Protein AF-0000000085150520 (afdb_homodimer)

InterPro domains:
  IPR006328 L-2-Haloacid dehalogenase [TIGR01428] (5-199)
  IPR006328 L-2-Haloacid dehalogenase [cd02588] (5-221)
  IPR006439 HAD hydrolase, subfamily IA [PR00413] (4-15)
  IPR006439 HAD hydrolase, subfamily IA [PR00413] (30-43)
  IPR006439 HAD hydrolase, subfamily IA [PR00413] (44-57)
  IPR006439 HAD hydrolase, subfamily IA [PR00413] (107-120)
  IPR006439 HAD hydrolase, subfamily IA [PR00413] (138-154)
  IPR006439 HAD hydrolase, subfamily IA [PR00413] (156-176)
  IPR006439 HAD hydrolase, subfamily IA [PR00413] (183-196)
  IPR006439 HAD hydrolase, subfamily IA [TIGR01493] (7-186)
  IPR023198 Phosphoglycolate phosphatase-like, domain 2 [G3DSA:1.10.150.240] (18-92)
  IPR023214 HAD superfamily [G3DSA:3.40.50.1000] (5-210)
  IPR036412 HAD-like superfamily [SSF56784] (1-219)
  IPR051540 S-2-haloalkanoic acid dehalogenase [PTHR43316] (3-225)

Foldseek 3Di:
DQPAFAEEEEPDQAFFDQLCLLVVCCVPQNPCSSVLSVQLVVQLVVVQVVCQVVVPFDASLVSSLVSNVVSCVVSVHDDDPVRSVVSSVCLLQTATDPQQQVLLQLSVVLPYAYEYEYSHDQVSVCSSCVNNVNNVSHPYYHHLVVVRHGPLPLVSLVVSCVVVVHDQVRYEYEYCDLSRQQSNVVSRHAYEHQVCDPPDDRDPPVRDHPYYHNHSNVVSVVSSVD/DQPAFAEEEEPDQAFFDQLCLLVVCCVPQNPCSSVLSVQLVVQLVVVQVVCQVVVPFDASLVSSLVSNVVSCVVSVHDDDPVRSVVSSVCLLQTATDPQQQVLLQLSVVLPYAYEYEYSHDQVSVCSSCVNNVNNVSHPYYHHLVVVRHGPLPLVSLVVVCVVVVHDQVRYEYEYCDLSRQQSNVVSRHAYEHQVCDPPDDRDPPVRDHPYYHNHSNVVSVVSSVD

pLDDT: mean 97.36, std 4.91, range [44.38, 99.0]

Structure (mmCIF, N/CA/C/O backbone):
data_AF-0000000085150520-model_v1
#
loop_
_entity.id
_entity.type
_entity.pdbx_description
1 polymer '(S)-2-haloacid dehalogenase'
#
loop_
_atom_site.group_PDB
_atom_site.id
_atom_site.type_symbol
_atom_site.label_atom_id
_atom_site.label_alt_id
_atom_site.label_comp_id
_atom_site.label_asym_id
_atom_site.label_entity_id
_atom_site.label_seq_id
_atom_site.pdbx_PDB_ins_code
_atom_site.Cartn_x
_atom_site.Cartn_y
_atom_site.Cartn_z
_atom_site.occupancy
_atom_site.B_iso_or_equiv
_atom_site.auth_seq_id
_atom_site.auth_comp_id
_atom_site.auth_asym_id
_atom_site.auth_atom_id
_atom_site.pdbx_PDB_model_num
ATOM 1 N N . MET A 1 1 ? -22.688 -28.266 -20.781 1 44.38 1 MET A N 1
ATOM 2 C CA . MET A 1 1 ? -21.266 -28.312 -21.109 1 44.38 1 MET A CA 1
ATOM 3 C C . MET A 1 1 ? -20.516 -27.172 -20.438 1 44.38 1 MET A C 1
ATOM 5 O O . MET A 1 1 ? -20.922 -26 -20.547 1 44.38 1 MET A O 1
ATOM 9 N N . ASN A 1 2 ? -19.703 -27.453 -19.359 1 60.72 2 ASN A N 1
ATOM 10 C CA . ASN A 1 2 ? -19.109 -26.391 -18.547 1 60.72 2 ASN A CA 1
ATOM 11 C C . ASN A 1 2 ? -18.281 -25.438 -19.406 1 60.72 2 ASN A C 1
ATOM 13 O O . ASN A 1 2 ? -17.422 -25.875 -20.188 1 60.72 2 ASN A O 1
ATOM 17 N N . MET A 1 3 ? -18.75 -24.234 -19.656 1 79.56 3 MET A N 1
ATOM 18 C CA . MET A 1 3 ? -18.109 -23.266 -20.547 1 79.56 3 MET A CA 1
ATOM 19 C C . MET A 1 3 ? -16.656 -23.062 -20.172 1 79.56 3 MET A C 1
ATOM 21 O O . MET A 1 3 ? -16.312 -22.922 -19 1 79.56 3 MET A O 1
ATOM 25 N N . GLN A 1 4 ? -15.742 -23.375 -21.141 1 92.5 4 GLN A N 1
ATOM 26 C CA . GLN A 1 4 ? -14.305 -23.172 -20.984 1 92.5 4 GLN A CA 1
ATOM 27 C C . GLN A 1 4 ? -13.992 -21.75 -20.531 1 92.5 4 GLN A C 1
ATOM 29 O O . GLN A 1 4 ? -14.578 -20.797 -21.031 1 92.5 4 GLN A O 1
ATOM 34 N N . LYS A 1 5 ? -13.273 -21.656 -19.5 1 96.88 5 LYS A N 1
ATOM 35 C CA . LYS A 1 5 ? -12.914 -20.375 -18.891 1 96.88 5 LYS A CA 1
ATOM 36 C C . LYS A 1 5 ? -11.453 -20.031 -19.156 1 96.88 5 LYS A C 1
ATOM 38 O O . LYS A 1 5 ? -10.625 -20.922 -19.344 1 96.88 5 LYS A O 1
ATOM 43 N N . MET A 1 6 ? -11.18 -18.812 -19.344 1 98.31 6 MET A N 1
ATOM 44 C CA . MET A 1 6 ? -9.82 -18.297 -19.25 1 98.31 6 MET A CA 1
ATOM 45 C C . MET A 1 6 ? -9.484 -17.891 -17.828 1 98.31 6 MET A C 1
ATOM 47 O O . MET A 1 6 ? -10.195 -17.062 -17.234 1 98.31 6 MET A O 1
AT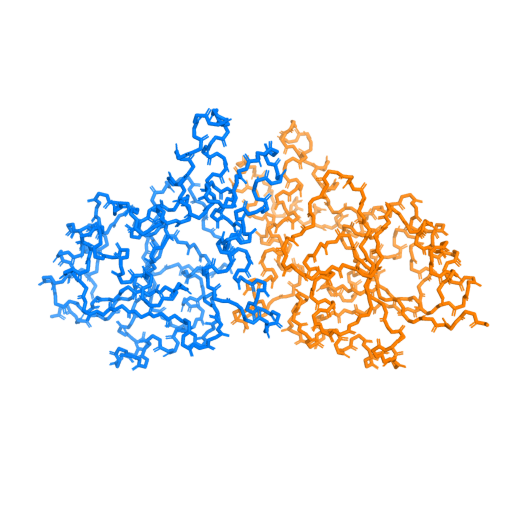OM 51 N N . ILE A 1 7 ? -8.445 -18.469 -17.219 1 98.81 7 ILE A N 1
ATOM 52 C CA . ILE A 1 7 ? -8.141 -18.219 -15.812 1 98.81 7 ILE A CA 1
ATOM 53 C C . ILE A 1 7 ? -6.727 -17.656 -15.688 1 98.81 7 ILE A C 1
ATOM 55 O O . ILE A 1 7 ? -5.75 -18.312 -16.062 1 98.81 7 ILE A O 1
ATOM 59 N N . GLY A 1 8 ? -6.602 -16.406 -15.32 1 98.94 8 GLY A N 1
ATOM 60 C CA . GLY A 1 8 ? -5.336 -15.844 -14.891 1 98.94 8 GLY A CA 1
ATOM 61 C C . GLY A 1 8 ? -5.047 -16.078 -13.414 1 98.94 8 GLY A C 1
ATOM 62 O O . GLY A 1 8 ? -5.906 -15.852 -12.562 1 98.94 8 GLY A O 1
ATOM 63 N N . PHE A 1 9 ? -3.842 -16.547 -13.102 1 99 9 PHE A N 1
ATOM 64 C CA . PHE A 1 9 ? -3.424 -16.812 -11.727 1 99 9 PHE A CA 1
ATOM 65 C C . PHE A 1 9 ? -2.367 -15.812 -11.281 1 99 9 PHE A C 1
ATOM 67 O O . PHE A 1 9 ? -1.319 -15.68 -11.914 1 99 9 PHE A O 1
ATOM 74 N N . ASP A 1 10 ? -2.66 -15.164 -10.172 1 98.94 10 ASP A N 1
ATOM 75 C CA . ASP A 1 10 ? -1.582 -14.477 -9.461 1 98.94 10 ASP A CA 1
ATOM 76 C C . ASP A 1 10 ? -0.455 -15.453 -9.117 1 98.94 10 ASP A C 1
ATOM 78 O O . ASP A 1 10 ? -0.686 -16.656 -8.969 1 98.94 10 ASP A O 1
ATOM 82 N N . VAL A 1 11 ? 0.73 -14.891 -8.969 1 98.88 11 VAL A N 1
ATOM 83 C CA . VAL A 1 11 ? 1.871 -15.781 -8.773 1 98.88 11 VAL A CA 1
ATOM 84 C C . VAL A 1 11 ? 2.283 -15.781 -7.301 1 98.88 11 VAL A C 1
ATOM 86 O O . VAL A 1 11 ? 2.135 -16.797 -6.609 1 98.88 11 VAL A O 1
ATOM 89 N N . TYR A 1 12 ? 2.715 -14.672 -6.781 1 98.44 12 TYR A N 1
ATOM 90 C CA . TYR A 1 12 ? 3.271 -14.578 -5.434 1 98.44 12 TYR A CA 1
ATOM 91 C C . TYR A 1 12 ? 2.164 -14.578 -4.387 1 98.44 12 TYR A C 1
ATOM 93 O O . TYR A 1 12 ? 1.329 -13.664 -4.359 1 98.44 12 TYR A O 1
ATOM 101 N N . GLY A 1 13 ? 2.195 -15.516 -3.574 1 97.81 13 GLY A N 1
ATOM 102 C CA . GLY A 1 13 ? 1.171 -15.719 -2.562 1 97.81 13 GLY A CA 1
ATOM 103 C C . GLY A 1 13 ? 0.064 -16.656 -3.014 1 97.81 13 GLY A C 1
ATOM 104 O O . GLY A 1 13 ? -0.705 -17.156 -2.191 1 97.81 13 GLY A O 1
ATOM 105 N N . THR A 1 14 ? 0.033 -16.938 -4.305 1 98.88 14 THR A N 1
ATOM 106 C CA . THR A 1 14 ? -1.033 -17.75 -4.879 1 98.88 14 THR A CA 1
ATOM 107 C C . THR A 1 14 ? -0.478 -19.062 -5.43 1 98.88 14 THR A C 1
ATOM 109 O O . THR A 1 14 ? -0.855 -20.141 -4.977 1 98.88 14 THR A O 1
ATOM 112 N N . LEU A 1 15 ? 0.442 -19 -6.352 1 98.94 15 LEU A N 1
ATOM 113 C CA . LEU A 1 15 ? 1.06 -20.219 -6.883 1 98.94 15 LEU A CA 1
ATOM 114 C C . LEU A 1 15 ? 2.291 -20.594 -6.07 1 98.94 15 LEU A C 1
ATOM 116 O O . LEU A 1 15 ? 2.566 -21.781 -5.871 1 98.94 15 LEU A O 1
ATOM 120 N N . VAL A 1 16 ? 3.021 -19.594 -5.582 1 98.81 16 VAL A N 1
ATOM 121 C CA . VAL A 1 16 ? 4.215 -19.797 -4.766 1 98.81 16 VAL A CA 1
ATOM 122 C C . VAL A 1 16 ? 4.141 -18.922 -3.52 1 98.81 16 VAL A C 1
ATOM 124 O O . VAL A 1 16 ? 3.334 -17.984 -3.455 1 98.81 16 VAL A O 1
ATOM 127 N N . ASP A 1 17 ? 4.938 -19.188 -2.523 1 97.88 17 ASP A N 1
ATOM 128 C CA . ASP A 1 17 ? 4.914 -18.453 -1.267 1 97.88 17 ASP A CA 1
ATOM 129 C C . ASP A 1 17 ? 6.145 -17.562 -1.128 1 97.88 17 ASP A C 1
ATOM 131 O O . ASP A 1 17 ? 7.199 -18.016 -0.679 1 97.88 17 ASP A O 1
ATOM 135 N N . PRO A 1 18 ? 5.957 -16.297 -1.289 1 97.44 18 PRO A N 1
ATOM 136 C CA . PRO A 1 18 ? 7.121 -15.414 -1.165 1 97.44 18 PRO A CA 1
ATOM 137 C C . PRO A 1 18 ? 7.57 -15.234 0.283 1 97.44 18 PRO A C 1
ATOM 139 O O . PRO A 1 18 ? 8.719 -14.867 0.535 1 97.44 18 PRO A O 1
ATOM 142 N N . VAL A 1 19 ? 6.715 -15.461 1.245 1 96.94 19 VAL A N 1
ATOM 143 C CA . VAL A 1 19 ? 7.02 -15.258 2.658 1 96.94 19 VAL A CA 1
ATOM 144 C C . VAL A 1 19 ? 8.094 -16.25 3.104 1 96.94 19 VAL A C 1
ATOM 146 O O . VAL A 1 19 ? 8.867 -15.961 4.016 1 96.94 19 VAL A O 1
ATOM 149 N N . ASP A 1 20 ? 8.211 -17.375 2.377 1 95.81 20 ASP A N 1
ATOM 150 C CA . ASP A 1 20 ? 9.18 -18.422 2.699 1 95.81 20 ASP A CA 1
ATOM 151 C C . ASP A 1 20 ? 10.609 -17.922 2.502 1 95.81 20 ASP A C 1
ATOM 153 O O . ASP A 1 20 ? 11.562 -18.562 2.957 1 95.81 20 ASP A O 1
ATOM 157 N N . MET A 1 21 ? 10.828 -16.797 1.839 1 97.06 21 MET A N 1
ATOM 158 C CA . MET A 1 21 ? 12.156 -16.219 1.641 1 97.06 21 MET A CA 1
ATOM 159 C C . MET A 1 21 ? 12.812 -15.891 2.979 1 97.06 21 MET A C 1
ATOM 161 O O . MET A 1 21 ? 14.039 -15.82 3.072 1 97.06 21 MET A O 1
ATOM 165 N N . GLY A 1 22 ? 11.961 -15.664 4.039 1 95.69 22 GLY A N 1
ATOM 166 C CA . GLY A 1 22 ? 12.5 -15.398 5.363 1 95.69 22 GLY A CA 1
ATOM 167 C C . GLY A 1 22 ? 13.406 -16.5 5.863 1 95.69 22 GLY A C 1
ATOM 168 O O . GLY A 1 22 ? 14.328 -16.25 6.645 1 95.69 22 GLY A O 1
ATOM 169 N N . GLN A 1 23 ? 13.203 -17.734 5.379 1 95.81 23 GLN A N 1
ATOM 170 C CA . GLN A 1 23 ? 13.953 -18.875 5.859 1 95.81 23 GLN A CA 1
ATOM 171 C C . GLN A 1 23 ? 15.445 -18.734 5.562 1 95.81 23 GLN A C 1
ATOM 173 O O . GLN A 1 23 ? 16.281 -19.234 6.305 1 95.81 23 GLN A O 1
ATOM 178 N N . HIS A 1 24 ? 15.758 -18.031 4.527 1 96 24 HIS A N 1
ATOM 179 C CA . HIS A 1 24 ? 17.141 -17.875 4.113 1 96 24 HIS A CA 1
ATOM 180 C C . HIS A 1 24 ? 17.875 -16.906 5.035 1 96 24 HIS A C 1
ATOM 182 O O . HIS A 1 24 ? 19.094 -16.719 4.906 1 96 24 HIS A O 1
ATOM 188 N N . LEU A 1 25 ? 17.125 -16.281 5.977 1 96 25 LEU A N 1
ATOM 189 C CA . LEU A 1 25 ? 17.719 -15.344 6.922 1 96 25 LEU A CA 1
ATOM 190 C C . LEU A 1 25 ? 17.672 -15.891 8.344 1 96 25 LEU A C 1
ATOM 192 O O . LEU A 1 25 ? 18.078 -15.211 9.289 1 96 25 LEU A O 1
ATOM 196 N N . GLN A 1 26 ? 17.234 -17.156 8.5 1 96.25 26 GLN A N 1
ATOM 197 C CA . GLN A 1 26 ? 17.031 -17.75 9.812 1 96.25 26 GLN A CA 1
ATOM 198 C C . GLN A 1 26 ? 18.312 -17.734 10.641 1 96.25 26 GLN A C 1
ATOM 200 O O . GLN A 1 26 ? 18.281 -17.453 11.836 1 96.25 26 GLN A O 1
ATOM 205 N N . GLN A 1 27 ? 19.391 -18 10.023 1 93.88 27 GLN A N 1
ATOM 206 C CA . GLN A 1 27 ? 20.656 -18.078 10.742 1 93.88 27 GLN A CA 1
ATOM 207 C C . GLN A 1 27 ? 21.125 -16.688 11.18 1 93.88 27 GLN A C 1
ATOM 209 O O . GLN A 1 27 ? 21.828 -16.547 12.188 1 93.88 27 GLN A O 1
ATOM 214 N N . LEU A 1 28 ? 20.656 -15.711 10.414 1 92.56 28 LEU A N 1
ATOM 215 C CA . LEU A 1 28 ? 21.141 -14.359 10.672 1 92.56 28 LEU A CA 1
ATOM 216 C C . LEU A 1 28 ? 20.266 -13.672 11.727 1 92.56 28 LEU A C 1
ATOM 218 O O . LEU A 1 28 ? 20.781 -12.922 12.562 1 92.56 28 LEU A O 1
ATOM 222 N N . ILE A 1 29 ? 19 -13.898 11.695 1 94.75 29 ILE A N 1
ATOM 223 C CA . ILE A 1 29 ? 18.156 -13.055 12.531 1 94.75 29 ILE A CA 1
ATOM 224 C C . ILE A 1 29 ? 17.219 -13.938 13.367 1 94.75 29 ILE A C 1
ATOM 226 O O . ILE A 1 29 ? 16.312 -13.43 14.023 1 94.75 29 ILE A O 1
ATOM 230 N N . GLY A 1 30 ? 17.375 -15.258 13.336 1 95.06 30 GLY A N 1
ATOM 231 C CA . GLY A 1 30 ? 16.672 -16.203 14.195 1 95.06 30 GLY A CA 1
ATOM 232 C C . GLY A 1 30 ? 15.164 -16.141 14.031 1 95.06 30 GLY A C 1
ATOM 233 O O . GLY A 1 30 ? 14.656 -16.203 12.914 1 95.06 30 GLY A O 1
ATOM 234 N N . ASP A 1 31 ? 14.523 -15.898 15.195 1 93.94 31 ASP A N 1
ATOM 235 C CA . ASP A 1 31 ? 13.07 -16.031 15.258 1 93.94 31 ASP A CA 1
ATOM 236 C C . ASP A 1 31 ? 12.383 -14.898 14.492 1 93.94 31 ASP A C 1
ATOM 238 O O . ASP A 1 31 ? 11.18 -14.961 14.227 1 93.94 31 ASP A O 1
ATOM 242 N N . LYS A 1 32 ? 13.078 -13.898 14.062 1 96.38 32 LYS A N 1
ATOM 243 C CA . LYS A 1 32 ? 12.492 -12.766 13.344 1 96.38 32 LYS A CA 1
ATOM 244 C C . LYS A 1 32 ? 12.445 -13.023 11.844 1 96.38 32 LYS A C 1
ATOM 246 O O . LYS A 1 32 ? 11.914 -12.211 11.086 1 96.38 32 LYS A O 1
ATOM 251 N N . ALA A 1 33 ? 12.945 -14.188 11.422 1 97.25 33 ALA A N 1
ATOM 252 C CA . ALA A 1 33 ? 13.094 -14.484 10 1 97.25 33 ALA A CA 1
ATOM 253 C C . ALA A 1 33 ? 11.734 -14.523 9.305 1 97.25 33 ALA A C 1
ATOM 255 O O . ALA A 1 33 ? 11.594 -14.031 8.18 1 97.25 33 ALA A O 1
ATOM 256 N N . GLN A 1 34 ? 10.797 -15.086 9.938 1 96.12 34 GLN A N 1
ATOM 257 C CA . GLN A 1 34 ? 9.469 -15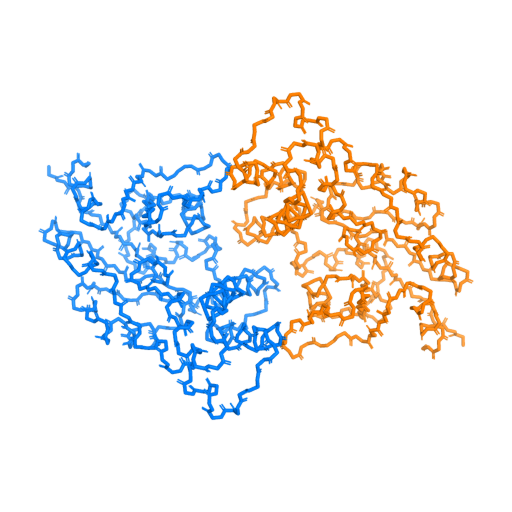.156 9.344 1 96.12 34 GLN A CA 1
ATOM 258 C C . GLN A 1 34 ? 8.844 -13.766 9.219 1 96.12 34 GLN A C 1
ATOM 260 O O . GLN A 1 34 ? 8.234 -13.445 8.195 1 96.12 34 GLN A O 1
ATOM 265 N N . GLU A 1 35 ? 8.992 -12.992 10.297 1 97.62 35 GLU A N 1
ATOM 266 C CA . GLU A 1 35 ? 8.508 -11.617 10.258 1 97.62 35 GLU A CA 1
ATOM 267 C C . GLU A 1 35 ? 9.188 -10.82 9.148 1 97.62 35 GLU A C 1
ATOM 269 O O . GLU A 1 35 ? 8.555 -9.992 8.484 1 97.62 35 GLU A O 1
ATOM 274 N N . PHE A 1 36 ? 10.484 -11.094 8.93 1 98.38 36 PHE A N 1
ATOM 275 C CA . PHE A 1 36 ? 11.234 -10.469 7.848 1 98.38 36 PHE A CA 1
ATOM 276 C C . PHE A 1 36 ? 10.633 -10.82 6.496 1 98.38 36 PHE A C 1
ATOM 278 O O . PHE A 1 36 ? 10.383 -9.938 5.668 1 98.38 36 PHE A O 1
ATOM 285 N N . GLY A 1 37 ? 10.398 -12.07 6.281 1 98.38 37 GLY A N 1
ATOM 286 C CA . GLY A 1 37 ? 9.805 -12.508 5.023 1 98.38 37 GLY A CA 1
ATOM 287 C C . GLY A 1 37 ? 8.453 -11.875 4.75 1 98.38 37 GLY A C 1
ATOM 288 O O . GLY A 1 37 ? 8.18 -11.453 3.627 1 98.38 37 GLY A O 1
ATOM 289 N N . GLN A 1 38 ? 7.641 -11.758 5.805 1 98 38 GLN A N 1
ATOM 290 C CA . GLN A 1 38 ? 6.324 -11.148 5.66 1 98 38 GLN A CA 1
ATOM 291 C C . GLN A 1 38 ? 6.441 -9.664 5.312 1 98 38 GLN A C 1
ATOM 293 O O . GLN A 1 38 ? 5.785 -9.188 4.383 1 98 38 GLN A O 1
ATOM 298 N N . LEU A 1 39 ? 7.27 -8.953 6.062 1 98.56 39 LEU A N 1
ATOM 299 C CA . LEU A 1 39 ? 7.457 -7.531 5.789 1 98.56 39 LEU A CA 1
ATOM 300 C C . LEU A 1 39 ? 8 -7.316 4.379 1 98.56 39 LEU A C 1
ATOM 302 O O . LEU A 1 39 ? 7.578 -6.391 3.682 1 98.56 39 LEU A O 1
ATOM 306 N N . TRP A 1 40 ? 8.93 -8.18 3.949 1 98.75 40 TRP A N 1
ATOM 307 C CA . TRP A 1 40 ? 9.523 -8.094 2.621 1 98.75 40 TRP A CA 1
ATOM 308 C C . TRP A 1 40 ? 8.461 -8.234 1.535 1 98.75 40 TRP A C 1
ATOM 310 O O . TRP A 1 40 ? 8.43 -7.441 0.589 1 98.75 40 TRP A O 1
ATOM 320 N N . HIS A 1 41 ? 7.613 -9.172 1.739 1 98.62 41 HIS A N 1
ATOM 321 C CA . HIS A 1 41 ? 6.527 -9.367 0.79 1 98.62 41 HIS A CA 1
ATOM 322 C C . HIS A 1 41 ? 5.582 -8.172 0.781 1 98.62 41 HIS A C 1
ATOM 324 O O . HIS A 1 41 ? 5.258 -7.637 -0.282 1 98.62 41 HIS A O 1
ATOM 330 N N . ASP A 1 42 ? 5.18 -7.715 1.944 1 98.44 42 ASP A N 1
ATOM 331 C CA . ASP A 1 42 ? 4.238 -6.605 2.053 1 98.44 42 ASP A CA 1
ATOM 332 C C . ASP A 1 42 ? 4.812 -5.336 1.431 1 98.44 42 ASP A C 1
ATOM 334 O O . ASP A 1 42 ? 4.102 -4.605 0.735 1 98.44 42 ASP A O 1
ATOM 338 N N . LYS A 1 43 ? 6.082 -5.137 1.667 1 98.81 43 LYS A N 1
ATOM 339 C CA . LYS A 1 43 ? 6.703 -3.883 1.241 1 98.81 43 LYS A CA 1
ATOM 340 C C . LYS A 1 43 ? 6.902 -3.855 -0.271 1 98.81 43 LYS A C 1
ATOM 342 O O . LYS A 1 43 ? 6.734 -2.811 -0.906 1 98.81 43 LYS A O 1
ATOM 347 N N . LYS A 1 44 ? 7.297 -4.965 -0.876 1 98.75 44 LYS A N 1
ATOM 348 C CA . LYS A 1 44 ? 7.461 -4.93 -2.326 1 98.75 44 LYS A CA 1
ATOM 349 C C . LYS A 1 44 ? 6.125 -4.703 -3.023 1 98.75 44 LYS A C 1
ATOM 351 O O . LYS A 1 44 ? 6.062 -4.027 -4.051 1 98.75 44 LYS A O 1
ATOM 356 N N . VAL A 1 45 ? 5.016 -5.242 -2.457 1 98.88 45 VAL A N 1
ATOM 357 C CA . VAL A 1 45 ? 3.684 -5.016 -3.008 1 98.88 45 VAL A CA 1
ATOM 358 C C . VAL A 1 45 ? 3.285 -3.553 -2.812 1 98.88 45 VAL A C 1
ATOM 360 O O . VAL A 1 45 ? 2.793 -2.908 -3.742 1 98.88 45 VAL A O 1
ATOM 363 N N . GLU A 1 46 ? 3.553 -3.057 -1.612 1 98.88 46 GLU A N 1
ATOM 364 C CA . GLU A 1 46 ? 3.291 -1.645 -1.35 1 98.88 46 GLU A CA 1
ATOM 365 C C . GLU A 1 46 ? 4.039 -0.752 -2.336 1 98.88 46 GLU A C 1
ATOM 367 O O . GLU A 1 46 ? 3.484 0.225 -2.842 1 98.88 46 GLU A O 1
ATOM 372 N N . TYR A 1 47 ? 5.285 -1.093 -2.609 1 98.94 47 TYR A N 1
ATOM 373 C CA . TYR A 1 47 ? 6.078 -0.308 -3.549 1 98.94 47 TYR A CA 1
ATOM 374 C C . TYR A 1 47 ? 5.473 -0.35 -4.945 1 98.94 47 TYR A C 1
ATOM 376 O O . TYR A 1 47 ? 5.484 0.651 -5.664 1 98.94 47 TYR A O 1
ATOM 384 N N . ALA A 1 48 ? 4.941 -1.471 -5.312 1 98.94 48 ALA A N 1
ATOM 385 C CA . ALA A 1 48 ? 4.266 -1.562 -6.605 1 98.94 48 ALA A CA 1
ATOM 386 C C . ALA A 1 48 ? 3.045 -0.648 -6.652 1 98.94 48 ALA A C 1
ATOM 388 O O . ALA A 1 48 ? 2.82 0.047 -7.645 1 98.94 48 ALA A O 1
ATOM 389 N N . PHE A 1 49 ? 2.217 -0.645 -5.531 1 98.94 49 PHE A N 1
ATOM 390 C CA . PHE A 1 49 ? 1.074 0.259 -5.465 1 98.94 49 PHE A CA 1
ATOM 391 C C . PHE A 1 49 ? 1.519 1.706 -5.645 1 98.94 49 PHE A C 1
ATOM 393 O O . PHE A 1 49 ? 0.947 2.441 -6.449 1 98.94 49 PHE A O 1
ATOM 400 N N . ARG A 1 50 ? 2.541 2.104 -4.879 1 98.94 50 ARG A N 1
ATOM 401 C CA . ARG A 1 50 ? 2.998 3.49 -4.863 1 98.94 50 ARG A CA 1
ATOM 402 C C . ARG A 1 50 ? 3.568 3.895 -6.219 1 98.94 50 ARG A C 1
ATOM 404 O O . ARG A 1 50 ? 3.256 4.969 -6.734 1 98.94 50 ARG A O 1
ATOM 411 N N . ARG A 1 51 ? 4.383 3.002 -6.812 1 98.88 51 ARG A N 1
ATOM 412 C CA . ARG A 1 51 ? 4.965 3.301 -8.117 1 98.88 51 ARG A CA 1
ATOM 413 C C . ARG A 1 51 ? 3.883 3.424 -9.188 1 98.88 51 ARG A C 1
ATOM 415 O O . ARG A 1 51 ? 3.947 4.305 -10.047 1 98.88 51 ARG A O 1
ATOM 422 N N . GLY A 1 52 ? 2.914 2.494 -9.125 1 98.88 52 GLY A N 1
ATOM 423 C CA . GLY A 1 52 ? 1.803 2.604 -10.062 1 98.88 52 GLY A CA 1
ATOM 424 C C . GLY A 1 52 ? 1.042 3.91 -9.93 1 98.88 52 GLY A C 1
ATOM 425 O O . GLY A 1 52 ? 0.789 4.59 -10.93 1 98.88 52 GLY A O 1
ATOM 426 N N . LEU A 1 53 ? 0.746 4.289 -8.734 1 98.88 53 LEU A N 1
ATOM 427 C CA . LEU A 1 53 ? -0.014 5.504 -8.461 1 98.88 53 LEU A CA 1
ATOM 428 C C . LEU A 1 53 ? 0.797 6.742 -8.82 1 98.88 53 LEU A C 1
ATOM 430 O O . LEU A 1 53 ? 0.251 7.715 -9.352 1 98.88 53 LEU A O 1
ATOM 434 N N . MET A 1 54 ? 2.127 6.723 -8.602 1 98.75 54 MET A N 1
ATOM 435 C CA . MET A 1 54 ? 3.041 7.832 -8.859 1 98.75 54 MET A CA 1
ATOM 436 C C . MET A 1 54 ? 3.309 7.977 -10.352 1 98.75 54 MET A C 1
ATOM 438 O O . MET A 1 54 ? 3.863 8.984 -10.789 1 98.75 54 MET A O 1
ATOM 442 N N . GLN A 1 55 ? 2.959 6.918 -11.102 1 98.38 55 GLN A N 1
ATOM 443 C CA . GLN A 1 55 ? 3.342 6.875 -12.508 1 98.38 55 GLN A CA 1
ATOM 444 C C . GLN A 1 55 ? 4.852 7.027 -12.672 1 98.38 55 GLN A C 1
ATOM 446 O O . GLN A 1 55 ? 5.316 7.754 -13.555 1 98.38 55 GLN A O 1
ATOM 451 N N . GLN A 1 56 ? 5.594 6.48 -11.789 1 98.12 56 GLN A N 1
ATOM 452 C CA . GLN A 1 56 ? 7.047 6.352 -11.781 1 98.12 56 GLN A CA 1
ATOM 453 C C . GLN A 1 56 ? 7.469 4.883 -11.766 1 98.12 56 GLN A C 1
ATOM 455 O O . GLN A 1 56 ? 7.883 4.363 -10.727 1 98.12 56 GLN A O 1
ATOM 460 N N . TYR A 1 57 ? 7.504 4.332 -12.977 1 98.44 57 TYR A N 1
ATOM 461 C CA . TYR A 1 57 ? 7.598 2.881 -13.094 1 98.44 57 TYR A CA 1
ATOM 462 C C . TYR A 1 57 ? 9.039 2.412 -12.914 1 98.44 57 TYR A C 1
ATOM 464 O O . TYR A 1 57 ? 9.969 3.006 -13.469 1 98.44 57 TYR A O 1
ATOM 472 N N . GLU A 1 58 ? 9.289 1.544 -12.125 1 98.56 58 GLU A N 1
ATOM 473 C CA . GLU A 1 58 ? 10.352 0.543 -12.078 1 98.56 58 GLU A CA 1
ATOM 474 C C . GLU A 1 58 ? 9.781 -0.867 -11.984 1 98.56 58 GLU A C 1
ATOM 476 O O . GLU A 1 58 ? 8.719 -1.073 -11.391 1 98.56 58 GLU A O 1
ATOM 481 N N . ASP A 1 59 ? 10.453 -1.818 -12.578 1 98.5 59 ASP A N 1
ATOM 482 C CA . ASP A 1 59 ? 9.828 -3.135 -12.633 1 98.5 59 ASP A CA 1
ATOM 483 C C . ASP A 1 59 ? 9.781 -3.775 -11.25 1 98.5 59 ASP A C 1
ATOM 485 O O . ASP A 1 59 ? 10.375 -3.262 -10.297 1 98.5 59 ASP A O 1
ATOM 489 N N . PHE A 1 60 ? 9.055 -4.867 -11.102 1 98.75 60 PHE A N 1
ATOM 490 C CA . PHE A 1 60 ? 8.758 -5.492 -9.82 1 98.75 60 PHE A CA 1
ATOM 491 C C . PHE A 1 60 ? 10.031 -6.043 -9.18 1 98.75 60 PHE A C 1
ATOM 493 O O . PHE A 1 60 ? 10.102 -6.184 -7.953 1 98.75 60 PHE A O 1
ATOM 500 N N . GLY A 1 61 ? 11.031 -6.395 -9.984 1 98.62 61 GLY A N 1
ATOM 501 C CA . GLY A 1 61 ? 12.328 -6.766 -9.438 1 98.62 61 GLY A CA 1
ATOM 502 C C . GLY A 1 61 ? 12.984 -5.656 -8.633 1 98.62 61 GLY A C 1
ATOM 503 O O . GLY A 1 61 ? 13.555 -5.902 -7.574 1 98.62 61 GLY A O 1
ATOM 504 N N . VAL A 1 62 ? 12.875 -4.438 -9.141 1 98.69 62 VAL A N 1
ATOM 505 C CA . VAL A 1 62 ? 13.406 -3.277 -8.438 1 98.69 62 VAL A CA 1
ATOM 506 C C . VAL A 1 62 ? 12.633 -3.061 -7.137 1 98.69 62 VAL A C 1
ATOM 508 O O . VAL A 1 62 ? 13.219 -2.801 -6.086 1 98.69 62 VAL A O 1
ATOM 511 N N . CYS A 1 63 ? 11.273 -3.176 -7.203 1 98.81 63 CYS A N 1
ATOM 512 C CA . CYS A 1 63 ? 10.469 -3.092 -5.992 1 98.81 63 CYS A CA 1
ATOM 513 C C . CYS A 1 63 ? 10.93 -4.113 -4.957 1 98.81 63 CYS A C 1
ATOM 515 O O . CYS A 1 63 ? 11.039 -3.793 -3.773 1 98.81 63 CYS A O 1
ATOM 517 N N . THR A 1 64 ? 11.227 -5.332 -5.418 1 98.81 64 THR A N 1
ATOM 518 C CA . THR A 1 64 ? 11.656 -6.422 -4.551 1 98.81 64 THR A CA 1
ATOM 519 C C . THR A 1 64 ? 13.008 -6.109 -3.91 1 98.81 64 THR A C 1
ATOM 521 O O . THR A 1 64 ? 13.188 -6.309 -2.707 1 98.81 64 THR A O 1
ATOM 524 N N . GLN A 1 65 ? 13.906 -5.621 -4.695 1 98.75 65 GLN A N 1
ATOM 525 C CA . GLN A 1 65 ? 15.242 -5.281 -4.215 1 98.75 65 GLN A CA 1
ATOM 526 C C . GLN A 1 65 ? 15.188 -4.137 -3.207 1 98.75 65 GLN A C 1
ATOM 528 O O . GLN A 1 65 ? 15.828 -4.195 -2.158 1 98.75 65 GLN A O 1
ATOM 533 N N . GLN A 1 66 ? 14.438 -3.098 -3.506 1 98.88 66 GLN A N 1
ATOM 534 C CA . GLN A 1 66 ? 14.32 -1.953 -2.611 1 98.88 66 GLN A CA 1
ATOM 535 C C . GLN A 1 66 ? 13.609 -2.342 -1.315 1 98.88 66 GLN A C 1
ATOM 537 O O . GLN A 1 66 ? 13.961 -1.852 -0.24 1 98.88 66 GLN A O 1
ATOM 542 N N . ALA A 1 67 ? 12.609 -3.213 -1.411 1 98.88 67 ALA A N 1
ATOM 543 C CA . ALA A 1 67 ? 11.938 -3.723 -0.22 1 98.88 67 ALA A CA 1
ATOM 544 C C . ALA A 1 67 ? 12.898 -4.523 0.652 1 98.88 67 ALA A C 1
ATOM 546 O O . ALA A 1 67 ? 12.82 -4.473 1.882 1 98.88 67 ALA A O 1
ATOM 547 N N . LEU A 1 68 ? 13.805 -5.273 -0.026 1 98.75 68 LEU A N 1
ATOM 548 C CA . LEU A 1 68 ? 14.836 -5.969 0.732 1 98.75 68 LEU A CA 1
ATOM 549 C C . LEU A 1 68 ? 15.672 -4.98 1.544 1 98.75 68 LEU A C 1
ATOM 551 O O . LEU A 1 68 ? 15.883 -5.18 2.742 1 98.75 68 LEU A O 1
ATOM 555 N N . GLN A 1 69 ? 16.109 -3.943 0.884 1 98.75 69 GLN A N 1
ATOM 556 C CA . GLN A 1 69 ? 16.922 -2.939 1.56 1 98.75 69 GLN A CA 1
ATOM 557 C C . GLN A 1 69 ? 16.172 -2.332 2.744 1 98.75 69 GLN A C 1
ATOM 559 O O . GLN A 1 69 ? 16.75 -2.123 3.811 1 98.75 69 GLN A O 1
ATOM 564 N N . TYR A 1 70 ? 14.953 -2.045 2.574 1 98.88 70 TYR A N 1
ATOM 565 C CA . TYR A 1 70 ? 14.117 -1.531 3.656 1 98.88 70 TYR A CA 1
ATOM 566 C C . TYR A 1 70 ? 14.094 -2.502 4.832 1 98.88 70 TYR A C 1
ATOM 568 O O . TYR A 1 70 ? 14.305 -2.102 5.98 1 98.88 70 TYR A O 1
ATOM 576 N N . CYS A 1 71 ? 13.82 -3.764 4.531 1 98.69 71 CYS A N 1
ATOM 577 C CA . CYS A 1 71 ? 13.719 -4.777 5.57 1 98.69 71 CYS A CA 1
ATOM 578 C C . CYS A 1 71 ? 15.047 -4.941 6.305 1 98.69 71 CYS A C 1
ATOM 580 O O . CYS A 1 71 ? 15.07 -5.094 7.527 1 98.69 71 CYS A O 1
ATOM 582 N N . LEU A 1 72 ? 16.141 -4.926 5.492 1 98.5 72 LEU A N 1
ATOM 583 C CA . LEU A 1 72 ? 17.453 -5.02 6.129 1 98.5 72 LEU A CA 1
ATOM 584 C C . LEU A 1 72 ? 17.641 -3.898 7.145 1 98.5 72 LEU A C 1
ATOM 586 O O . LEU A 1 72 ? 18.156 -4.129 8.234 1 98.5 72 LEU A O 1
ATOM 590 N N . SER A 1 73 ? 17.172 -2.691 6.859 1 98.38 73 SER A N 1
ATOM 591 C CA . SER A 1 73 ? 17.25 -1.558 7.777 1 98.38 73 SER A CA 1
ATOM 592 C C . SER A 1 73 ? 16.344 -1.759 8.992 1 98.38 73 SER A C 1
ATOM 594 O O . SER A 1 73 ? 16.766 -1.528 10.125 1 98.38 73 SER A O 1
ATOM 596 N N . VAL A 1 74 ? 15.133 -2.205 8.773 1 97.94 74 VAL A N 1
ATOM 597 C CA . VAL A 1 74 ? 14.164 -2.395 9.852 1 97.94 74 VAL A CA 1
ATOM 598 C C . VAL A 1 74 ? 14.711 -3.396 10.867 1 97.94 74 VAL A C 1
ATOM 600 O O . VAL A 1 74 ? 14.609 -3.182 12.07 1 97.94 74 VAL A O 1
ATOM 603 N N . PHE A 1 75 ? 15.32 -4.457 10.367 1 97.75 75 PHE A N 1
ATOM 604 C CA . PHE A 1 75 ? 15.734 -5.551 11.234 1 97.75 75 PHE A CA 1
ATOM 605 C C . PHE A 1 75 ? 17.203 -5.418 11.617 1 97.75 75 PHE A C 1
ATOM 607 O O . PHE A 1 75 ? 17.75 -6.281 12.305 1 97.75 75 PHE A O 1
ATOM 614 N N . ASN A 1 76 ? 17.844 -4.336 11.164 1 96.75 76 ASN A N 1
ATOM 615 C CA . ASN A 1 76 ? 19.25 -4.047 11.469 1 96.75 76 ASN A CA 1
ATOM 616 C C . ASN A 1 76 ? 20.156 -5.215 11.086 1 96.75 76 ASN A C 1
ATOM 618 O O . ASN A 1 76 ? 20.938 -5.688 11.914 1 96.75 76 ASN A O 1
ATOM 622 N N . VAL A 1 77 ? 19.984 -5.723 9.883 1 97.06 77 VAL A N 1
ATOM 623 C CA . VAL A 1 77 ? 20.797 -6.789 9.305 1 97.06 77 VAL A CA 1
ATOM 624 C C . VAL A 1 77 ? 21.688 -6.223 8.203 1 97.06 77 VAL A C 1
ATOM 626 O O . VAL A 1 77 ? 21.25 -5.391 7.402 1 97.06 77 VAL A O 1
ATOM 629 N N . THR A 1 78 ? 22.906 -6.605 8.195 1 96.81 78 THR A N 1
ATOM 630 C CA . THR A 1 78 ? 23.844 -6.191 7.148 1 96.81 78 THR A CA 1
ATOM 631 C C . THR A 1 78 ? 24.234 -7.379 6.273 1 96.81 78 THR A C 1
ATOM 633 O O . THR A 1 78 ? 24.656 -8.414 6.781 1 96.81 78 THR A O 1
ATOM 636 N N . LEU A 1 79 ? 24.031 -7.234 5.043 1 97.44 79 LEU A N 1
ATOM 637 C CA . LEU A 1 79 ? 24.453 -8.18 4.02 1 97.44 79 LEU A CA 1
ATOM 638 C C . LEU A 1 79 ? 25.312 -7.484 2.961 1 97.44 79 LEU A C 1
ATOM 640 O O . LEU A 1 79 ? 25.031 -6.336 2.598 1 97.44 79 LEU A O 1
ATOM 644 N N . SER A 1 80 ? 26.359 -8.133 2.504 1 97.19 80 SER A N 1
ATOM 645 C CA . SER A 1 80 ? 27.109 -7.613 1.368 1 97.19 80 SER A CA 1
ATOM 646 C C . SER A 1 80 ? 26.25 -7.547 0.113 1 97.19 80 SER A C 1
ATOM 648 O O . SER A 1 80 ? 25.172 -8.141 0.063 1 97.19 80 SER A O 1
ATOM 650 N N . LYS A 1 81 ? 26.719 -6.773 -0.825 1 97.06 81 LYS A N 1
ATOM 651 C CA . LYS A 1 81 ? 26.016 -6.703 -2.102 1 97.06 81 LYS A CA 1
ATOM 652 C C . LYS A 1 81 ? 25.859 -8.086 -2.721 1 97.06 81 LYS A C 1
ATOM 654 O O . LYS A 1 81 ? 24.812 -8.414 -3.279 1 97.06 81 LYS A O 1
ATOM 659 N N . SER A 1 82 ? 26.906 -8.891 -2.629 1 97.62 82 SER A N 1
ATOM 660 C CA . SER A 1 82 ? 26.875 -10.242 -3.184 1 97.62 82 SER A CA 1
ATOM 661 C C . SER A 1 82 ? 25.859 -11.109 -2.453 1 97.62 82 SER A C 1
ATOM 663 O O . SER A 1 82 ? 25.125 -11.875 -3.082 1 97.62 82 SER A O 1
ATOM 665 N N . GLU A 1 83 ? 25.828 -10.984 -1.163 1 97.12 83 GLU A N 1
ATOM 666 C CA . GLU A 1 83 ? 24.859 -11.75 -0.371 1 97.12 83 GLU A CA 1
ATOM 667 C C . GLU A 1 83 ? 23.422 -11.352 -0.708 1 97.12 83 GLU A C 1
ATOM 669 O O . GLU A 1 83 ? 22.547 -12.211 -0.763 1 97.12 83 GLU A O 1
ATOM 674 N N . GLN A 1 84 ? 23.219 -10.078 -0.907 1 98.06 84 GLN A N 1
ATOM 675 C CA . GLN A 1 84 ? 21.906 -9.602 -1.29 1 98.06 84 GLN A CA 1
ATOM 676 C C . GLN A 1 84 ? 21.484 -10.148 -2.65 1 98.06 84 GLN A C 1
ATOM 678 O O . GLN A 1 84 ? 20.344 -10.578 -2.83 1 98.06 84 GLN A O 1
ATOM 683 N N . GLN A 1 85 ? 22.391 -10.125 -3.559 1 97.94 85 GLN A N 1
ATOM 684 C CA . GLN A 1 85 ? 22.109 -10.648 -4.891 1 97.94 85 GLN A CA 1
ATOM 685 C C . GLN A 1 85 ? 21.781 -12.141 -4.836 1 97.94 85 GLN A C 1
ATOM 687 O O . GLN A 1 85 ? 20.891 -12.617 -5.539 1 97.94 85 GLN A O 1
ATOM 692 N N . ASP A 1 86 ? 22.562 -12.852 -3.992 1 97.5 86 ASP A N 1
ATOM 693 C CA . ASP A 1 86 ? 22.297 -14.273 -3.814 1 97.5 86 ASP A CA 1
ATOM 694 C C . ASP A 1 86 ? 20.906 -14.516 -3.23 1 97.5 86 ASP A C 1
ATOM 696 O O . ASP A 1 86 ? 20.203 -15.445 -3.645 1 97.5 86 ASP A O 1
ATOM 700 N N . LEU A 1 87 ? 20.609 -13.727 -2.281 1 97.69 87 LEU A N 1
ATOM 701 C CA . LEU A 1 87 ? 19.297 -13.836 -1.646 1 97.69 87 LEU A CA 1
ATOM 702 C C . LEU A 1 87 ? 18.188 -13.547 -2.645 1 97.69 87 LEU A C 1
ATOM 704 O O . LEU A 1 87 ? 17.188 -14.281 -2.713 1 97.69 87 LEU A O 1
ATOM 708 N N . LEU A 1 88 ? 18.297 -12.5 -3.451 1 98.44 88 LEU A N 1
ATOM 709 C CA . LEU A 1 88 ? 17.312 -12.133 -4.465 1 98.44 88 LEU A CA 1
ATOM 710 C C . LEU A 1 88 ? 17.172 -13.227 -5.512 1 98.44 88 LEU A C 1
ATOM 712 O O . LEU A 1 88 ? 16.062 -13.492 -6.004 1 98.44 88 LEU A O 1
ATOM 716 N N . ALA A 1 89 ? 18.234 -13.883 -5.797 1 97.94 89 ALA A N 1
ATOM 717 C CA . ALA A 1 89 ? 18.234 -14.938 -6.809 1 97.94 89 ALA A CA 1
ATOM 718 C C . ALA A 1 89 ? 17.406 -16.125 -6.355 1 97.94 89 ALA A C 1
ATOM 720 O O . ALA A 1 89 ? 16.906 -16.906 -7.184 1 97.94 89 ALA A O 1
ATOM 721 N N . LYS A 1 90 ? 17.203 -16.25 -5.07 1 97.94 90 LYS A N 1
ATOM 722 C CA . LYS A 1 90 ? 16.453 -17.391 -4.531 1 97.94 90 LYS A CA 1
ATOM 723 C C . LYS A 1 90 ? 14.969 -17.266 -4.859 1 97.94 90 LYS A C 1
ATOM 725 O O . LYS A 1 90 ? 14.227 -18.25 -4.766 1 97.94 90 LYS A O 1
ATOM 730 N N . PHE A 1 91 ? 14.531 -16.109 -5.297 1 97.81 91 PHE A N 1
ATOM 731 C CA . PHE A 1 91 ? 13.133 -15.953 -5.672 1 97.81 91 PHE A CA 1
ATOM 732 C C . PHE A 1 91 ? 12.781 -16.844 -6.855 1 97.81 91 PHE A C 1
ATOM 734 O O . PHE A 1 91 ? 11.641 -17.297 -6.984 1 97.81 91 PHE A O 1
ATOM 741 N N . SER A 1 92 ? 13.75 -17.094 -7.703 1 98.19 92 SER A N 1
ATOM 742 C CA . SER A 1 92 ? 13.5 -17.953 -8.859 1 98.19 92 SER A CA 1
ATOM 743 C C . SER A 1 92 ? 13.367 -19.406 -8.453 1 98.19 92 SER A C 1
ATOM 745 O O . SER A 1 92 ? 12.984 -20.25 -9.273 1 98.19 92 SER A O 1
ATOM 747 N N . GLN A 1 93 ? 13.586 -19.703 -7.172 1 98.06 93 GLN A N 1
ATOM 748 C CA . GLN A 1 93 ? 13.609 -21.078 -6.688 1 98.06 93 GLN A CA 1
ATOM 749 C C . GLN A 1 93 ? 12.469 -21.328 -5.703 1 98.06 93 GLN A C 1
ATOM 751 O O . GLN A 1 93 ? 12.453 -22.359 -5.012 1 98.06 93 GLN A O 1
ATOM 756 N N . LEU A 1 94 ? 11.586 -20.438 -5.574 1 98.44 94 LEU A N 1
ATOM 757 C CA . LEU A 1 94 ? 10.438 -20.656 -4.691 1 98.44 94 LEU A CA 1
ATOM 758 C C . LEU A 1 94 ? 9.656 -21.906 -5.109 1 98.44 94 LEU A C 1
ATOM 760 O O . LEU A 1 94 ? 9.508 -22.172 -6.301 1 98.44 94 LEU A O 1
ATOM 764 N N . LYS A 1 95 ? 9.148 -22.594 -4.152 1 98 95 LYS A N 1
ATOM 765 C CA . LYS A 1 95 ? 8.375 -23.812 -4.406 1 98 95 LYS A CA 1
ATOM 766 C C . LYS A 1 95 ? 6.891 -23.5 -4.574 1 98 95 LYS A C 1
ATOM 768 O O . LYS A 1 95 ? 6.355 -22.625 -3.891 1 98 95 LYS A O 1
ATOM 773 N N . ALA A 1 96 ? 6.258 -24.203 -5.457 1 98.81 96 ALA A N 1
ATOM 774 C CA . ALA A 1 96 ? 4.805 -24.109 -5.555 1 98.81 96 ALA A CA 1
ATOM 775 C C . ALA A 1 96 ? 4.129 -24.672 -4.305 1 98.81 96 ALA A C 1
ATOM 777 O O . ALA A 1 96 ? 4.637 -25.609 -3.684 1 98.81 96 ALA A O 1
ATOM 778 N N . PHE A 1 97 ? 3.004 -24.047 -3.895 1 98.75 97 PHE A N 1
ATOM 779 C CA . PHE A 1 97 ? 2.184 -24.672 -2.867 1 98.75 97 PHE A CA 1
ATOM 780 C C . PHE A 1 97 ? 1.798 -26.094 -3.279 1 98.75 97 PHE A C 1
ATOM 782 O O . PHE A 1 97 ? 1.67 -26.391 -4.469 1 98.75 97 PHE A O 1
ATOM 789 N N . ASP A 1 98 ? 1.512 -26.953 -2.32 1 98.56 98 ASP A N 1
ATOM 790 C CA . ASP A 1 98 ? 1.303 -28.375 -2.557 1 98.56 98 ASP A CA 1
ATOM 791 C C . ASP A 1 98 ? 0.092 -28.609 -3.457 1 98.56 98 ASP A C 1
ATOM 793 O O . ASP A 1 98 ? 0.059 -29.578 -4.223 1 98.56 98 ASP A O 1
ATOM 797 N N . ASP A 1 99 ? -0.858 -27.766 -3.426 1 98.81 99 ASP A N 1
ATOM 798 C CA . ASP A 1 99 ? -2.121 -27.953 -4.133 1 98.81 99 ASP A CA 1
ATOM 799 C C . ASP A 1 99 ? -2.031 -27.438 -5.566 1 98.81 99 ASP A C 1
ATOM 801 O O . ASP A 1 99 ? -2.906 -27.719 -6.387 1 98.81 99 ASP A O 1
ATOM 805 N N . VAL A 1 100 ? -0.982 -26.719 -5.941 1 98.88 100 VAL A N 1
ATOM 806 C CA . VAL A 1 100 ? -0.943 -25.922 -7.16 1 98.88 100 VAL A CA 1
ATOM 807 C C . VAL A 1 100 ? -0.867 -26.828 -8.375 1 98.88 100 VAL A C 1
ATOM 809 O O . VAL A 1 100 ? -1.725 -26.781 -9.266 1 98.88 100 VAL A O 1
ATOM 812 N N . ILE A 1 101 ? 0.104 -27.719 -8.406 1 98.88 101 ILE A N 1
ATOM 813 C CA . ILE A 1 101 ? 0.307 -28.531 -9.594 1 98.88 101 ILE A CA 1
ATOM 814 C C . ILE A 1 101 ? -0.89 -29.469 -9.781 1 98.88 101 ILE A C 1
ATOM 816 O O . ILE A 1 101 ? -1.498 -29.484 -10.859 1 98.88 101 ILE A O 1
ATOM 820 N N . PRO A 1 102 ? -1.333 -30.219 -8.703 1 98.88 102 PRO A N 1
ATOM 821 C CA . PRO A 1 102 ? -2.516 -31.047 -8.922 1 98.88 102 PRO A CA 1
ATOM 822 C C . PRO A 1 102 ? -3.758 -30.234 -9.273 1 98.88 102 PRO A C 1
ATOM 824 O O . PRO A 1 102 ? -4.57 -30.656 -10.102 1 98.88 102 PRO A O 1
ATOM 827 N N . GLY A 1 103 ? -3.994 -29.062 -8.641 1 98.88 103 GLY A N 1
ATOM 828 C CA . GLY A 1 103 ? -5.137 -28.219 -8.938 1 98.88 103 GLY A CA 1
ATOM 829 C C . GLY A 1 103 ? -5.141 -27.688 -10.359 1 98.88 103 GLY A C 1
ATOM 830 O O . GLY A 1 103 ? -6.176 -27.703 -11.031 1 98.88 103 GLY A O 1
ATOM 831 N N . LEU A 1 104 ? -3.99 -27.234 -10.859 1 98.94 104 LEU A N 1
ATOM 832 C CA . LEU A 1 104 ? -3.877 -26.75 -12.234 1 98.94 104 LEU A CA 1
ATOM 833 C C . LEU A 1 104 ? -4.133 -27.875 -13.234 1 98.94 104 LEU A C 1
ATOM 835 O O . LEU A 1 104 ? -4.758 -27.656 -14.273 1 98.94 104 LEU A O 1
ATOM 839 N N . ALA A 1 105 ? -3.604 -29.047 -12.938 1 98.69 105 ALA A N 1
ATOM 840 C CA . ALA A 1 105 ? -3.832 -30.203 -13.812 1 98.69 105 ALA A CA 1
ATOM 841 C C . ALA A 1 105 ? -5.32 -30.5 -13.945 1 98.69 105 ALA A C 1
ATOM 843 O O . ALA A 1 105 ? -5.805 -30.781 -15.039 1 98.69 105 ALA A O 1
ATOM 844 N N . LEU A 1 106 ? -6.051 -30.469 -12.797 1 98.44 106 LEU A N 1
ATOM 845 C CA . LEU A 1 106 ? -7.492 -30.688 -12.82 1 98.44 106 LEU A CA 1
ATOM 846 C C . LEU A 1 106 ? -8.188 -29.641 -13.672 1 98.44 106 LEU A C 1
ATOM 848 O O . LEU A 1 106 ? -9.047 -29.969 -14.492 1 98.44 106 LEU A O 1
ATOM 852 N N . LEU A 1 107 ? -7.836 -28.375 -13.547 1 98.5 107 LEU A N 1
ATOM 853 C CA . LEU A 1 107 ? -8.438 -27.281 -14.297 1 98.5 107 LEU A CA 1
ATOM 854 C C . LEU A 1 107 ? -8.141 -27.406 -15.781 1 98.5 107 LEU A C 1
ATOM 856 O O . LEU A 1 107 ? -9.008 -27.172 -16.625 1 98.5 107 LEU A O 1
ATOM 860 N N . ARG A 1 108 ? -6.891 -27.75 -16.047 1 97.31 108 ARG A N 1
ATOM 861 C CA . ARG A 1 108 ? -6.504 -27.969 -17.438 1 97.31 108 ARG A CA 1
ATOM 862 C C . ARG A 1 108 ? -7.309 -29.109 -18.062 1 97.31 108 ARG A C 1
ATOM 864 O O . ARG A 1 108 ? -7.777 -28.984 -19.188 1 97.31 108 ARG A O 1
ATOM 871 N N . ASN A 1 109 ? -7.484 -30.203 -17.359 1 96.38 109 ASN A N 1
ATOM 872 C CA . ASN A 1 109 ? -8.227 -31.359 -17.828 1 96.38 109 ASN A CA 1
ATOM 873 C C . ASN A 1 109 ? -9.695 -31.031 -18.062 1 96.38 109 ASN A C 1
ATOM 875 O O . ASN A 1 109 ? -10.367 -31.688 -18.875 1 96.38 109 ASN A O 1
ATOM 879 N N . GLN A 1 110 ? -10.188 -30.078 -17.359 1 96.62 110 GLN A N 1
ATOM 880 C CA . GLN A 1 110 ? -11.57 -29.625 -17.531 1 96.62 110 GLN A CA 1
ATOM 881 C C . GLN A 1 110 ? -11.719 -28.75 -18.781 1 96.62 110 GLN A C 1
ATOM 883 O O . GLN A 1 110 ? -12.836 -28.406 -19.156 1 96.62 110 GLN A O 1
ATOM 888 N N . GLY A 1 111 ? -10.602 -28.375 -19.375 1 96 111 GLY A N 1
ATOM 889 C CA . GLY A 1 111 ? -10.641 -27.688 -20.656 1 96 111 GLY A CA 1
ATOM 890 C C . GLY A 1 111 ? -10.383 -26.188 -20.547 1 96 111 GLY A C 1
ATOM 891 O O . GLY A 1 111 ? -10.508 -25.453 -21.531 1 96 111 GLY A O 1
ATOM 892 N N . HIS A 1 112 ? -10.039 -25.688 -19.328 1 97.75 112 HIS A N 1
ATOM 893 C CA . HIS A 1 112 ? -9.797 -24.25 -19.125 1 97.75 112 HIS A CA 1
ATOM 894 C C . HIS A 1 112 ? -8.445 -23.844 -19.688 1 97.75 112 HIS A C 1
ATOM 896 O O . HIS A 1 112 ? -7.535 -24.656 -19.797 1 97.75 112 HIS A O 1
ATOM 902 N N . THR A 1 113 ? -8.375 -22.578 -20.172 1 98.25 113 THR A N 1
ATOM 903 C CA . THR A 1 113 ? -7.105 -21.953 -20.516 1 98.25 113 THR A CA 1
ATOM 904 C C . THR A 1 113 ? -6.484 -21.281 -19.297 1 98.25 113 THR A C 1
ATOM 906 O O . THR A 1 113 ? -7.141 -20.484 -18.609 1 98.25 113 THR A O 1
ATOM 909 N N . LEU A 1 114 ? -5.246 -21.672 -18.969 1 98.81 114 LEU A N 1
ATOM 910 C CA . LEU A 1 114 ? -4.605 -21.25 -17.734 1 98.81 114 LEU A CA 1
ATOM 911 C C . LEU A 1 114 ? -3.383 -20.391 -18.016 1 98.81 114 LEU A C 1
ATOM 913 O O . LEU A 1 114 ? -2.539 -20.75 -18.844 1 98.81 114 LEU A O 1
ATOM 917 N N . ALA A 1 115 ? -3.26 -19.219 -17.406 1 98.94 115 ALA A N 1
ATOM 918 C CA . ALA A 1 115 ? -2.086 -18.359 -17.531 1 98.94 115 ALA A CA 1
ATOM 919 C C . ALA A 1 115 ? -1.638 -17.859 -16.156 1 98.94 115 ALA A C 1
ATOM 921 O O . ALA A 1 115 ? -2.467 -17.547 -15.297 1 98.94 115 ALA A O 1
ATOM 922 N N . ALA A 1 116 ? -0.297 -17.875 -15.914 1 98.94 116 ALA A N 1
ATOM 923 C CA . ALA A 1 116 ? 0.214 -17.031 -14.828 1 98.94 116 ALA A CA 1
ATOM 924 C C . ALA A 1 116 ? 0.094 -15.555 -15.172 1 98.94 116 ALA A C 1
ATOM 926 O O . ALA A 1 116 ? 0.349 -15.156 -16.312 1 98.94 116 ALA A O 1
ATOM 927 N N . PHE A 1 117 ? -0.374 -14.781 -14.305 1 98.94 117 PHE A N 1
ATOM 928 C CA . PHE A 1 117 ? -0.562 -13.344 -14.461 1 98.94 117 PHE A CA 1
ATOM 929 C C . PHE A 1 117 ? 0.11 -12.578 -13.328 1 98.94 117 PHE A C 1
ATOM 931 O O . PHE A 1 117 ? -0.344 -12.633 -12.18 1 98.94 117 PHE A O 1
ATOM 938 N N . SER A 1 118 ? 1.186 -11.805 -13.633 1 98.81 118 SER A N 1
ATOM 939 C CA . SER A 1 118 ? 2.074 -11.352 -12.562 1 98.81 118 SER A CA 1
ATOM 940 C C . SER A 1 118 ? 2.51 -9.906 -12.781 1 98.81 118 SER A C 1
ATOM 942 O O . SER A 1 118 ? 2.596 -9.445 -13.922 1 98.81 118 SER A O 1
ATOM 944 N N . ASN A 1 119 ? 2.793 -9.203 -11.68 1 98.75 119 ASN A N 1
ATOM 945 C CA . ASN A 1 119 ? 3.473 -7.91 -11.68 1 98.75 119 ASN A CA 1
ATOM 946 C C . ASN A 1 119 ? 4.934 -8.047 -12.094 1 98.75 119 ASN A C 1
ATOM 948 O O . ASN A 1 119 ? 5.555 -7.074 -12.531 1 98.75 119 ASN A O 1
ATOM 952 N N . GLY A 1 120 ? 5.496 -9.234 -11.945 1 98.62 120 GLY A N 1
ATOM 953 C CA . GLY A 1 120 ? 6.91 -9.445 -12.211 1 98.62 120 GLY A CA 1
ATOM 954 C C . GLY A 1 120 ? 7.238 -9.516 -13.695 1 98.62 120 GLY A C 1
ATOM 955 O O . GLY A 1 120 ? 6.395 -9.906 -14.5 1 98.62 120 GLY A O 1
ATOM 956 N N . PRO A 1 121 ? 8.5 -9.156 -14.047 1 98.62 121 PRO A N 1
ATOM 957 C CA . PRO A 1 121 ? 8.906 -9.305 -15.445 1 98.62 121 PRO A CA 1
ATOM 958 C C . PRO A 1 121 ? 8.734 -10.734 -15.961 1 98.62 121 PRO A C 1
ATOM 960 O O . PRO A 1 121 ? 9 -11.688 -15.234 1 98.62 121 PRO A O 1
ATOM 963 N N . GLU A 1 122 ? 8.359 -10.805 -17.219 1 98.5 122 GLU A N 1
ATOM 964 C CA . GLU A 1 122 ? 7.988 -12.094 -17.781 1 98.5 122 GLU A CA 1
ATOM 965 C C . GLU A 1 122 ? 9.125 -13.102 -17.656 1 98.5 122 GLU A C 1
ATOM 967 O O . GLU A 1 122 ? 8.906 -14.25 -17.25 1 98.5 122 GLU A O 1
ATOM 972 N N . VAL A 1 123 ? 10.344 -12.727 -17.938 1 98.5 123 VAL A N 1
ATOM 973 C CA . VAL A 1 123 ? 11.492 -13.641 -17.938 1 98.5 123 VAL A CA 1
ATOM 974 C C . VAL A 1 123 ? 11.68 -14.219 -16.531 1 98.5 123 VAL A C 1
ATOM 976 O O . VAL A 1 123 ? 11.891 -15.422 -16.375 1 98.5 123 VAL A O 1
ATOM 979 N N . ALA A 1 124 ? 11.586 -13.383 -15.508 1 98.56 124 ALA A N 1
ATOM 980 C CA . ALA A 1 124 ? 11.75 -13.82 -14.125 1 98.56 124 ALA A CA 1
ATOM 981 C C . ALA A 1 124 ? 10.617 -14.766 -13.711 1 98.56 124 ALA A C 1
ATOM 983 O O . ALA A 1 124 ? 10.859 -15.789 -13.07 1 98.56 124 ALA A O 1
ATOM 984 N N . VAL A 1 125 ? 9.406 -14.453 -14.133 1 98.81 125 VAL A N 1
ATOM 985 C CA . VAL A 1 125 ? 8.242 -15.25 -13.75 1 98.81 125 VAL A CA 1
ATOM 986 C C . VAL A 1 125 ? 8.281 -16.594 -14.477 1 98.81 125 VAL A C 1
ATOM 988 O O . VAL A 1 125 ? 7.984 -17.641 -13.883 1 98.81 125 VAL A O 1
ATOM 991 N N . ARG A 1 126 ? 8.656 -16.594 -15.727 1 98.88 126 ARG A N 1
ATOM 992 C CA . ARG A 1 126 ? 8.781 -17.844 -16.469 1 98.88 126 ARG A CA 1
ATOM 993 C C . ARG A 1 126 ? 9.828 -18.766 -15.844 1 98.88 126 ARG A C 1
ATOM 995 O O . ARG A 1 126 ? 9.609 -19.969 -15.719 1 98.88 126 ARG A O 1
ATOM 1002 N N . THR A 1 127 ? 10.953 -18.172 -15.484 1 98.88 127 THR A N 1
ATOM 1003 C CA . THR A 1 127 ? 12 -18.938 -14.82 1 98.88 127 THR A CA 1
ATOM 1004 C C . THR A 1 127 ? 11.484 -19.547 -13.516 1 98.88 127 THR A C 1
ATOM 1006 O O . THR A 1 127 ? 11.711 -20.719 -13.242 1 98.88 127 THR A O 1
ATOM 1009 N N . LEU A 1 128 ? 10.797 -18.75 -12.75 1 98.88 128 LEU A N 1
ATOM 1010 C CA . LEU A 1 128 ? 10.219 -19.203 -11.492 1 98.88 128 LEU A CA 1
ATOM 1011 C C . LEU A 1 128 ? 9.211 -20.312 -11.734 1 98.88 128 LEU A C 1
ATOM 1013 O O . LEU A 1 128 ? 9.219 -21.344 -11.039 1 98.88 128 LEU A O 1
ATOM 1017 N N . MET A 1 129 ? 8.289 -20.125 -12.711 1 98.94 129 MET A N 1
ATOM 1018 C CA . MET A 1 129 ? 7.281 -21.125 -13.023 1 98.94 129 MET A CA 1
ATOM 1019 C C . MET A 1 129 ? 7.93 -22.422 -13.508 1 98.94 129 MET A C 1
ATOM 1021 O O . MET A 1 129 ? 7.441 -23.516 -13.211 1 98.94 129 MET A O 1
ATOM 1025 N N . GLN A 1 130 ? 9.008 -22.281 -14.242 1 98.88 130 GLN A N 1
ATOM 1026 C CA . GLN A 1 130 ? 9.75 -23.453 -14.695 1 98.88 130 GLN A CA 1
ATOM 1027 C C . GLN A 1 130 ? 10.367 -24.203 -13.516 1 98.88 130 GLN A C 1
ATOM 1029 O O . GLN A 1 130 ? 10.18 -25.422 -13.375 1 98.88 130 GLN A O 1
ATOM 1034 N N . ASN A 1 131 ? 11.062 -23.5 -12.672 1 98.81 131 ASN A N 1
ATOM 1035 C CA . ASN A 1 131 ? 11.789 -24.094 -11.562 1 98.81 131 ASN A CA 1
ATOM 1036 C C . ASN A 1 131 ? 10.844 -24.719 -10.539 1 98.81 131 ASN A C 1
ATOM 1038 O O . ASN A 1 131 ? 11.188 -25.703 -9.875 1 98.81 131 ASN A O 1
ATOM 1042 N N . SER A 1 132 ? 9.648 -24.188 -10.43 1 98.69 132 SER A N 1
ATOM 1043 C CA . SER A 1 132 ? 8.672 -24.672 -9.453 1 98.69 132 SER A CA 1
ATOM 1044 C C . SER A 1 132 ? 7.844 -25.828 -10.031 1 98.69 132 SER A C 1
ATOM 1046 O O . SER A 1 132 ? 6.992 -26.375 -9.336 1 98.69 132 SER A O 1
ATOM 1048 N N . GLY A 1 133 ? 8.008 -26.094 -11.305 1 98.69 133 GLY A N 1
ATOM 1049 C CA . GLY A 1 133 ? 7.273 -27.172 -11.953 1 98.69 133 GLY A CA 1
ATOM 1050 C C . GLY A 1 133 ? 5.887 -26.766 -12.406 1 98.69 133 GLY A C 1
ATOM 1051 O O . GLY A 1 133 ? 5.09 -27.594 -12.828 1 98.69 133 GLY A O 1
ATOM 1052 N N . VAL A 1 134 ? 5.594 -25.516 -12.43 1 98.94 134 VAL A N 1
ATOM 1053 C CA . VAL A 1 134 ? 4.25 -25.016 -12.695 1 98.94 134 VAL A CA 1
ATOM 1054 C C . VAL A 1 134 ? 4.078 -24.781 -14.195 1 98.94 134 VAL A C 1
ATOM 1056 O O . VAL A 1 134 ? 2.984 -24.953 -14.742 1 98.94 134 VAL A O 1
ATOM 1059 N N . LEU A 1 135 ? 5.137 -24.438 -14.867 1 98.88 135 LEU A N 1
ATOM 1060 C CA . LEU A 1 135 ? 5.102 -23.938 -16.234 1 98.88 135 LEU A CA 1
ATOM 1061 C C . LEU A 1 135 ? 4.418 -24.938 -17.172 1 98.88 135 LEU A C 1
ATOM 1063 O O . LEU A 1 135 ? 3.598 -24.547 -18 1 98.88 135 LEU A O 1
ATOM 1067 N N . PRO A 1 136 ? 4.664 -26.297 -17.016 1 98.62 136 PRO A N 1
ATOM 1068 C CA . PRO A 1 136 ? 4.039 -27.25 -17.938 1 98.62 136 PRO A CA 1
ATOM 1069 C C . PRO A 1 136 ? 2.518 -27.25 -17.844 1 98.62 136 PRO A C 1
ATOM 1071 O O . PRO A 1 136 ? 1.838 -27.75 -18.734 1 98.62 136 PRO A O 1
ATOM 1074 N N . GLN A 1 137 ? 1.979 -26.719 -16.75 1 98.62 137 GLN A N 1
ATOM 1075 C CA . GLN A 1 137 ? 0.533 -26.734 -16.547 1 98.62 137 GLN A CA 1
ATOM 1076 C C . GLN A 1 137 ? -0.114 -25.484 -17.156 1 98.62 137 GLN A C 1
ATOM 1078 O O . GLN A 1 137 ? -1.34 -25.406 -17.266 1 98.62 137 GLN A O 1
ATOM 1083 N N . LEU A 1 138 ? 0.628 -24.531 -17.578 1 98.81 138 LEU A N 1
ATOM 1084 C CA . LEU A 1 138 ? 0.116 -23.234 -18.016 1 98.81 138 LEU A CA 1
ATOM 1085 C C . LEU A 1 138 ? 0.113 -23.141 -19.531 1 98.81 138 LEU A C 1
ATOM 1087 O O . LEU A 1 138 ? 0.97 -23.734 -20.203 1 98.81 138 LEU A O 1
ATOM 1091 N N . HIS A 1 139 ? -0.831 -22.422 -20.047 1 98.69 139 HIS A N 1
ATOM 1092 C CA . HIS A 1 139 ? -0.862 -22.109 -21.469 1 98.69 139 HIS A CA 1
ATOM 1093 C C . HIS A 1 139 ? -0.049 -20.859 -21.781 1 98.69 139 HIS A C 1
ATOM 1095 O O . HIS A 1 139 ? 0.413 -20.688 -22.922 1 98.69 139 HIS A O 1
ATOM 1101 N N . ASP A 1 140 ? 0.096 -19.969 -20.828 1 98.56 140 ASP A N 1
ATOM 1102 C CA . ASP A 1 140 ? 0.813 -18.719 -21.047 1 98.56 140 ASP A CA 1
ATOM 1103 C C . ASP A 1 140 ? 1.311 -18.141 -19.719 1 98.56 140 ASP A C 1
ATOM 1105 O O . ASP A 1 140 ? 0.914 -18.594 -18.641 1 98.56 140 ASP A O 1
ATOM 1109 N N . VAL A 1 141 ? 2.32 -17.297 -19.797 1 98.88 141 VAL A N 1
ATOM 1110 C CA . VAL A 1 141 ? 2.791 -16.438 -18.734 1 98.88 141 VAL A CA 1
ATOM 1111 C C . VAL A 1 141 ? 2.686 -14.977 -19.156 1 98.88 141 VAL A C 1
ATOM 1113 O O . VAL A 1 141 ? 3.32 -14.562 -20.125 1 98.88 141 VAL A O 1
ATOM 1116 N N . ILE A 1 142 ? 1.854 -14.195 -18.453 1 98.81 142 ILE A N 1
ATOM 1117 C CA . ILE A 1 142 ? 1.559 -12.82 -18.844 1 98.81 142 ILE A CA 1
ATOM 1118 C C . ILE A 1 142 ? 2.035 -11.859 -17.75 1 98.81 142 ILE A C 1
ATOM 1120 O O . ILE A 1 142 ? 1.642 -11.984 -16.594 1 98.81 142 ILE A O 1
ATOM 1124 N N . SER A 1 143 ? 2.928 -10.984 -18.125 1 98.81 143 SER A N 1
ATOM 1125 C CA . SER A 1 143 ? 3.498 -9.969 -17.25 1 98.81 143 SER A CA 1
ATOM 1126 C C . SER A 1 143 ? 2.895 -8.594 -17.531 1 98.81 143 SER A C 1
ATOM 1128 O O . SER A 1 143 ? 2.736 -8.203 -18.688 1 98.81 143 SER A O 1
ATOM 1130 N N . VAL A 1 144 ? 2.617 -7.887 -16.406 1 98.62 144 VAL A N 1
ATOM 1131 C CA . VAL A 1 144 ? 2.055 -6.555 -16.594 1 98.62 144 VAL A CA 1
ATOM 1132 C C . VAL A 1 144 ? 3.174 -5.555 -16.875 1 98.62 144 VAL A C 1
ATOM 1134 O O . VAL A 1 144 ? 2.912 -4.391 -17.188 1 98.62 144 VAL A O 1
ATOM 1137 N N . ASP A 1 145 ? 4.43 -6.047 -16.75 1 98.31 145 ASP A N 1
ATOM 1138 C CA . ASP A 1 145 ? 5.59 -5.215 -17.078 1 98.31 145 ASP A CA 1
ATOM 1139 C C . ASP A 1 145 ? 5.422 -4.543 -18.438 1 98.31 145 ASP A C 1
ATOM 1141 O O . ASP A 1 145 ? 5.914 -3.432 -18.641 1 98.31 145 ASP A O 1
ATOM 1145 N N . ASP A 1 146 ? 4.711 -5.129 -19.344 1 97.56 146 ASP A N 1
ATOM 1146 C CA . ASP A 1 146 ? 4.477 -4.633 -20.688 1 97.56 146 ASP A CA 1
ATOM 1147 C C . ASP A 1 146 ? 3.762 -3.283 -20.656 1 97.56 146 ASP A C 1
ATOM 1149 O O . ASP A 1 146 ? 3.924 -2.471 -21.578 1 97.56 146 ASP A O 1
ATOM 1153 N N . LEU A 1 147 ? 3.016 -3.037 -19.609 1 98.5 147 LEU A N 1
ATOM 1154 C CA . LEU A 1 147 ? 2.164 -1.854 -19.547 1 98.5 147 LEU A CA 1
ATOM 1155 C C . LEU A 1 147 ? 2.83 -0.75 -18.734 1 98.5 147 LEU A C 1
ATOM 1157 O O . LEU A 1 147 ? 2.32 0.372 -18.672 1 98.5 147 LEU A O 1
ATOM 1161 N N . LYS A 1 148 ? 3.938 -1.097 -18.047 1 98.62 148 LYS A N 1
ATOM 1162 C CA . LYS A 1 148 ? 4.68 -0.16 -17.203 1 98.62 148 LYS A CA 1
ATOM 1163 C C . LYS A 1 148 ? 3.791 0.412 -16.094 1 98.62 148 LYS A C 1
ATOM 1165 O O . LYS A 1 148 ? 3.773 1.624 -15.875 1 98.62 148 LYS A O 1
ATOM 1170 N N . THR A 1 149 ? 2.98 -0.411 -15.555 1 98.75 149 THR A N 1
ATOM 1171 C CA . THR A 1 149 ? 2.182 -0.223 -14.352 1 98.75 149 THR A CA 1
ATOM 1172 C C . THR A 1 149 ? 1.973 -1.551 -13.625 1 98.75 149 THR A C 1
ATOM 1174 O O . THR A 1 149 ? 2.613 -2.551 -13.961 1 98.75 149 THR A O 1
ATOM 1177 N N . PHE A 1 150 ? 1.169 -1.557 -12.586 1 98.94 150 PHE A N 1
ATOM 1178 C CA . PHE A 1 150 ? 1.014 -2.736 -11.742 1 98.94 150 PHE A CA 1
ATOM 1179 C C . PHE A 1 150 ? -0.459 -3.018 -11.477 1 98.94 150 PHE A C 1
ATOM 1181 O O . PHE A 1 150 ? -1.295 -2.115 -11.555 1 98.94 150 PHE A O 1
ATOM 1188 N N . LYS A 1 151 ? -0.731 -4.387 -11.195 1 98.81 151 LYS A N 1
ATOM 1189 C CA . LYS A 1 151 ? -1.963 -4.668 -10.461 1 98.81 151 LYS A CA 1
ATOM 1190 C C . LYS A 1 151 ? -2.062 -3.812 -9.203 1 98.81 151 LYS A C 1
ATOM 1192 O O . LYS A 1 151 ? -1.051 -3.533 -8.555 1 98.81 151 LYS A O 1
ATOM 1197 N N . PRO A 1 152 ? -3.271 -3.17 -8.906 1 98.88 152 PRO A N 1
ATOM 1198 C CA . PRO A 1 152 ? -4.57 -3.488 -9.508 1 98.88 152 PRO A CA 1
ATOM 1199 C C . PRO A 1 152 ? -5.055 -2.406 -10.469 1 98.88 152 PRO A C 1
ATOM 1201 O O . PRO A 1 152 ? -6.254 -2.113 -10.523 1 98.88 152 PRO A O 1
ATOM 1204 N N . ASN A 1 153 ? -4.16 -1.66 -11.164 1 98.88 153 ASN A N 1
ATOM 1205 C CA . ASN A 1 153 ? -4.59 -0.8 -12.266 1 98.88 153 ASN A CA 1
ATOM 1206 C C . ASN A 1 153 ? -5.527 -1.535 -13.219 1 98.88 153 ASN A C 1
ATOM 1208 O O . ASN A 1 153 ? -5.227 -2.648 -13.656 1 98.88 153 ASN A O 1
ATOM 1212 N N . PRO A 1 154 ? -6.656 -0.943 -13.57 1 98.81 154 PRO A N 1
ATOM 1213 C CA . PRO A 1 154 ? -7.617 -1.67 -14.414 1 98.81 154 PRO A CA 1
ATOM 1214 C C . PRO A 1 154 ? -7.055 -2.01 -15.789 1 98.81 154 PRO A C 1
ATOM 1216 O O . PRO A 1 154 ? -7.465 -2.998 -16.406 1 98.81 154 PRO A O 1
ATOM 1219 N N . ALA A 1 155 ? -6.109 -1.273 -16.25 1 98.81 155 ALA A N 1
ATOM 1220 C CA . ALA A 1 155 ? -5.52 -1.511 -17.562 1 98.81 155 ALA A CA 1
ATOM 1221 C C . ALA A 1 155 ? -4.883 -2.896 -17.641 1 98.81 155 ALA A C 1
ATOM 1223 O O . ALA A 1 155 ? -4.859 -3.52 -18.703 1 98.81 155 ALA A O 1
ATOM 1224 N N . VAL A 1 156 ? -4.41 -3.373 -16.516 1 98.88 156 VAL A N 1
ATOM 1225 C CA . VAL A 1 156 ? -3.701 -4.645 -16.547 1 98.88 156 VAL A CA 1
ATOM 1226 C C . VAL A 1 156 ? -4.691 -5.785 -16.766 1 98.88 156 VAL A C 1
ATOM 1228 O O . VAL A 1 156 ? -4.383 -6.766 -17.438 1 98.88 156 VAL A O 1
ATOM 1231 N N . TYR A 1 157 ? -5.879 -5.648 -16.203 1 98.75 157 TYR A N 1
ATOM 1232 C CA . TYR A 1 157 ? -6.879 -6.699 -16.359 1 98.75 157 TYR A CA 1
ATOM 1233 C C . TYR A 1 157 ? -7.457 -6.695 -17.781 1 98.75 157 TYR A C 1
ATOM 1235 O O . TYR A 1 157 ? -7.762 -7.754 -18.328 1 98.75 157 TYR A O 1
ATOM 1243 N N . ASP A 1 158 ? -7.602 -5.496 -18.359 1 98.5 158 ASP A N 1
ATOM 1244 C CA . ASP A 1 158 ? -7.941 -5.402 -19.766 1 98.5 158 ASP A CA 1
ATOM 1245 C C . ASP A 1 158 ? -6.879 -6.074 -20.641 1 98.5 158 ASP A C 1
ATOM 1247 O O . ASP A 1 158 ? -7.203 -6.758 -21.609 1 98.5 158 ASP A O 1
ATOM 1251 N N . TYR A 1 159 ? -5.676 -5.824 -20.281 1 98.75 159 TYR A N 1
ATOM 1252 C CA . TYR A 1 159 ? -4.547 -6.402 -21 1 98.75 159 TYR A CA 1
ATOM 1253 C C . TYR A 1 159 ? -4.582 -7.926 -20.938 1 98.75 159 TYR A C 1
ATOM 1255 O O . TYR A 1 159 ? -4.316 -8.602 -21.938 1 98.75 159 TYR A O 1
ATOM 1263 N N . LEU A 1 160 ? -4.891 -8.484 -19.75 1 98.56 160 LEU A N 1
ATOM 1264 C CA . LEU A 1 160 ? -5.039 -9.93 -19.609 1 98.56 160 LEU A CA 1
ATOM 1265 C C . LEU A 1 160 ? -6.055 -10.477 -20.594 1 98.56 160 LEU A C 1
ATOM 1267 O O . LEU A 1 160 ? -5.789 -11.469 -21.281 1 98.56 160 LEU A O 1
ATOM 1271 N N . MET A 1 161 ? -7.164 -9.836 -20.703 1 98.12 161 MET A N 1
ATOM 1272 C CA . MET A 1 161 ? -8.227 -10.281 -21.609 1 98.12 161 MET A CA 1
ATOM 1273 C C . MET A 1 161 ? -7.785 -10.156 -23.062 1 98.12 161 MET A C 1
ATOM 1275 O O . MET A 1 161 ? -8.039 -11.055 -23.875 1 98.12 161 MET A O 1
ATOM 1279 N N . THR A 1 162 ? -7.121 -9.055 -23.359 1 98 162 THR A N 1
ATOM 1280 C CA . THR A 1 162 ? -6.637 -8.852 -24.734 1 98 162 THR A CA 1
ATOM 1281 C C . THR A 1 162 ? -5.621 -9.922 -25.109 1 98 162 THR A C 1
ATOM 1283 O O . THR A 1 162 ? -5.738 -10.547 -26.172 1 98 162 THR A O 1
ATOM 1286 N N . ARG A 1 163 ? -4.664 -10.195 -24.266 1 97.81 163 ARG A N 1
ATOM 1287 C CA . ARG A 1 163 ? -3.584 -11.141 -24.516 1 97.81 163 ARG A CA 1
ATOM 1288 C C . ARG A 1 163 ? -4.121 -12.562 -24.641 1 97.81 163 ARG A C 1
ATOM 1290 O O . ARG A 1 163 ? -3.543 -13.383 -25.359 1 97.81 163 ARG A O 1
ATOM 1297 N N . THR A 1 164 ? -5.203 -12.844 -23.953 1 97.31 164 THR A N 1
ATOM 1298 C CA . THR A 1 164 ? -5.73 -14.203 -23.938 1 97.31 164 THR A CA 1
ATOM 1299 C C . THR A 1 164 ? -6.953 -14.32 -24.844 1 97.31 164 THR A C 1
ATOM 1301 O O . THR A 1 164 ? -7.605 -15.367 -24.875 1 97.31 164 THR A O 1
ATOM 1304 N N . GLN A 1 165 ? -7.332 -13.266 -25.516 1 96.25 165 GLN A N 1
ATOM 1305 C CA . GLN A 1 165 ? -8.492 -13.219 -26.391 1 96.25 165 GLN A CA 1
ATOM 1306 C C . GLN A 1 165 ? -9.742 -13.719 -25.688 1 96.25 165 GLN A C 1
ATOM 1308 O O . GLN A 1 165 ? -10.469 -14.57 -26.203 1 96.25 165 GLN A O 1
ATOM 1313 N N . SER A 1 166 ? -9.914 -13.234 -24.531 1 95.56 166 SER A N 1
ATOM 1314 C CA . SER A 1 166 ? -11.086 -13.547 -23.719 1 95.56 166 SER A CA 1
ATOM 1315 C C . SER A 1 166 ? -11.914 -12.297 -23.438 1 95.56 166 SER A C 1
ATOM 1317 O O . SER A 1 166 ? -11.641 -11.234 -24 1 95.56 166 SER A O 1
ATOM 1319 N N . ASP A 1 167 ? -13.094 -12.531 -22.766 1 93.44 167 ASP A N 1
ATOM 1320 C CA . ASP A 1 167 ? -13.961 -11.406 -22.438 1 93.44 167 ASP A CA 1
ATOM 1321 C C . ASP A 1 167 ? -14.422 -11.469 -20.984 1 93.44 167 ASP A C 1
ATOM 1323 O O . ASP A 1 167 ? -14.016 -12.352 -20.234 1 93.44 167 ASP A O 1
ATOM 1327 N N . LEU A 1 168 ? -15.188 -10.508 -20.562 1 93.88 168 LEU A N 1
ATOM 1328 C CA . LEU A 1 168 ? -15.57 -10.328 -19.172 1 93.88 168 LEU A CA 1
ATOM 1329 C C . LEU A 1 168 ? -16.391 -11.516 -18.672 1 93.88 168 LEU A C 1
ATOM 1331 O O . LEU A 1 168 ? -16.375 -11.836 -17.484 1 93.88 168 LEU A O 1
ATOM 1335 N N . ASN A 1 169 ? -17 -12.18 -19.547 1 92.19 169 ASN A N 1
ATOM 1336 C CA . ASN A 1 169 ? -17.891 -13.266 -19.156 1 92.19 169 ASN A CA 1
ATOM 1337 C C . ASN A 1 169 ? -17.125 -14.562 -18.906 1 92.19 169 ASN A C 1
ATOM 1339 O O . ASN A 1 169 ? -17.578 -15.422 -18.156 1 92.19 169 ASN A O 1
ATOM 1343 N N . HIS A 1 170 ? -15.953 -14.633 -19.453 1 93.81 170 HIS A N 1
ATOM 1344 C CA . HIS A 1 170 ? -15.266 -15.922 -19.438 1 93.81 170 HIS A CA 1
ATOM 1345 C C . HIS A 1 170 ? -13.922 -15.812 -18.719 1 93.81 170 HIS A C 1
ATOM 1347 O O . HIS A 1 170 ? -13.312 -16.828 -18.375 1 93.81 170 HIS A O 1
ATOM 1353 N N . CYS A 1 171 ? -13.453 -14.625 -18.469 1 98 171 CYS A N 1
ATOM 1354 C CA . CYS A 1 171 ? -12.141 -14.43 -17.859 1 98 171 CYS A CA 1
ATOM 1355 C C . CYS A 1 171 ? -12.242 -14.406 -16.344 1 98 171 CYS A C 1
ATOM 1357 O O . CYS A 1 171 ? -13.094 -13.711 -15.781 1 98 171 CYS A O 1
ATOM 1359 N N . TRP A 1 172 ? -11.422 -15.227 -15.656 1 98.62 172 TRP A N 1
ATOM 1360 C CA . TRP A 1 172 ? -11.352 -15.32 -14.195 1 98.62 172 TRP A CA 1
ATOM 1361 C C . TRP A 1 172 ? -9.984 -14.875 -13.695 1 98.62 172 TRP A C 1
ATOM 1363 O O . TRP A 1 172 ? -8.961 -15.211 -14.297 1 98.62 172 TRP A O 1
ATOM 1373 N N . MET A 1 173 ? -9.961 -14.117 -12.672 1 98.94 173 MET A N 1
ATOM 1374 C CA . MET A 1 173 ? -8.75 -13.836 -11.906 1 98.94 173 MET A CA 1
ATOM 1375 C C . MET A 1 173 ? -8.727 -14.625 -10.602 1 98.94 173 MET A C 1
ATOM 1377 O O . MET A 1 173 ? -9.641 -14.5 -9.781 1 98.94 173 MET A O 1
ATOM 1381 N N . VAL A 1 174 ? -7.738 -15.414 -10.391 1 98.94 174 VAL A N 1
ATOM 1382 C CA . VAL A 1 174 ? -7.559 -16.203 -9.188 1 98.94 174 VAL A CA 1
ATOM 1383 C C . VAL A 1 174 ? -6.367 -15.68 -8.391 1 98.94 174 VAL A C 1
ATOM 1385 O O . VAL A 1 174 ? -5.25 -15.602 -8.906 1 98.94 174 VAL A O 1
ATOM 1388 N N . SER A 1 175 ? -6.59 -15.328 -7.215 1 98.94 175 SER A N 1
ATOM 1389 C CA . SER A 1 175 ? -5.523 -14.773 -6.387 1 98.94 175 SER A CA 1
ATOM 1390 C C . SER A 1 175 ? -5.766 -15.062 -4.91 1 98.94 175 SER A C 1
ATOM 1392 O O . SER A 1 175 ? -6.914 -15.125 -4.461 1 98.94 175 SER A O 1
ATOM 1394 N N . SER A 1 176 ? -4.699 -15.227 -4.199 1 98.81 176 SER A N 1
ATOM 1395 C CA . SER A 1 176 ? -4.773 -15.305 -2.744 1 98.81 176 SER A CA 1
ATOM 1396 C C . SER A 1 176 ? -4.668 -13.922 -2.109 1 98.81 176 SER A C 1
ATOM 1398 O O . SER A 1 176 ? -4.816 -13.781 -0.893 1 98.81 176 SER A O 1
ATOM 1400 N N . ASN A 1 177 ? -4.434 -12.93 -2.887 1 98.69 177 ASN A N 1
ATOM 1401 C CA . ASN A 1 177 ? -4.316 -11.555 -2.416 1 98.69 177 ASN A CA 1
ATOM 1402 C C . ASN A 1 177 ? -5.617 -10.781 -2.604 1 98.69 177 ASN A C 1
ATOM 1404 O O . ASN A 1 177 ? -6.027 -10.516 -3.736 1 98.69 177 ASN A O 1
ATOM 1408 N N . PRO A 1 178 ? -6.25 -10.32 -1.556 1 98.75 178 PRO A N 1
ATOM 1409 C CA . PRO A 1 178 ? -7.527 -9.609 -1.677 1 98.75 178 PRO A CA 1
ATOM 1410 C C . PRO A 1 178 ? -7.441 -8.391 -2.582 1 98.75 178 PRO A C 1
ATOM 1412 O O . PRO A 1 178 ? -8.383 -8.094 -3.322 1 98.75 178 PRO A O 1
ATOM 1415 N N . TRP A 1 179 ? -6.305 -7.672 -2.525 1 98.88 179 TRP A N 1
ATOM 1416 C CA . TRP A 1 179 ? -6.18 -6.469 -3.342 1 98.88 179 TRP A CA 1
ATOM 1417 C C . TRP A 1 179 ? -6.277 -6.805 -4.824 1 98.88 179 TRP A C 1
ATOM 1419 O O . TRP A 1 179 ? -6.766 -6 -5.621 1 98.88 179 TRP A O 1
ATOM 1429 N N . ASP A 1 180 ? -5.793 -7.941 -5.227 1 98.94 180 ASP A N 1
ATOM 1430 C CA . ASP A 1 180 ? -5.859 -8.391 -6.613 1 98.94 180 ASP A CA 1
ATOM 1431 C C . ASP A 1 180 ? -7.281 -8.82 -6.98 1 98.94 180 ASP A C 1
ATOM 1433 O O . ASP A 1 180 ? -7.781 -8.477 -8.055 1 98.94 180 ASP A O 1
ATOM 1437 N N . VAL A 1 181 ? -7.895 -9.555 -6.109 1 98.94 181 VAL A N 1
ATOM 1438 C CA . VAL A 1 181 ? -9.266 -10.008 -6.316 1 98.94 181 VAL A CA 1
ATOM 1439 C C . VAL A 1 181 ? -10.195 -8.805 -6.441 1 98.94 181 VAL A C 1
ATOM 1441 O O . VAL A 1 181 ? -11.008 -8.734 -7.367 1 98.94 181 VAL A O 1
ATOM 1444 N N . ILE A 1 182 ? -10.055 -7.875 -5.559 1 98.94 182 ILE A N 1
ATOM 1445 C CA . ILE A 1 182 ? -10.891 -6.676 -5.543 1 98.94 182 ILE A CA 1
ATOM 1446 C C . ILE A 1 182 ? -10.641 -5.859 -6.809 1 98.94 182 ILE A C 1
ATOM 1448 O O . ILE A 1 182 ? -11.586 -5.379 -7.441 1 98.94 182 ILE A O 1
ATOM 1452 N N . GLY A 1 183 ? -9.336 -5.719 -7.176 1 98.88 183 GLY A N 1
ATOM 1453 C CA . GLY A 1 183 ? -9 -5.004 -8.398 1 98.88 183 GLY A CA 1
ATOM 1454 C C . GLY A 1 183 ? -9.602 -5.637 -9.641 1 98.88 183 GLY A C 1
ATOM 1455 O O . GLY A 1 183 ? -10.195 -4.945 -10.469 1 98.88 183 GLY A O 1
ATOM 1456 N N . ALA A 1 184 ? -9.477 -6.93 -9.75 1 98.88 184 ALA A N 1
ATOM 1457 C CA . ALA A 1 184 ? -10.008 -7.66 -10.906 1 98.88 184 ALA A CA 1
ATOM 1458 C C . ALA A 1 184 ? -11.531 -7.578 -10.961 1 98.88 184 ALA A C 1
ATOM 1460 O O . ALA A 1 184 ? -12.109 -7.352 -12.023 1 98.88 184 ALA A O 1
ATOM 1461 N N . LYS A 1 185 ? -12.141 -7.77 -9.805 1 98.75 185 LYS A N 1
ATOM 1462 C CA . LYS A 1 185 ? -13.602 -7.684 -9.734 1 98.75 185 LYS A CA 1
ATOM 1463 C C . LYS A 1 185 ? -14.094 -6.297 -10.133 1 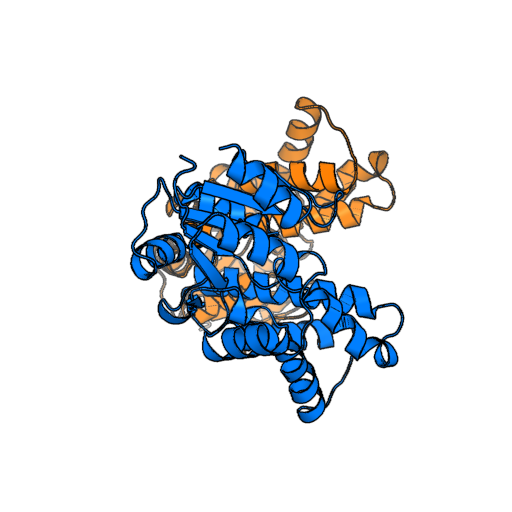98.75 185 LYS A C 1
ATOM 1465 O O . LYS A 1 185 ? -15.07 -6.168 -10.867 1 98.75 185 LYS A O 1
ATOM 1470 N N . ALA A 1 186 ? -13.445 -5.285 -9.656 1 98.38 186 ALA A N 1
ATOM 1471 C CA . ALA A 1 186 ? -13.797 -3.904 -9.984 1 98.38 186 ALA A CA 1
ATOM 1472 C C . ALA A 1 186 ? -13.648 -3.637 -11.477 1 98.38 186 ALA A C 1
ATOM 1474 O O . ALA A 1 186 ? -14.367 -2.814 -12.039 1 98.38 186 ALA A O 1
ATOM 1475 N N . ALA A 1 187 ? -12.727 -4.336 -12.102 1 97.81 187 ALA A N 1
ATOM 1476 C CA . ALA A 1 187 ? -12.5 -4.195 -13.539 1 97.81 187 ALA A CA 1
ATOM 1477 C C . ALA A 1 187 ? -13.484 -5.051 -14.336 1 97.81 187 ALA A C 1
ATOM 1479 O O . ALA A 1 187 ? -13.469 -5.035 -15.57 1 97.81 187 ALA A O 1
ATOM 1480 N N . GLY A 1 188 ? -14.289 -5.859 -13.656 1 97.81 188 GLY A N 1
ATOM 1481 C CA . GLY A 1 188 ? -15.383 -6.555 -14.32 1 97.81 188 GLY A CA 1
ATOM 1482 C C . GLY A 1 188 ? -15.133 -8.039 -14.477 1 97.81 188 GLY A C 1
ATOM 1483 O O . GLY A 1 188 ? -16.016 -8.773 -14.938 1 97.81 188 GLY A O 1
ATOM 1484 N N . LEU A 1 189 ? -13.984 -8.562 -14.078 1 98.56 189 LEU A N 1
ATOM 1485 C CA . LEU A 1 189 ? -13.664 -9.977 -14.25 1 98.56 189 LEU A CA 1
ATOM 1486 C C . LEU A 1 189 ? -14.406 -10.82 -13.219 1 98.56 189 LEU A C 1
ATOM 1488 O O . LEU A 1 189 ? -14.82 -10.32 -12.172 1 98.56 189 LEU A O 1
ATOM 1492 N N . ASN A 1 190 ? -14.633 -12.102 -13.531 1 98.5 190 ASN A N 1
ATOM 1493 C CA . ASN A 1 190 ? -14.938 -13.07 -12.484 1 98.5 190 ASN A CA 1
ATOM 1494 C C . ASN A 1 190 ? -13.727 -13.328 -11.594 1 98.5 190 ASN A C 1
ATOM 1496 O O . ASN A 1 190 ? -12.586 -13.25 -12.047 1 98.5 190 ASN A O 1
ATOM 1500 N N . THR A 1 191 ? -14.016 -13.625 -10.328 1 98.88 191 THR A N 1
ATOM 1501 C CA . THR A 1 191 ? -12.883 -13.703 -9.422 1 98.88 191 THR A CA 1
ATOM 1502 C C . THR A 1 191 ? -13.039 -14.883 -8.461 1 98.88 191 THR A C 1
ATOM 1504 O O . THR A 1 191 ? -14.156 -15.227 -8.078 1 98.88 191 THR A O 1
ATOM 1507 N N . ALA A 1 192 ? -11.922 -15.461 -8.117 1 98.88 192 ALA A N 1
ATOM 1508 C CA . ALA A 1 192 ? -11.836 -16.438 -7.027 1 98.88 192 ALA A CA 1
ATOM 1509 C C . ALA A 1 192 ? -10.734 -16.047 -6.039 1 98.88 192 ALA A C 1
ATOM 1511 O O . ALA A 1 192 ? -9.617 -15.734 -6.441 1 98.88 192 ALA A O 1
ATOM 1512 N N . TRP A 1 193 ? -11.109 -16.062 -4.809 1 98.94 193 TRP A N 1
ATOM 1513 C CA . TRP A 1 193 ? -10.164 -15.852 -3.721 1 98.94 193 TRP A CA 1
ATOM 1514 C C . TRP A 1 193 ? -9.711 -17.172 -3.119 1 98.94 193 TRP A C 1
ATOM 1516 O O . TRP A 1 193 ? -10.531 -17.969 -2.641 1 98.94 193 TRP A O 1
ATOM 1526 N N . ILE A 1 194 ? -8.383 -17.453 -3.234 1 98.88 194 ILE A N 1
ATOM 1527 C CA . ILE A 1 194 ? -7.812 -18.594 -2.525 1 98.88 194 ILE A CA 1
ATOM 1528 C C . ILE A 1 194 ? -7.398 -18.172 -1.117 1 98.88 194 ILE A C 1
ATOM 1530 O O . ILE A 1 194 ? -6.324 -17.609 -0.925 1 98.88 194 ILE A O 1
ATOM 1534 N N . GLN A 1 195 ? -8.227 -18.469 -0.171 1 98.56 195 GLN A N 1
ATOM 1535 C CA . GLN A 1 195 ? -7.922 -18.141 1.218 1 98.56 195 GLN A CA 1
ATOM 1536 C C . GLN A 1 195 ? -7.039 -19.219 1.852 1 98.56 195 GLN A C 1
ATOM 1538 O O . GLN A 1 195 ? -7.527 -20.062 2.613 1 98.56 195 GLN A O 1
ATOM 1543 N N . ARG A 1 196 ? -5.758 -19.156 1.621 1 96.25 196 ARG A N 1
ATOM 1544 C CA . ARG A 1 196 ? -4.82 -20.188 2.064 1 96.25 196 ARG A CA 1
ATOM 1545 C C . ARG A 1 196 ? -4.781 -20.266 3.586 1 96.25 196 ARG A C 1
ATOM 1547 O O . ARG A 1 196 ? -4.555 -21.344 4.148 1 96.25 196 ARG A O 1
ATOM 1554 N N . ASP A 1 197 ? -4.832 -19.141 4.223 1 95.25 197 ASP A N 1
ATOM 1555 C CA . ASP A 1 197 ? -4.945 -19.016 5.672 1 95.25 197 ASP A CA 1
ATOM 1556 C C . ASP A 1 197 ? -6.352 -18.578 6.074 1 95.25 197 ASP A C 1
ATOM 1558 O O . ASP A 1 197 ? -6.793 -17.484 5.73 1 95.25 197 ASP A O 1
ATOM 1562 N N . SER A 1 198 ? -7.055 -19.438 6.793 1 94.94 198 SER A N 1
ATOM 1563 C CA . SER A 1 198 ? -8.438 -19.188 7.168 1 94.94 198 SER A CA 1
ATOM 1564 C C . SER A 1 198 ? -8.562 -17.906 7.992 1 94.94 198 SER A C 1
ATOM 1566 O O . SER A 1 198 ? -9.641 -17.328 8.102 1 94.94 198 SER A O 1
ATOM 1568 N N . LYS A 1 199 ? -7.492 -17.5 8.633 1 94.31 199 LYS A N 1
ATOM 1569 C CA . LYS A 1 199 ? -7.516 -16.297 9.453 1 94.31 199 LYS A CA 1
ATOM 1570 C C . LYS A 1 199 ? -7.297 -15.039 8.609 1 94.31 199 LYS A C 1
ATOM 1572 O O . LYS A 1 199 ? -7.465 -13.922 9.094 1 94.31 199 LYS A O 1
ATOM 1577 N N . LYS A 1 200 ? -6.891 -15.258 7.367 1 97.19 200 LYS A N 1
ATOM 1578 C CA . LYS A 1 200 ? -6.668 -14.109 6.496 1 97.19 200 LYS A CA 1
ATOM 1579 C C . LYS A 1 200 ? -7.969 -13.344 6.246 1 97.19 200 LYS A C 1
ATOM 1581 O O . LYS A 1 200 ? -9 -13.953 5.934 1 97.19 200 LYS A O 1
ATOM 1586 N N . ILE A 1 201 ? -7.918 -12.031 6.383 1 97.81 201 ILE A N 1
ATOM 1587 C CA . ILE A 1 201 ? -9.094 -11.172 6.281 1 97.81 201 ILE A CA 1
ATOM 1588 C C . ILE A 1 201 ? -9.211 -10.617 4.867 1 97.81 201 ILE A C 1
ATOM 1590 O O . ILE A 1 201 ? -8.219 -10.141 4.301 1 97.81 201 ILE A O 1
ATOM 1594 N N . PHE A 1 202 ? -10.359 -10.766 4.277 1 98.62 202 PHE A N 1
ATOM 1595 C CA . PHE A 1 202 ? -10.672 -10.094 3.023 1 98.62 202 PHE A CA 1
ATOM 1596 C C . PHE A 1 202 ? -11.07 -8.641 3.275 1 98.62 202 PHE A C 1
ATOM 1598 O O . PHE A 1 202 ? -11.898 -8.367 4.148 1 98.62 202 PHE A O 1
ATOM 1605 N N . ASP A 1 203 ? -10.492 -7.738 2.592 1 98.75 203 ASP A N 1
ATOM 1606 C CA . ASP A 1 203 ? -10.727 -6.324 2.85 1 98.75 203 ASP A CA 1
ATOM 1607 C C . ASP A 1 203 ? -12.211 -5.98 2.711 1 98.75 203 ASP A C 1
ATOM 1609 O O . ASP A 1 203 ? -12.844 -6.348 1.721 1 98.75 203 ASP A O 1
ATOM 1613 N N . PRO A 1 204 ? -12.773 -5.27 3.6 1 98.38 204 PRO A N 1
ATOM 1614 C CA . PRO A 1 204 ? -14.211 -4.988 3.65 1 98.38 204 PRO A CA 1
ATOM 1615 C C . PRO A 1 204 ? -14.609 -3.812 2.766 1 98.38 204 PRO A C 1
ATOM 1617 O O . PRO A 1 204 ? -15.188 -2.834 3.254 1 98.38 204 PRO A O 1
ATOM 1620 N N . TRP A 1 205 ? -14.438 -3.912 1.464 1 98.5 205 TRP A N 1
ATOM 1621 C CA . TRP A 1 205 ? -14.719 -2.83 0.526 1 98.5 205 TRP A CA 1
ATOM 1622 C C . TRP A 1 205 ? -16.141 -2.936 -0.023 1 98.5 205 TRP A C 1
ATOM 1624 O O . TRP A 1 205 ? -16.594 -2.051 -0.751 1 98.5 205 TRP A O 1
ATOM 1634 N N . GLY A 1 206 ? -16.891 -4.004 0.324 1 97.69 206 GLY A N 1
ATOM 1635 C CA . GLY A 1 206 ? -18.188 -4.273 -0.27 1 97.69 206 GLY A CA 1
ATOM 1636 C C . GLY A 1 206 ? -18.094 -4.941 -1.631 1 97.69 206 GLY A C 1
ATOM 1637 O O . GLY A 1 206 ? -19.094 -5.051 -2.344 1 97.69 206 GLY A O 1
ATOM 1638 N N . ILE A 1 207 ? -16.906 -5.246 -2.07 1 98.12 207 ILE A N 1
ATOM 1639 C CA . ILE A 1 207 ? -16.625 -6.02 -3.275 1 98.12 207 ILE A CA 1
ATOM 1640 C C . ILE A 1 207 ? -16.234 -7.449 -2.895 1 98.12 207 ILE A C 1
ATOM 1642 O O . ILE A 1 207 ? -15.203 -7.672 -2.268 1 98.12 207 ILE A O 1
ATOM 1646 N N . GLU A 1 208 ? -17.016 -8.398 -3.232 1 98.19 208 GLU A N 1
ATOM 1647 C CA . GLU A 1 208 ? -16.812 -9.781 -2.814 1 98.19 208 GLU A CA 1
ATOM 1648 C C . GLU A 1 208 ? -16.344 -10.648 -3.98 1 98.19 208 GLU A C 1
ATOM 1650 O O . GLU A 1 208 ? -16.734 -10.422 -5.125 1 98.19 208 GLU A O 1
ATOM 1655 N N . PRO A 1 209 ? -15.453 -11.57 -3.695 1 98.69 209 PRO A N 1
ATOM 1656 C CA . PRO A 1 209 ? -15.133 -12.516 -4.766 1 98.69 209 PRO A CA 1
ATOM 1657 C C . PRO A 1 209 ? -16.344 -13.344 -5.203 1 98.69 209 PRO A C 1
ATOM 1659 O O . PRO A 1 209 ? -17.281 -13.539 -4.426 1 98.69 209 PRO A O 1
ATOM 1662 N N . ASP A 1 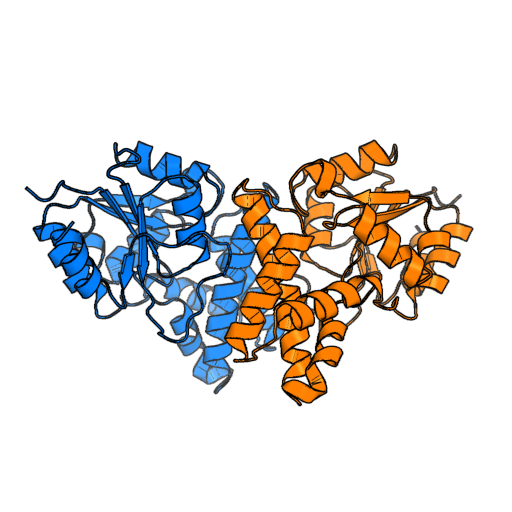210 ? -16.312 -13.836 -6.438 1 98.44 210 ASP A N 1
ATOM 1663 C CA . ASP A 1 210 ? -17.359 -14.734 -6.91 1 98.44 210 ASP A CA 1
ATOM 1664 C C . ASP A 1 210 ? -17.266 -16.094 -6.234 1 98.44 210 ASP A C 1
ATOM 1666 O O . ASP A 1 210 ? -18.281 -16.75 -5.988 1 98.44 210 ASP A O 1
ATOM 1670 N N . ILE A 1 211 ? -16.031 -16.562 -5.973 1 98.44 211 ILE A N 1
ATOM 1671 C CA . ILE A 1 211 ? -15.758 -17.828 -5.301 1 98.44 211 ILE A CA 1
ATOM 1672 C C . ILE A 1 211 ? -14.695 -17.625 -4.227 1 98.44 211 ILE A C 1
ATOM 1674 O O . ILE A 1 211 ? -13.734 -16.875 -4.426 1 98.44 211 ILE A O 1
ATOM 1678 N N . THR A 1 212 ? -14.867 -18.25 -3.104 1 98.75 212 THR A N 1
ATOM 1679 C CA . THR A 1 212 ? -13.836 -18.359 -2.078 1 98.75 212 THR A CA 1
ATOM 1680 C C . THR A 1 212 ? -13.547 -19.828 -1.762 1 98.75 212 THR A C 1
ATOM 1682 O O . THR A 1 212 ? -14.461 -20.594 -1.463 1 98.75 212 THR A O 1
ATOM 1685 N N . VAL A 1 213 ? -12.328 -20.203 -1.859 1 98.75 213 VAL A N 1
ATOM 1686 C CA . VAL A 1 213 ? -11.906 -21.562 -1.573 1 98.75 213 VAL A CA 1
ATOM 1687 C C . VAL A 1 213 ? -10.586 -21.547 -0.808 1 98.75 213 VAL A C 1
ATOM 1689 O O . VAL A 1 213 ? -9.945 -20.5 -0.693 1 98.75 213 VAL A O 1
ATOM 1692 N N . GLY A 1 214 ? -10.133 -22.719 -0.302 1 98.56 214 GLY A N 1
ATOM 1693 C CA . GLY A 1 214 ? -8.906 -22.797 0.483 1 98.56 214 GLY A CA 1
ATOM 1694 C C . GLY A 1 214 ? -7.699 -23.219 -0.334 1 98.56 214 GLY A C 1
ATOM 1695 O O . GLY A 1 214 ? -6.562 -23.062 0.115 1 98.56 214 GLY A O 1
ATOM 1696 N N . ASN A 1 215 ? -7.961 -23.781 -1.558 1 98.62 215 ASN A N 1
ATOM 1697 C CA . ASN A 1 215 ? -6.883 -24.266 -2.418 1 98.62 215 ASN A CA 1
ATOM 1698 C C . ASN A 1 215 ? -7.359 -24.469 -3.852 1 98.62 215 ASN A C 1
ATOM 1700 O O . ASN A 1 215 ? -8.547 -24.312 -4.145 1 98.62 215 ASN A O 1
ATOM 1704 N N . LEU A 1 216 ? -6.434 -24.781 -4.785 1 98.81 216 LEU A N 1
ATOM 1705 C CA . LEU A 1 216 ? -6.75 -24.844 -6.207 1 98.81 216 LEU A CA 1
ATOM 1706 C C . LEU A 1 216 ? -7.543 -26.109 -6.531 1 98.81 216 LEU A C 1
ATOM 1708 O O . LEU A 1 216 ? -8.273 -26.156 -7.523 1 98.81 216 LEU A O 1
ATOM 1712 N N . ILE A 1 217 ? -7.398 -27.172 -5.73 1 98.75 217 ILE A N 1
ATOM 1713 C CA . ILE A 1 217 ? -8.188 -28.391 -5.941 1 98.75 217 ILE A CA 1
ATOM 1714 C C . ILE A 1 217 ? -9.664 -28.094 -5.703 1 98.75 217 ILE A C 1
ATOM 1716 O O . ILE A 1 217 ? -10.516 -28.422 -6.531 1 98.75 217 ILE A O 1
ATOM 1720 N N . GLU A 1 218 ? -9.938 -27.422 -4.578 1 98.62 218 GLU A N 1
ATOM 1721 C CA . GLU A 1 218 ? -11.305 -27 -4.285 1 98.62 218 GLU A CA 1
ATOM 1722 C C . GLU A 1 218 ? -11.836 -26.062 -5.363 1 98.62 218 GLU A C 1
ATOM 1724 O O . GLU A 1 218 ? -13.023 -26.125 -5.711 1 98.62 218 GLU A O 1
ATOM 1729 N N . LEU A 1 219 ? -10.992 -25.172 -5.895 1 98.69 219 LEU A N 1
ATOM 1730 C CA . LEU A 1 219 ? -11.406 -24.281 -6.969 1 98.69 219 LEU A CA 1
ATOM 1731 C C . LEU A 1 219 ? -11.875 -25.078 -8.18 1 98.69 219 LEU A C 1
ATOM 1733 O O . LEU A 1 219 ? -12.906 -24.75 -8.773 1 98.69 219 LEU A O 1
ATOM 1737 N N . SER A 1 220 ? -11.102 -26.078 -8.586 1 98.12 220 SER A N 1
ATOM 1738 C CA . SER A 1 220 ? -11.453 -26.875 -9.75 1 98.12 220 SER A CA 1
ATOM 1739 C C . SER A 1 220 ? -12.82 -27.531 -9.57 1 98.12 220 SER A C 1
ATOM 1741 O O . SER A 1 220 ? -13.602 -27.609 -10.523 1 98.12 220 SER A O 1
ATOM 1743 N N . GLU A 1 221 ? -13.125 -27.984 -8.359 1 97.25 221 GLU A N 1
ATOM 1744 C CA . GLU A 1 221 ? -14.406 -28.609 -8.07 1 97.25 221 GLU A CA 1
ATOM 1745 C C . GLU A 1 221 ? -15.562 -27.625 -8.203 1 97.25 221 GLU A C 1
ATOM 1747 O O . GLU A 1 221 ? -16.609 -27.953 -8.773 1 97.25 221 GLU A O 1
ATOM 1752 N N . GLN A 1 222 ? -15.32 -26.453 -7.711 1 96.25 222 GLN A N 1
ATOM 1753 C CA . GLN A 1 222 ? -16.391 -25.453 -7.734 1 96.25 222 GLN A CA 1
ATOM 1754 C C . GLN A 1 222 ? -16.609 -24.922 -9.148 1 96.25 222 GLN A C 1
ATOM 1756 O O . GLN A 1 222 ? -17.75 -24.672 -9.547 1 96.25 222 GLN A O 1
ATOM 1761 N N . LEU A 1 223 ? -15.555 -24.688 -9.906 1 94.56 223 LEU A N 1
ATOM 1762 C CA . LEU A 1 223 ? -15.688 -24.172 -11.266 1 94.56 223 LEU A CA 1
ATOM 1763 C C . LEU A 1 223 ? -16.344 -25.188 -12.18 1 94.56 223 LEU A C 1
ATOM 1765 O O . LEU A 1 223 ? -17.031 -24.828 -13.133 1 94.56 223 LEU A O 1
ATOM 1769 N N . ASP A 1 224 ? -16.141 -26.422 -11.953 1 88.62 224 ASP A N 1
ATOM 1770 C CA . ASP A 1 224 ? -16.75 -27.484 -12.742 1 88.62 224 ASP A CA 1
ATOM 1771 C C . ASP A 1 224 ? -18.266 -27.484 -12.586 1 88.62 224 ASP A C 1
ATOM 1773 O O . ASP A 1 224 ? -18.984 -27.891 -13.5 1 88.62 224 ASP A O 1
ATOM 1777 N N . SER A 1 225 ? -18.734 -27.031 -11.422 1 83.25 225 SER A N 1
ATOM 1778 C CA . SER A 1 225 ? -20.156 -27 -11.133 1 83.25 225 SER A CA 1
ATOM 1779 C C . SER A 1 225 ? -20.828 -25.766 -11.711 1 83.25 225 SER A C 1
ATOM 1781 O O . SER A 1 225 ? -22.062 -25.656 -11.719 1 83.25 225 SER A O 1
ATOM 1783 N N . LEU A 1 226 ? -20.078 -24.797 -12.094 1 82 226 LEU A N 1
ATOM 1784 C CA . LEU A 1 226 ? -20.578 -23.562 -12.672 1 82 226 LEU A CA 1
ATOM 1785 C C . LEU A 1 226 ? -20.625 -23.641 -14.195 1 82 226 LEU A C 1
ATOM 1787 O O . LEU A 1 226 ? -21.531 -23.078 -14.828 1 82 226 LEU A O 1
ATOM 1791 N N . MET B 1 1 ? 17.594 38.188 0.621 1 44.56 1 MET B N 1
ATOM 1792 C CA . MET B 1 1 ? 16.219 38.156 1.076 1 44.56 1 MET B CA 1
ATOM 1793 C C . MET B 1 1 ? 15.602 36.781 0.882 1 44.56 1 MET B C 1
ATOM 1795 O O . MET B 1 1 ? 15.68 36.188 -0.205 1 44.56 1 MET B O 1
ATOM 1799 N N . ASN B 1 2 ? 15.383 36 2.012 1 60.78 2 ASN B N 1
ATOM 1800 C CA . ASN B 1 2 ? 14.984 34.594 1.884 1 60.78 2 ASN B CA 1
ATOM 1801 C C . ASN B 1 2 ? 13.703 34.438 1.067 1 60.78 2 ASN B C 1
ATOM 1803 O O . ASN B 1 2 ? 12.719 35.125 1.326 1 60.78 2 ASN B O 1
ATOM 1807 N N . MET B 1 3 ? 13.789 33.969 -0.154 1 79.62 3 MET B N 1
ATOM 1808 C CA . MET B 1 3 ? 12.672 33.875 -1.087 1 79.62 3 MET B CA 1
ATOM 1809 C C . MET B 1 3 ? 11.477 33.188 -0.436 1 79.62 3 MET B C 1
ATOM 1811 O O . MET B 1 3 ? 11.633 32.156 0.218 1 79.62 3 MET B O 1
ATOM 1815 N N . GLN B 1 4 ? 10.328 33.906 -0.348 1 92.5 4 GLN B N 1
ATOM 1816 C CA . GLN B 1 4 ? 9.078 33.375 0.174 1 92.5 4 GLN B CA 1
ATOM 1817 C C . GLN B 1 4 ? 8.703 32.062 -0.507 1 92.5 4 GLN B C 1
ATOM 1819 O O . GLN B 1 4 ? 8.828 31.922 -1.727 1 92.5 4 GLN B O 1
ATOM 1824 N N . LYS B 1 5 ? 8.469 31.094 0.253 1 96.88 5 LYS B N 1
ATOM 1825 C CA . LYS B 1 5 ? 8.141 29.75 -0.226 1 96.88 5 LYS B CA 1
ATOM 1826 C C . LYS B 1 5 ? 6.66 29.438 -0.017 1 96.88 5 LYS B C 1
ATOM 1828 O O . LYS B 1 5 ? 6.023 30 0.88 1 96.88 5 LYS B O 1
ATOM 1833 N N . MET B 1 6 ? 6.102 28.75 -0.913 1 98.31 6 MET B N 1
ATOM 1834 C CA . MET B 1 6 ? 4.824 28.094 -0.687 1 98.31 6 MET B CA 1
ATOM 1835 C C . MET B 1 6 ? 5.031 26.703 -0.099 1 98.31 6 MET B C 1
ATOM 1837 O O . MET B 1 6 ? 5.746 25.875 -0.677 1 98.31 6 MET B O 1
ATOM 1841 N N . ILE B 1 7 ? 4.469 26.422 1.086 1 98.81 7 ILE B N 1
ATOM 1842 C CA . ILE B 1 7 ? 4.719 25.156 1.777 1 98.81 7 ILE B CA 1
ATOM 1843 C C . ILE B 1 7 ? 3.4 24.422 2 1 98.81 7 ILE B C 1
ATOM 1845 O O . ILE B 1 7 ? 2.508 24.922 2.688 1 98.81 7 ILE B O 1
ATOM 1849 N N . GLY B 1 8 ? 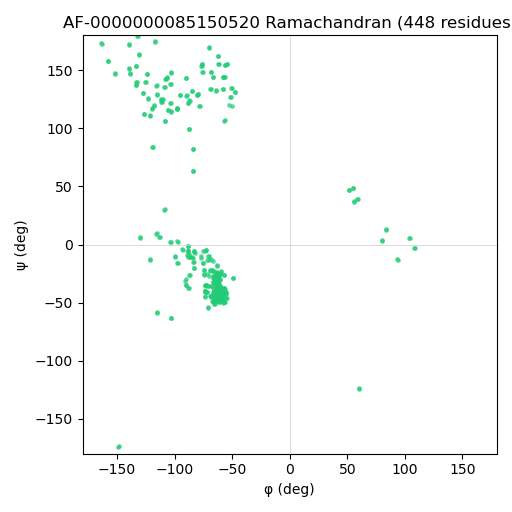3.193 23.312 1.327 1 98.94 8 GLY B N 1
ATOM 1850 C CA . GLY B 1 8 ? 2.129 22.375 1.657 1 98.94 8 GLY B CA 1
ATOM 1851 C C . GLY B 1 8 ? 2.52 21.391 2.73 1 98.94 8 GLY B C 1
ATOM 1852 O O . GLY B 1 8 ? 3.59 20.781 2.662 1 98.94 8 GLY B O 1
ATOM 1853 N N . PHE B 1 9 ? 1.668 21.203 3.729 1 99 9 PHE B N 1
ATOM 1854 C CA . PHE B 1 9 ? 1.911 20.281 4.824 1 99 9 PHE B CA 1
ATOM 1855 C C . PHE B 1 9 ? 0.954 19.094 4.758 1 99 9 PHE B C 1
ATOM 1857 O O . PHE B 1 9 ? -0.265 19.281 4.742 1 99 9 PHE B O 1
ATOM 1864 N N . ASP B 1 10 ? 1.537 17.922 4.734 1 98.94 10 ASP B N 1
ATOM 1865 C CA . ASP B 1 10 ? 0.729 16.75 5.047 1 98.94 10 ASP B CA 1
ATOM 1866 C C . ASP B 1 10 ? 0.06 16.875 6.41 1 98.94 10 ASP B C 1
ATOM 1868 O O . ASP B 1 10 ? 0.564 17.594 7.285 1 98.94 10 ASP B O 1
ATOM 1872 N N . VAL B 1 11 ? -1.044 16.188 6.57 1 98.88 11 VAL B N 1
ATOM 1873 C CA . VAL B 1 11 ? -1.805 16.391 7.801 1 98.88 11 VAL B CA 1
ATOM 1874 C C . VAL B 1 11 ? -1.569 15.211 8.75 1 98.88 11 VAL B C 1
ATOM 1876 O O . VAL B 1 11 ? -0.954 15.375 9.805 1 98.88 11 VAL B O 1
ATOM 1879 N N . TYR B 1 12 ? -1.965 14.023 8.375 1 98.44 12 TYR B N 1
ATOM 1880 C CA . TYR B 1 12 ? -1.929 12.859 9.25 1 98.44 12 TYR B CA 1
ATOM 1881 C C . TYR B 1 12 ? -0.516 12.289 9.344 1 98.44 12 TYR B C 1
ATOM 1883 O O . TYR B 1 12 ? 0.057 11.859 8.344 1 98.44 12 TYR B O 1
ATOM 1891 N N . GLY B 1 13 ? -0.018 12.289 10.484 1 97.81 13 GLY B N 1
ATOM 1892 C CA . GLY B 1 13 ? 1.349 11.867 10.75 1 97.81 13 GLY B CA 1
ATOM 1893 C C . GLY B 1 13 ? 2.336 13.023 10.758 1 97.81 13 GLY B C 1
ATOM 1894 O O . GLY B 1 13 ? 3.455 12.883 11.25 1 97.81 13 GLY B O 1
ATOM 1895 N N . THR B 1 14 ? 1.897 14.172 10.266 1 98.81 14 THR B N 1
ATOM 1896 C CA . THR B 1 14 ? 2.775 15.328 10.133 1 98.81 14 THR B CA 1
ATOM 1897 C C . THR B 1 14 ? 2.316 16.469 11.039 1 98.81 14 THR B C 1
ATOM 1899 O O . THR B 1 14 ? 3.057 16.906 11.922 1 98.81 14 THR B O 1
ATOM 1902 N N . LEU B 1 15 ? 1.104 16.922 10.883 1 98.94 15 LEU B N 1
ATOM 1903 C CA . LEU B 1 15 ? 0.575 17.969 11.75 1 98.94 15 LEU B CA 1
ATOM 1904 C C . LEU B 1 15 ? -0.113 17.375 12.977 1 98.94 15 LEU B C 1
ATOM 1906 O O . LEU B 1 15 ? -0.043 17.922 14.07 1 98.94 15 LEU B O 1
ATOM 1910 N N . VAL B 1 16 ? -0.764 16.219 12.797 1 98.81 16 VAL B N 1
ATOM 1911 C CA . VAL B 1 16 ? -1.455 15.508 13.859 1 98.81 16 VAL B CA 1
ATOM 1912 C C . VAL B 1 16 ? -1.049 14.039 13.844 1 98.81 16 VAL B C 1
ATOM 1914 O O . VAL B 1 16 ? -0.495 13.555 12.852 1 98.81 16 VAL B O 1
ATOM 1917 N N . ASP B 1 17 ? -1.29 13.305 14.898 1 97.88 17 ASP B N 1
ATOM 1918 C CA . ASP B 1 17 ? -0.902 11.906 15.008 1 97.88 17 ASP B CA 1
ATOM 1919 C C . ASP B 1 17 ? -2.121 10.992 14.922 1 97.88 17 ASP B C 1
ATOM 1921 O O . ASP B 1 17 ? -2.789 10.742 15.93 1 97.88 17 ASP B O 1
ATOM 1925 N N . PRO B 1 18 ? -2.273 10.344 13.828 1 97.5 18 PRO B N 1
ATOM 1926 C CA . PRO B 1 18 ? -3.434 9.453 13.719 1 97.5 18 PRO B CA 1
ATOM 1927 C C . PRO B 1 18 ? -3.273 8.172 14.523 1 97.5 18 PRO B C 1
ATOM 1929 O O . PRO B 1 18 ? -4.266 7.52 14.859 1 97.5 18 PRO B O 1
ATOM 1932 N N . VAL B 1 19 ? -2.08 7.766 14.852 1 96.88 19 VAL B N 1
ATOM 1933 C CA . VAL B 1 19 ? -1.81 6.523 15.57 1 96.88 19 VAL B CA 1
ATOM 1934 C C . VAL B 1 19 ? -2.385 6.605 16.984 1 96.88 19 VAL B C 1
ATOM 1936 O O . VAL B 1 19 ? -2.764 5.59 17.562 1 96.88 19 VAL B O 1
ATOM 1939 N N . ASP B 1 20 ? -2.574 7.832 17.469 1 95.81 20 ASP B N 1
ATOM 1940 C CA . ASP B 1 20 ? -3.094 8.055 18.828 1 95.81 20 ASP B CA 1
ATOM 1941 C C . ASP B 1 20 ? -4.551 7.605 18.922 1 95.81 20 ASP B C 1
ATOM 1943 O O . ASP B 1 20 ? -5.086 7.48 20.031 1 95.81 20 ASP B O 1
ATOM 1947 N N . MET B 1 21 ? -5.234 7.34 17.844 1 97.25 21 MET B N 1
ATOM 1948 C CA . MET B 1 21 ? -6.613 6.859 17.844 1 97.25 21 MET B CA 1
ATOM 1949 C C . MET B 1 21 ? -6.723 5.527 18.578 1 97.25 21 MET B C 1
ATOM 1951 O O . MET B 1 21 ? -7.793 5.176 19.078 1 97.25 21 MET B O 1
ATOM 1955 N N . GLY B 1 22 ? -5.582 4.762 18.625 1 95.94 22 GLY B N 1
ATOM 1956 C CA . GLY B 1 22 ? -5.582 3.502 19.359 1 95.94 22 GLY B CA 1
ATOM 1957 C C . GLY B 1 22 ? -5.969 3.658 20.812 1 95.94 22 GLY B C 1
ATOM 1958 O O . GLY B 1 22 ? -6.523 2.736 21.422 1 95.94 22 GLY B O 1
ATOM 1959 N N . GLN B 1 23 ? -5.738 4.844 21.375 1 96 23 GLN B N 1
ATOM 1960 C CA . GLN B 1 23 ? -5.988 5.082 22.797 1 96 23 GLN B CA 1
ATOM 1961 C C . GLN B 1 23 ? -7.465 4.91 23.141 1 96 23 GLN B C 1
ATOM 1963 O O . GLN B 1 23 ? -7.812 4.516 24.25 1 96 23 GLN B O 1
ATOM 1968 N N . HIS B 1 24 ? -8.305 5.176 22.203 1 96.19 24 HIS B N 1
ATOM 1969 C CA . HIS B 1 24 ? -9.742 5.102 22.422 1 96.19 24 HIS B CA 1
ATOM 1970 C C . HIS B 1 24 ? -10.219 3.654 22.5 1 96.19 24 HIS B C 1
ATOM 1972 O O . HIS B 1 24 ? -11.391 3.395 22.797 1 96.19 24 HIS B O 1
ATOM 1978 N N . LEU B 1 25 ? -9.289 2.703 22.234 1 96.25 25 LEU B N 1
ATOM 1979 C CA . LEU B 1 25 ? -9.625 1.283 22.281 1 96.25 25 LEU B CA 1
ATOM 1980 C C . LEU B 1 25 ? -8.883 0.591 23.422 1 96.25 25 LEU B C 1
ATOM 1982 O O . LEU B 1 25 ? -8.977 -0.628 23.578 1 96.25 25 LEU B O 1
ATOM 1986 N N . GLN B 1 26 ? -8.172 1.374 24.266 1 96.44 26 GLN B N 1
ATOM 1987 C CA . GLN B 1 26 ? -7.324 0.823 25.312 1 96.44 26 GLN B CA 1
ATOM 1988 C C . GLN B 1 26 ? -8.133 -0.046 26.266 1 96.44 26 GLN B C 1
ATOM 1990 O O . GLN B 1 26 ? -7.676 -1.112 26.688 1 96.44 26 GLN B O 1
ATOM 1995 N N . GLN B 1 27 ? -9.297 0.371 26.594 1 94.12 27 GLN B N 1
ATOM 1996 C CA . GLN B 1 27 ? -10.117 -0.367 27.547 1 94.12 27 GLN B CA 1
ATOM 1997 C C . GLN B 1 27 ? -10.617 -1.677 26.938 1 94.12 27 GLN B C 1
ATOM 1999 O O . GLN B 1 27 ? -10.852 -2.648 27.656 1 94.12 27 GLN B O 1
ATOM 2004 N N . LEU B 1 28 ? -10.727 -1.657 25.625 1 92.75 28 LEU B N 1
ATOM 2005 C CA . LEU B 1 28 ? -11.312 -2.811 24.953 1 92.75 28 LEU B CA 1
ATOM 2006 C C . LEU B 1 28 ? -10.25 -3.859 24.641 1 92.75 28 LEU B C 1
ATOM 2008 O O . LEU B 1 28 ? -10.508 -5.059 24.734 1 92.75 28 LEU B O 1
ATOM 2012 N N . ILE B 1 29 ? -9.094 -3.441 24.281 1 95.06 29 ILE B N 1
ATOM 2013 C CA . ILE B 1 29 ? -8.156 -4.434 23.75 1 95.06 29 ILE B CA 1
ATOM 2014 C C . ILE B 1 29 ? -6.812 -4.301 24.469 1 95.06 29 ILE B C 1
ATOM 2016 O O . ILE B 1 29 ? -5.832 -4.934 24.062 1 95.06 29 ILE B O 1
ATOM 2020 N N . GLY B 1 30 ? -6.695 -3.455 25.5 1 95.19 30 GLY B N 1
ATOM 2021 C CA . GLY B 1 30 ? -5.527 -3.348 26.359 1 95.19 30 GLY B CA 1
ATOM 2022 C C . GLY B 1 30 ? -4.266 -2.971 25.609 1 95.19 30 GLY B C 1
ATOM 2023 O O . GLY B 1 30 ? -4.254 -1.995 24.844 1 95.19 30 GLY B O 1
ATOM 2024 N N . ASP B 1 31 ? -3.262 -3.859 25.797 1 94.06 31 ASP B N 1
ATOM 2025 C CA . ASP B 1 31 ? -1.917 -3.537 25.328 1 94.06 31 ASP B CA 1
ATOM 2026 C C . ASP B 1 31 ? -1.845 -3.557 23.797 1 94.06 31 ASP B C 1
ATOM 2028 O O . ASP B 1 31 ? -0.871 -3.08 23.219 1 94.06 31 ASP B O 1
ATOM 2032 N N . LYS B 1 32 ? -2.824 -4.02 23.109 1 96.5 32 LYS B N 1
ATOM 2033 C CA . LYS B 1 32 ? -2.82 -4.102 21.641 1 96.5 32 LYS B CA 1
ATOM 2034 C C . LYS B 1 32 ? -3.342 -2.811 21.031 1 96.5 32 LYS B C 1
ATOM 2036 O O . LYS B 1 32 ? -3.34 -2.662 19.797 1 96.5 32 LYS B O 1
ATOM 2041 N N . ALA B 1 33 ? -3.738 -1.849 21.859 1 97.31 33 ALA B N 1
ATOM 2042 C CA . ALA B 1 33 ? -4.395 -0.635 21.391 1 97.31 33 ALA B CA 1
ATOM 2043 C C . ALA B 1 33 ? -3.461 0.178 20.5 1 97.31 33 ALA B C 1
ATOM 2045 O O . ALA B 1 33 ? -3.891 0.731 19.484 1 97.31 33 ALA B O 1
ATOM 2046 N N . GLN B 1 34 ? -2.26 0.253 20.859 1 96.19 34 GLN B N 1
ATOM 2047 C CA . GLN B 1 34 ? -1.303 1.005 20.062 1 96.19 34 GLN B CA 1
ATOM 2048 C C . GLN B 1 34 ? -1.076 0.335 18.703 1 96.19 34 GLN B C 1
ATOM 2050 O O . GLN B 1 34 ? -1.006 1.011 17.688 1 96.19 34 GLN B O 1
ATOM 2055 N N . GLU B 1 35 ? -0.924 -0.995 18.766 1 97.69 35 GLU B N 1
ATOM 2056 C CA . GLU B 1 35 ? -0.781 -1.753 17.531 1 97.69 35 GLU B CA 1
ATOM 2057 C C . GLU B 1 35 ? -1.998 -1.571 16.625 1 97.69 35 GLU B C 1
ATOM 2059 O O . GLU B 1 35 ? -1.863 -1.479 15.398 1 97.69 35 GLU B O 1
ATOM 2064 N N . PHE B 1 36 ? -3.184 -1.489 17.234 1 98.44 36 PHE B N 1
ATOM 2065 C CA . PHE B 1 36 ? -4.418 -1.231 16.5 1 98.44 36 PHE B CA 1
ATOM 2066 C C . PHE B 1 36 ? -4.359 0.12 15.805 1 98.44 36 PHE B C 1
ATOM 2068 O O . PHE B 1 36 ? -4.652 0.221 14.609 1 98.44 36 PHE B O 1
ATOM 2075 N N . GLY B 1 37 ? -3.984 1.133 16.516 1 98.38 37 GLY B N 1
ATOM 2076 C CA . GLY B 1 37 ? -3.881 2.459 15.938 1 98.38 37 GLY B CA 1
ATOM 2077 C C . GLY B 1 37 ? -2.914 2.525 14.773 1 98.38 37 GLY B C 1
ATOM 2078 O O . GLY B 1 37 ? -3.211 3.143 13.742 1 98.38 37 GLY B O 1
ATOM 2079 N N . GLN B 1 38 ? -1.79 1.815 14.906 1 98 38 GLN B N 1
ATOM 2080 C CA . GLN B 1 38 ? -0.797 1.793 13.836 1 98 38 GLN B CA 1
ATOM 2081 C C . GLN B 1 38 ? -1.336 1.078 12.602 1 98 38 GLN B C 1
ATOM 2083 O O . GLN B 1 38 ? -1.227 1.59 11.484 1 98 38 GLN B O 1
ATOM 2088 N N . LEU B 1 39 ? -1.91 -0.095 12.812 1 98.56 39 LEU B N 1
ATOM 2089 C CA . LEU B 1 39 ? -2.473 -0.837 11.688 1 98.56 39 LEU B CA 1
ATOM 2090 C C . LEU B 1 39 ? -3.572 -0.035 11 1 98.56 39 LEU B C 1
ATOM 2092 O O . LEU B 1 39 ? -3.666 -0.029 9.773 1 98.56 39 LEU B O 1
ATOM 2096 N N . TRP B 1 40 ? -4.402 0.647 11.789 1 98.75 40 TRP B N 1
ATOM 2097 C CA . TRP B 1 40 ? -5.488 1.463 11.266 1 98.75 40 TRP B CA 1
ATOM 2098 C C . TRP B 1 40 ? -4.957 2.564 10.359 1 98.75 40 TRP B C 1
ATOM 2100 O O . TRP B 1 40 ? -5.469 2.771 9.25 1 98.75 40 TRP B O 1
ATOM 2110 N N . HIS B 1 41 ? -3.934 3.195 10.82 1 98.62 41 HIS B N 1
ATOM 2111 C CA . HIS B 1 41 ? -3.309 4.238 10.016 1 98.62 41 HIS B CA 1
ATOM 2112 C C . HIS B 1 41 ? -2.709 3.664 8.734 1 98.62 41 HIS B C 1
ATOM 2114 O O . HIS B 1 41 ? -2.963 4.176 7.641 1 98.62 41 HIS B O 1
ATOM 2120 N N . ASP B 1 42 ? -1.975 2.584 8.852 1 98.44 42 ASP B N 1
ATOM 2121 C CA . ASP B 1 42 ? -1.311 1.979 7.699 1 98.44 42 ASP B CA 1
ATOM 2122 C C . ASP B 1 42 ? -2.328 1.514 6.66 1 98.44 42 ASP B C 1
ATOM 2124 O O . ASP B 1 42 ? -2.127 1.703 5.461 1 98.44 42 ASP B O 1
ATOM 2128 N N . LYS B 1 43 ? -3.398 0.957 7.156 1 98.81 43 LYS B N 1
ATOM 2129 C CA . LYS B 1 43 ? -4.371 0.351 6.254 1 98.81 43 LYS B CA 1
ATOM 2130 C C . LYS B 1 43 ? -5.172 1.418 5.512 1 98.81 43 LYS B C 1
ATOM 2132 O O . LYS B 1 43 ? -5.488 1.255 4.332 1 98.81 43 LYS B O 1
ATOM 2137 N N . LYS B 1 44 ? -5.562 2.502 6.18 1 98.75 44 LYS B N 1
ATOM 2138 C CA . LYS B 1 44 ? -6.305 3.525 5.449 1 98.75 44 LYS B CA 1
ATOM 2139 C C . LYS B 1 44 ? -5.445 4.164 4.367 1 98.75 44 LYS B C 1
ATOM 2141 O O . LYS B 1 44 ? -5.941 4.512 3.293 1 98.75 44 LYS B O 1
ATOM 2146 N N . VAL B 1 45 ? -4.117 4.301 4.609 1 98.88 45 VAL B N 1
ATOM 2147 C CA . VAL B 1 45 ? -3.197 4.828 3.607 1 98.88 45 VAL B CA 1
ATOM 2148 C C . VAL B 1 45 ? -3.051 3.828 2.463 1 98.88 45 VAL B C 1
ATOM 2150 O O . VAL B 1 45 ? -3.121 4.203 1.289 1 98.88 45 VAL B O 1
ATOM 2153 N N . GLU B 1 46 ? -2.898 2.564 2.834 1 98.88 46 GLU B N 1
ATOM 2154 C CA . GLU B 1 46 ? -2.84 1.519 1.818 1 98.88 46 GLU B CA 1
ATOM 2155 C C . GLU B 1 46 ? -4.086 1.533 0.939 1 98.88 46 GLU B C 1
ATOM 2157 O O . GLU B 1 46 ? -3.992 1.397 -0.283 1 98.88 46 GLU B O 1
ATOM 2162 N N . TYR B 1 47 ? -5.242 1.703 1.561 1 98.94 47 TYR B N 1
ATOM 2163 C CA . TYR B 1 47 ? -6.488 1.742 0.804 1 98.94 47 TYR B CA 1
ATOM 2164 C C . TYR B 1 47 ? -6.508 2.928 -0.154 1 98.94 47 TYR B C 1
ATOM 2166 O O . TYR B 1 47 ? -7.008 2.818 -1.275 1 98.94 47 TYR B O 1
ATOM 2174 N N . ALA B 1 48 ? -5.965 4.027 0.265 1 98.94 48 ALA B N 1
ATOM 2175 C CA . ALA B 1 48 ? -5.875 5.176 -0.628 1 98.94 48 ALA B CA 1
ATOM 2176 C C . ALA B 1 48 ? -4.988 4.871 -1.831 1 98.94 48 ALA B C 1
ATOM 2178 O O . ALA B 1 48 ? -5.328 5.207 -2.967 1 98.94 48 ALA B O 1
ATOM 2179 N N . PHE B 1 49 ? -3.789 4.199 -1.574 1 98.94 49 PHE B N 1
ATOM 2180 C CA . PHE B 1 49 ? -2.922 3.803 -2.678 1 98.94 49 PHE B CA 1
ATOM 2181 C C . PHE B 1 49 ? -3.674 2.918 -3.664 1 98.94 49 PHE B C 1
ATOM 2183 O O . PHE B 1 49 ? -3.641 3.158 -4.871 1 98.94 49 PHE B O 1
ATOM 2190 N N . ARG B 1 50 ? -4.352 1.892 -3.137 1 98.94 50 ARG B N 1
ATOM 2191 C CA . ARG B 1 50 ? -5.031 0.904 -3.969 1 98.94 50 ARG B CA 1
ATOM 2192 C C . ARG B 1 50 ? -6.168 1.541 -4.754 1 98.94 50 ARG B C 1
ATOM 2194 O O . ARG B 1 50 ? -6.312 1.302 -5.957 1 98.94 50 ARG B O 1
ATOM 2201 N N . ARG B 1 51 ? -6.961 2.393 -4.082 1 98.88 51 ARG B N 1
ATOM 2202 C CA . ARG B 1 51 ? -8.07 3.055 -4.762 1 98.88 51 ARG B CA 1
ATOM 2203 C C . ARG B 1 51 ? -7.562 3.988 -5.855 1 98.88 51 ARG B C 1
ATOM 2205 O O . ARG B 1 51 ? -8.148 4.055 -6.938 1 98.88 51 ARG B O 1
ATOM 2212 N N . GLY B 1 52 ? -6.496 4.73 -5.531 1 98.88 52 GLY B N 1
ATOM 2213 C CA . GLY B 1 52 ? -5.906 5.574 -6.559 1 98.88 52 GLY B CA 1
ATOM 2214 C C . GLY B 1 52 ? -5.434 4.793 -7.773 1 98.88 52 GLY B C 1
ATOM 2215 O O . GLY B 1 52 ? -5.75 5.152 -8.906 1 98.88 52 GLY B O 1
ATOM 2216 N N . LEU B 1 53 ? -4.75 3.727 -7.539 1 98.88 53 LEU B N 1
ATOM 2217 C CA . LEU B 1 53 ? -4.203 2.898 -8.609 1 98.88 53 LEU B CA 1
ATOM 2218 C C . LEU B 1 53 ? -5.316 2.211 -9.391 1 98.88 53 LEU B C 1
ATOM 2220 O O . LEU B 1 53 ? -5.238 2.088 -10.617 1 98.88 53 LEU B O 1
ATOM 2224 N N . MET B 1 54 ? -6.414 1.794 -8.711 1 98.75 54 MET B N 1
ATOM 2225 C CA . MET B 1 54 ? -7.555 1.095 -9.297 1 98.75 54 MET B CA 1
ATOM 2226 C C . MET B 1 54 ? -8.438 2.057 -10.094 1 98.75 54 MET B C 1
ATOM 2228 O O . MET B 1 54 ? -9.312 1.626 -10.844 1 98.75 54 MET B O 1
ATOM 2232 N N . GLN B 1 55 ? -8.211 3.359 -9.844 1 98.38 55 GLN B N 1
ATOM 2233 C CA . GLN B 1 55 ? -9.117 4.355 -10.398 1 98.38 55 GLN B CA 1
ATOM 2234 C C . GLN B 1 55 ? -10.562 4.078 -9.984 1 98.38 55 GLN B C 1
ATOM 2236 O O . GLN B 1 55 ? -11.477 4.168 -10.805 1 98.38 55 GLN B O 1
ATOM 2241 N N . GLN B 1 56 ? -10.766 3.635 -8.805 1 98.12 56 GLN B N 1
ATOM 2242 C CA . GLN B 1 56 ? -12.031 3.418 -8.117 1 98.12 56 GLN B CA 1
ATOM 2243 C C . GLN B 1 56 ? -12.117 4.258 -6.844 1 98.12 56 GLN B C 1
ATOM 2245 O O . GLN B 1 56 ? -11.961 3.734 -5.738 1 98.12 56 GLN B O 1
ATOM 2250 N N . TYR B 1 57 ? -12.523 5.5 -7.07 1 98.44 57 TYR B N 1
ATOM 2251 C CA . TYR B 1 57 ? -12.367 6.496 -6.016 1 98.44 57 TYR B CA 1
ATOM 2252 C C . TYR B 1 57 ? -13.484 6.375 -4.984 1 98.44 57 TYR B C 1
ATOM 2254 O O . TYR B 1 57 ? -14.656 6.227 -5.344 1 98.44 57 TYR B O 1
ATOM 2262 N N . GLU B 1 58 ? -13.219 6.293 -3.809 1 98.56 58 GLU B N 1
ATOM 2263 C CA . GLU B 1 58 ? -13.953 6.695 -2.613 1 98.56 58 GLU B CA 1
ATOM 2264 C C . GLU B 1 58 ? -13.117 7.637 -1.745 1 98.56 58 GLU B C 1
ATOM 2266 O O . GLU B 1 58 ? -11.891 7.52 -1.697 1 98.56 58 GLU B O 1
ATOM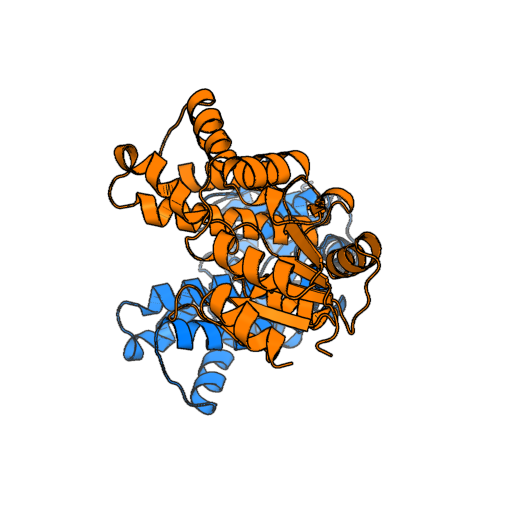 2271 N N . ASP B 1 59 ? -13.766 8.555 -1.082 1 98.5 59 ASP B N 1
ATOM 2272 C CA . ASP B 1 59 ? -12.961 9.555 -0.394 1 98.5 59 ASP B CA 1
ATOM 2273 C C . ASP B 1 59 ? -12.234 8.953 0.801 1 98.5 59 ASP B C 1
ATOM 2275 O O . ASP B 1 59 ? -12.477 7.797 1.165 1 98.5 59 ASP B O 1
ATOM 2279 N N . PHE B 1 60 ? -11.32 9.672 1.394 1 98.75 60 PHE B N 1
ATOM 2280 C CA . PHE B 1 60 ? -10.406 9.18 2.418 1 98.75 60 PHE B CA 1
ATOM 2281 C C . PHE B 1 60 ? -11.164 8.812 3.688 1 98.75 60 PHE B C 1
ATOM 2283 O O . PHE B 1 60 ? -10.703 7.977 4.469 1 98.75 60 PHE B O 1
ATOM 2290 N N . GLY B 1 61 ? -12.32 9.445 3.936 1 98.62 61 GLY B N 1
ATOM 2291 C CA . GLY B 1 61 ? -13.172 9.023 5.031 1 98.62 61 GLY B CA 1
ATOM 2292 C C . GLY B 1 61 ? -13.648 7.59 4.898 1 98.62 61 GLY B C 1
ATOM 2293 O O . GLY B 1 61 ? -13.68 6.844 5.879 1 98.62 61 GLY B O 1
ATOM 2294 N N . VAL B 1 62 ? -14.008 7.207 3.674 1 98.69 62 VAL B N 1
ATOM 2295 C CA . VAL B 1 62 ? -14.422 5.832 3.408 1 98.69 62 VAL B CA 1
ATOM 2296 C C . VAL B 1 62 ? -13.242 4.887 3.621 1 98.69 62 VAL B C 1
ATOM 2298 O O . VAL B 1 62 ? -13.398 3.822 4.227 1 98.69 62 VAL B O 1
ATOM 2301 N N . CYS B 1 63 ? -12.039 5.273 3.117 1 98.81 63 CYS B N 1
ATOM 2302 C CA . CYS B 1 63 ? -10.836 4.48 3.369 1 98.81 63 CYS B CA 1
ATOM 2303 C C . CYS B 1 63 ? -10.625 4.273 4.863 1 98.81 63 CYS B C 1
ATOM 2305 O O . CYS B 1 63 ? -10.312 3.166 5.301 1 98.81 63 CYS B O 1
ATOM 2307 N N . THR B 1 64 ? -10.836 5.34 5.648 1 98.81 64 THR B N 1
ATOM 2308 C CA . THR B 1 64 ? -10.648 5.312 7.094 1 98.81 64 THR B CA 1
ATOM 2309 C C . THR B 1 64 ? -11.648 4.371 7.754 1 98.81 64 THR B C 1
ATOM 2311 O O . THR B 1 64 ? -11.281 3.568 8.617 1 98.81 64 THR B O 1
ATOM 2314 N N . GLN B 1 65 ? -12.867 4.465 7.34 1 98.75 65 GLN B N 1
ATOM 2315 C CA . GLN B 1 65 ? -13.93 3.627 7.891 1 98.75 65 GLN B CA 1
ATOM 2316 C C . GLN B 1 65 ? -13.695 2.156 7.555 1 98.75 65 GLN B C 1
ATOM 2318 O O . GLN B 1 65 ? -13.828 1.289 8.422 1 98.75 65 GLN B O 1
ATOM 2323 N N . GLN B 1 66 ? -13.367 1.855 6.32 1 98.88 66 GLN B N 1
ATOM 2324 C CA . GLN B 1 66 ? -13.117 0.482 5.895 1 98.88 66 GLN B CA 1
ATOM 2325 C C . GLN B 1 66 ? -11.883 -0.092 6.586 1 98.88 66 GLN B C 1
ATOM 2327 O O . GLN B 1 66 ? -11.852 -1.272 6.938 1 98.88 66 GLN B O 1
ATOM 2332 N N . ALA B 1 67 ? -10.852 0.734 6.77 1 98.88 67 ALA B N 1
ATOM 2333 C CA . ALA B 1 67 ? -9.664 0.308 7.504 1 98.88 67 ALA B CA 1
ATOM 2334 C C . ALA B 1 67 ? -10.008 -0.015 8.953 1 98.88 67 ALA B C 1
ATOM 2336 O O . ALA B 1 67 ? -9.445 -0.943 9.539 1 98.88 67 ALA B O 1
ATOM 2337 N N . LEU B 1 68 ? -10.945 0.798 9.531 1 98.81 68 LEU B N 1
ATOM 2338 C CA . LEU B 1 68 ? -11.422 0.475 10.867 1 98.81 68 LEU B CA 1
ATOM 2339 C C . LEU B 1 68 ? -12.023 -0.923 10.906 1 98.81 68 LEU B C 1
ATOM 2341 O O . LEU B 1 68 ? -11.688 -1.729 11.773 1 98.81 68 LEU B O 1
ATOM 2345 N N . GLN B 1 69 ? -12.883 -1.19 9.961 1 98.75 69 GLN B N 1
ATOM 2346 C CA . GLN B 1 69 ? -13.531 -2.496 9.906 1 98.75 69 GLN B CA 1
ATOM 2347 C C . GLN B 1 69 ? -12.508 -3.617 9.789 1 98.75 69 GLN B C 1
ATOM 2349 O O . GLN B 1 69 ? -12.633 -4.656 10.438 1 98.75 69 GLN B O 1
ATOM 2354 N N . TYR B 1 70 ? -11.547 -3.439 8.984 1 98.88 70 TYR B N 1
ATOM 2355 C CA . TYR B 1 70 ? -10.461 -4.406 8.836 1 98.88 70 TYR B CA 1
ATOM 2356 C C . TYR B 1 70 ? -9.766 -4.652 10.172 1 98.88 70 TYR B C 1
ATOM 2358 O O . TYR B 1 70 ? -9.57 -5.801 10.57 1 98.88 70 TYR B O 1
ATOM 2366 N N . CYS B 1 71 ? -9.406 -3.559 10.836 1 98.69 71 CYS B N 1
ATOM 2367 C CA . CYS B 1 71 ? -8.688 -3.662 12.102 1 98.69 71 CYS B CA 1
ATOM 2368 C C . CYS B 1 71 ? -9.539 -4.363 13.156 1 98.69 71 CYS B C 1
ATOM 2370 O O . CYS B 1 71 ? -9.031 -5.172 13.93 1 98.69 71 CYS B O 1
ATOM 2372 N N . LEU B 1 72 ? -10.836 -3.98 13.156 1 98.56 72 LEU B N 1
ATOM 2373 C CA . LEU B 1 72 ? -11.734 -4.648 14.094 1 98.56 72 LEU B CA 1
ATOM 2374 C C . LEU B 1 72 ? -11.711 -6.156 13.883 1 98.56 72 LEU B C 1
ATOM 2376 O O . LEU B 1 72 ? -11.688 -6.922 14.852 1 98.56 72 LEU B O 1
ATOM 2380 N N . SER B 1 73 ? -11.641 -6.637 12.641 1 98.38 73 SER B N 1
ATOM 2381 C CA . SER B 1 73 ? -11.57 -8.062 12.32 1 98.38 73 SER B CA 1
ATOM 2382 C C . SER B 1 73 ? -10.234 -8.656 12.758 1 98.38 73 SER B C 1
ATOM 2384 O O . SER B 1 73 ? -10.188 -9.727 13.367 1 98.38 73 SER B O 1
ATOM 2386 N N . VAL B 1 74 ? -9.148 -7.965 12.477 1 98 74 VAL B N 1
ATOM 2387 C CA . VAL B 1 74 ? -7.809 -8.453 12.797 1 98 74 VAL B CA 1
ATOM 2388 C C . VAL B 1 74 ? -7.68 -8.664 14.305 1 98 74 VAL B C 1
ATOM 2390 O O . VAL B 1 74 ? -7.137 -9.68 14.75 1 98 74 VAL B O 1
ATOM 2393 N N . PHE B 1 75 ? -8.227 -7.734 15.07 1 97.75 75 PHE B N 1
ATOM 2394 C CA . PHE B 1 75 ? -8.016 -7.758 16.516 1 97.75 75 PHE B CA 1
ATOM 2395 C C . PHE B 1 75 ? -9.195 -8.406 17.219 1 97.75 75 PHE B C 1
ATOM 2397 O O . PHE B 1 75 ? -9.234 -8.469 18.453 1 97.75 75 PHE B O 1
ATOM 2404 N N . ASN B 1 76 ? -10.172 -8.898 16.438 1 96.81 76 ASN B N 1
ATOM 2405 C CA . ASN B 1 76 ? -11.352 -9.586 16.969 1 96.81 76 ASN B CA 1
ATOM 2406 C C . ASN B 1 76 ? -12.086 -8.727 18 1 96.81 76 ASN B C 1
ATOM 2408 O O . ASN B 1 76 ? -12.352 -9.188 19.109 1 96.81 76 ASN B O 1
ATOM 2412 N N . VAL B 1 77 ? -12.328 -7.477 17.656 1 97.12 77 VAL B N 1
ATOM 2413 C CA . VAL B 1 77 ? -13.07 -6.52 18.469 1 97.12 77 VAL B CA 1
ATOM 2414 C C . VAL B 1 77 ? -14.43 -6.246 17.828 1 97.12 77 VAL B C 1
ATOM 2416 O O . VAL B 1 77 ? -14.531 -6.102 16.609 1 97.12 77 VAL B O 1
ATOM 2419 N N . THR B 1 78 ? -15.438 -6.238 18.609 1 96.88 78 THR B N 1
ATOM 2420 C CA . THR B 1 78 ? -16.781 -5.914 18.125 1 96.88 78 THR B CA 1
ATOM 2421 C C . THR B 1 78 ? -17.25 -4.582 18.703 1 96.88 78 THR B C 1
ATOM 2423 O O . THR B 1 78 ? -17.219 -4.375 19.906 1 96.88 78 THR B O 1
ATOM 2426 N N . LEU B 1 79 ? -17.609 -3.715 17.844 1 97.44 79 LEU B N 1
ATOM 2427 C CA . LEU B 1 79 ? -18.219 -2.438 18.188 1 97.44 79 LEU B CA 1
ATOM 2428 C C . LEU B 1 79 ? -19.547 -2.268 17.438 1 97.44 79 LEU B C 1
ATOM 2430 O O . LEU B 1 79 ? -19.672 -2.676 16.281 1 97.44 79 LEU B O 1
ATOM 2434 N N . SER B 1 80 ? -20.531 -1.727 18.109 1 97.25 80 SER B N 1
ATOM 2435 C CA . SER B 1 80 ? -21.781 -1.366 17.422 1 97.25 80 SER B CA 1
ATOM 2436 C C . SER B 1 80 ? -21.531 -0.308 16.359 1 97.25 80 SER B C 1
ATOM 2438 O O . SER B 1 80 ? -20.469 0.321 16.328 1 97.25 80 SER B O 1
ATOM 2440 N N . LYS B 1 81 ? -22.484 -0.205 15.484 1 97.06 81 LYS B N 1
ATOM 2441 C CA . LYS B 1 81 ? -22.391 0.835 14.461 1 97.06 81 LYS B CA 1
ATOM 2442 C C . LYS B 1 81 ? -22.234 2.213 15.094 1 97.06 81 LYS B C 1
ATOM 2444 O O . LYS B 1 81 ? -21.453 3.039 14.609 1 97.06 81 LYS B O 1
ATOM 2449 N N . SER B 1 82 ? -22.969 2.455 16.156 1 97.62 82 SER B N 1
ATOM 2450 C CA . SER B 1 82 ? -22.906 3.738 16.859 1 97.62 82 SER B CA 1
ATOM 2451 C C . SER B 1 82 ? -21.531 3.955 17.484 1 97.62 82 SER B C 1
ATOM 2453 O O . SER B 1 82 ? -20.984 5.055 17.406 1 97.62 82 SER B O 1
ATOM 2455 N N . GLU B 1 83 ? -20.984 2.928 18.062 1 97.19 83 GLU B N 1
ATOM 2456 C CA . GLU B 1 83 ? -19.656 3.02 18.656 1 97.19 83 GLU B CA 1
ATOM 2457 C C . GLU B 1 83 ? -18.594 3.295 17.594 1 97.19 83 GLU B C 1
ATOM 2459 O O . GLU B 1 83 ? -17.656 4.055 17.844 1 97.19 83 GLU B O 1
ATOM 2464 N N . GLN B 1 84 ? -18.75 2.668 16.469 1 98.06 84 GLN B N 1
ATOM 2465 C CA . GLN B 1 84 ? -17.828 2.902 15.359 1 98.06 84 GLN B CA 1
ATOM 2466 C C . GLN B 1 84 ? -17.906 4.348 14.883 1 98.06 84 GLN B C 1
ATOM 2468 O O . GLN B 1 84 ? -16.875 4.984 14.641 1 98.06 84 GLN B O 1
ATOM 2473 N N . GLN B 1 85 ? -19.078 4.836 14.75 1 97.94 85 GLN B N 1
ATOM 2474 C CA . GLN B 1 85 ? -19.266 6.219 14.32 1 97.94 85 GLN B CA 1
ATOM 2475 C C . GLN B 1 85 ? -18.656 7.195 15.32 1 97.94 85 GLN B C 1
ATOM 2477 O O . GLN B 1 85 ? -18.047 8.195 14.93 1 97.94 85 GLN B O 1
ATOM 2482 N N . ASP B 1 86 ? -18.859 6.867 16.609 1 97.56 86 ASP B N 1
ATOM 2483 C CA . ASP B 1 86 ? -18.281 7.699 17.656 1 97.56 86 ASP B CA 1
ATOM 2484 C C . ASP B 1 86 ? -16.75 7.691 17.578 1 97.56 86 ASP B C 1
ATOM 2486 O O . ASP B 1 86 ? -16.109 8.727 17.766 1 97.56 86 ASP B O 1
ATOM 2490 N N . LEU B 1 87 ? -16.25 6.531 17.375 1 97.75 87 LEU B N 1
ATOM 2491 C CA . LEU B 1 87 ? -14.797 6.383 17.25 1 97.75 87 LEU B CA 1
ATOM 2492 C C . LEU B 1 87 ? -14.266 7.16 16.047 1 97.75 87 LEU B C 1
ATOM 2494 O O . LEU B 1 87 ? -13.266 7.871 16.156 1 97.75 87 LEU B O 1
ATOM 2498 N N . LEU B 1 88 ? -14.906 7.078 14.906 1 98.44 88 LEU B N 1
ATOM 2499 C CA . LEU B 1 88 ? -14.516 7.789 13.688 1 98.44 88 LEU B CA 1
ATOM 2500 C C . LEU B 1 88 ? -14.602 9.297 13.891 1 98.44 88 LEU B C 1
ATOM 2502 O O . LEU B 1 88 ? -13.773 10.047 13.375 1 98.44 88 LEU B O 1
ATOM 2506 N N . ALA B 1 89 ? -15.539 9.719 14.672 1 98 89 ALA B N 1
ATOM 2507 C CA . ALA B 1 89 ? -15.734 11.148 14.914 1 98 89 ALA B CA 1
ATOM 2508 C C . ALA B 1 89 ? -14.562 11.734 15.695 1 98 89 ALA B C 1
ATOM 2510 O O . ALA B 1 89 ? -14.312 12.945 15.633 1 98 89 ALA B O 1
ATOM 2511 N N . LYS B 1 90 ? -13.844 10.891 16.391 1 98 90 LYS B N 1
ATOM 2512 C CA . LYS B 1 90 ? -12.727 11.352 17.203 1 98 90 LYS B CA 1
ATOM 2513 C C . LYS B 1 90 ? -11.562 11.82 16.344 1 98 90 LYS B C 1
ATOM 2515 O O . LYS B 1 90 ? -10.672 12.531 16.812 1 98 90 LYS B O 1
ATOM 2520 N N . PHE B 1 91 ? -11.586 11.5 15.062 1 97.88 91 PHE B N 1
ATOM 2521 C CA . PHE B 1 91 ? -10.531 11.961 14.172 1 97.88 91 PHE B CA 1
ATOM 2522 C C . PHE B 1 91 ? -10.523 13.477 14.078 1 97.88 91 PHE B C 1
ATOM 2524 O O . PHE B 1 91 ? -9.469 14.086 13.875 1 97.88 91 PHE B O 1
ATOM 2531 N N . SER B 1 92 ? -11.68 14.078 14.203 1 98.19 92 SER B N 1
ATOM 2532 C CA . SER B 1 92 ? -11.766 15.531 14.117 1 98.19 92 SER B CA 1
ATOM 2533 C C . SER B 1 92 ? -11.195 16.203 15.367 1 98.19 92 SER B C 1
ATOM 2535 O O . SER B 1 92 ? -11.023 17.422 15.406 1 98.19 92 SER B O 1
ATOM 2537 N N . GLN B 1 93 ? -10.812 15.383 16.359 1 98.06 93 GLN B N 1
ATOM 2538 C CA . GLN B 1 93 ? -10.352 15.898 17.641 1 98.06 93 GLN B CA 1
ATOM 2539 C C . GLN B 1 93 ? -8.891 15.555 17.891 1 98.06 93 GLN B C 1
ATOM 2541 O O . GLN B 1 93 ? -8.391 15.695 19 1 98.06 93 GLN B O 1
ATOM 2546 N N . LEU B 1 94 ? -8.219 15.062 16.922 1 98.5 94 LEU B N 1
ATOM 2547 C CA . LEU B 1 94 ? -6.797 14.773 17.078 1 98.5 94 LEU B CA 1
ATOM 2548 C C . LEU B 1 94 ? -6.027 16.031 17.469 1 98.5 94 LEU B C 1
ATOM 2550 O O . LEU B 1 94 ? -6.328 17.125 16.969 1 98.5 94 LEU B O 1
ATOM 2554 N N . LYS B 1 95 ? -5.039 15.883 18.281 1 98 95 LYS B N 1
ATOM 2555 C CA . LYS B 1 95 ? -4.219 17 18.734 1 98 95 LYS B CA 1
ATOM 2556 C C . LYS B 1 95 ? -3.027 17.219 17.797 1 98 95 LYS B C 1
ATOM 2558 O O . LYS B 1 95 ? -2.443 16.266 17.297 1 98 95 LYS B O 1
ATOM 2563 N N . ALA B 1 96 ? -2.686 18.453 17.594 1 98.81 96 ALA B N 1
ATOM 2564 C CA . ALA B 1 96 ? -1.452 18.75 16.875 1 98.81 96 ALA B CA 1
ATOM 2565 C C . ALA B 1 96 ? -0.228 18.312 17.672 1 98.81 96 ALA B C 1
ATOM 2567 O O . ALA B 1 96 ? -0.238 18.359 18.906 1 98.81 96 ALA B O 1
ATOM 2568 N N . PHE B 1 97 ? 0.824 17.828 16.969 1 98.75 97 PHE B N 1
ATOM 2569 C CA . PHE B 1 97 ? 2.1 17.641 17.656 1 98.75 97 PHE B CA 1
ATOM 2570 C C . PHE B 1 97 ? 2.553 18.938 18.328 1 98.75 97 PHE B C 1
ATOM 2572 O O . PHE B 1 97 ? 2.238 20.031 17.859 1 98.75 97 PHE B O 1
ATOM 2579 N N . ASP B 1 98 ? 3.369 18.828 19.359 1 98.56 98 ASP B N 1
ATOM 2580 C CA . ASP B 1 98 ? 3.738 19.953 20.203 1 98.56 98 ASP B CA 1
ATOM 2581 C C . ASP B 1 98 ? 4.492 21.016 19.406 1 98.56 98 ASP B C 1
ATOM 2583 O O . ASP B 1 98 ? 4.398 22.203 19.703 1 98.56 98 ASP B O 1
ATOM 2587 N N . ASP B 1 99 ? 5.191 20.641 18.406 1 98.81 99 ASP B N 1
ATOM 2588 C CA . ASP B 1 99 ? 6.062 21.531 17.656 1 98.81 99 ASP B CA 1
ATOM 2589 C C . ASP B 1 99 ? 5.293 22.25 16.547 1 98.81 99 ASP B C 1
ATOM 2591 O O . ASP B 1 99 ? 5.789 23.219 15.953 1 98.81 99 ASP B O 1
ATOM 2595 N N . VAL B 1 100 ? 4.059 21.844 16.25 1 98.88 100 VAL B N 1
ATOM 2596 C CA . VAL B 1 100 ? 3.367 22.234 15.023 1 98.88 100 VAL B CA 1
ATOM 2597 C C . VAL B 1 100 ? 2.982 23.703 15.086 1 98.88 100 VAL B C 1
ATOM 2599 O O . VAL B 1 100 ? 3.371 24.5 14.219 1 98.88 100 VAL B O 1
ATOM 2602 N N . ILE B 1 101 ? 2.275 24.109 16.125 1 98.88 101 ILE B N 1
ATOM 2603 C CA . ILE B 1 101 ? 1.772 25.469 16.188 1 98.88 101 ILE B CA 1
ATOM 2604 C C . ILE B 1 101 ? 2.941 26.453 16.281 1 98.88 101 ILE B C 1
ATOM 2606 O O . ILE B 1 101 ? 3.051 27.375 15.477 1 98.88 101 ILE B O 1
ATOM 2610 N N . PRO B 1 102 ? 3.932 26.219 17.234 1 98.88 102 PRO B N 1
ATOM 2611 C CA . PRO B 1 102 ? 5.059 27.141 17.25 1 98.88 102 PRO B CA 1
ATOM 2612 C C . PRO B 1 102 ? 5.863 27.125 15.953 1 98.88 102 PRO B C 1
ATOM 2614 O O . PRO B 1 102 ? 6.336 28.172 15.5 1 98.88 102 PRO B O 1
ATOM 2617 N N . GLY B 1 103 ? 6.102 25.953 15.32 1 98.88 103 GLY B N 1
ATOM 2618 C CA . GLY B 1 103 ? 6.832 25.859 14.07 1 98.88 103 GLY B CA 1
ATOM 2619 C C . GLY B 1 103 ? 6.152 26.578 12.922 1 98.88 103 GLY B C 1
ATOM 2620 O O . GLY B 1 103 ? 6.801 27.281 12.148 1 98.88 103 GLY B O 1
ATOM 2621 N N . LEU B 1 104 ? 4.828 26.438 12.781 1 98.94 104 LEU B N 1
ATOM 2622 C CA . LEU B 1 104 ? 4.07 27.109 11.742 1 98.94 104 LEU B CA 1
ATOM 2623 C C . LEU B 1 104 ? 4.113 28.625 11.93 1 98.94 104 LEU B C 1
ATOM 2625 O O . LEU B 1 104 ? 4.203 29.375 10.961 1 98.94 104 LEU B O 1
ATOM 2629 N N . ALA B 1 105 ? 3.998 29.062 13.18 1 98.69 105 ALA B N 1
ATOM 2630 C CA . ALA B 1 105 ? 4.07 30.484 13.477 1 98.69 105 ALA B CA 1
ATOM 2631 C C . ALA B 1 105 ? 5.402 31.078 13.023 1 98.69 105 ALA B C 1
ATOM 2633 O O . ALA B 1 105 ? 5.445 32.156 12.453 1 98.69 105 ALA B O 1
ATOM 2634 N N . LEU B 1 106 ? 6.523 30.344 13.297 1 98.44 106 LEU B N 1
ATOM 2635 C CA . LEU B 1 106 ? 7.844 30.781 12.859 1 98.44 106 LEU B CA 1
ATOM 2636 C C . LEU B 1 106 ? 7.906 30.891 11.344 1 98.44 106 LEU B C 1
ATOM 2638 O O . LEU B 1 106 ? 8.398 31.875 10.797 1 98.44 106 LEU B O 1
ATOM 2642 N N . LEU B 1 107 ? 7.391 29.922 10.625 1 98.5 107 LEU B N 1
ATOM 2643 C CA . LEU B 1 107 ? 7.402 29.891 9.164 1 98.5 107 LEU B CA 1
ATOM 2644 C C . LEU B 1 107 ? 6.551 31.016 8.594 1 98.5 107 LEU B C 1
ATOM 2646 O O . LEU B 1 107 ? 6.938 31.656 7.609 1 98.5 107 LEU B O 1
ATOM 2650 N N . ARG B 1 108 ? 5.398 31.188 9.227 1 97.31 108 ARG B N 1
ATOM 2651 C CA . ARG B 1 108 ? 4.527 32.281 8.812 1 97.31 108 ARG B CA 1
ATOM 2652 C C . ARG B 1 108 ? 5.215 33.625 8.992 1 97.31 108 ARG B C 1
ATOM 2654 O O . ARG B 1 108 ? 5.148 34.5 8.109 1 97.31 108 ARG B O 1
ATOM 2661 N N . ASN B 1 109 ? 5.875 33.844 10.102 1 96.38 109 ASN B N 1
ATOM 2662 C CA . ASN B 1 109 ? 6.574 35.094 10.414 1 96.38 109 ASN B CA 1
ATOM 2663 C C . ASN B 1 109 ? 7.727 35.344 9.445 1 96.38 109 ASN B C 1
ATOM 2665 O O . ASN B 1 109 ? 8.125 36.469 9.227 1 96.38 109 ASN B O 1
ATOM 2669 N N . GLN B 1 110 ? 8.258 34.312 8.891 1 96.69 110 GLN B N 1
ATOM 2670 C CA . GLN B 1 110 ? 9.328 34.406 7.906 1 96.69 110 GLN B CA 1
ATOM 2671 C C . GLN B 1 110 ? 8.781 34.812 6.539 1 96.69 110 GLN B C 1
ATOM 2673 O O . GLN B 1 110 ? 9.547 35.062 5.613 1 96.69 110 GLN B O 1
ATOM 2678 N N . GLY B 1 111 ? 7.469 34.781 6.395 1 96 111 GLY B N 1
ATOM 2679 C CA . GLY B 1 111 ? 6.84 35.312 5.188 1 96 111 GLY B CA 1
ATOM 2680 C C . GLY B 1 111 ? 6.367 34.219 4.246 1 96 111 GLY B C 1
ATOM 2681 O O . GLY B 1 111 ? 5.926 34.5 3.131 1 96 111 GLY B O 1
ATOM 2682 N N . HIS B 1 112 ? 6.453 32.906 4.656 1 97.75 112 HIS B N 1
ATOM 2683 C CA . HIS B 1 112 ? 6.039 31.797 3.805 1 97.75 112 HIS B CA 1
ATOM 2684 C C . HIS B 1 112 ? 4.52 31.688 3.744 1 97.75 112 HIS B C 1
ATOM 2686 O O . HIS B 1 112 ? 3.824 32.125 4.668 1 97.75 112 HIS B O 1
ATOM 2692 N N . THR B 1 113 ? 4.008 31.219 2.592 1 98.25 113 THR B N 1
ATOM 2693 C CA . THR B 1 113 ? 2.609 30.828 2.467 1 98.25 113 THR B CA 1
ATOM 2694 C C . THR B 1 113 ? 2.422 29.359 2.869 1 98.25 113 THR B C 1
ATOM 2696 O O . THR B 1 113 ? 3.125 28.484 2.369 1 98.25 113 THR B O 1
ATOM 2699 N N . LEU B 1 114 ? 1.525 29.141 3.842 1 98.81 114 LEU B N 1
ATOM 2700 C CA . LEU B 1 114 ? 1.38 27.812 4.449 1 98.81 114 LEU B CA 1
ATOM 2701 C C . LEU B 1 114 ? 0.004 27.234 4.152 1 98.81 114 LEU B C 1
ATOM 2703 O O . LEU B 1 114 ? -1.014 27.906 4.328 1 98.81 114 LEU B O 1
ATOM 2707 N N . ALA B 1 115 ? -0.086 26.016 3.664 1 98.94 115 ALA B N 1
ATOM 2708 C CA . ALA B 1 115 ? -1.349 25.312 3.438 1 98.94 115 ALA B CA 1
ATOM 2709 C C . ALA B 1 115 ? -1.287 23.875 3.977 1 98.94 115 ALA B C 1
ATOM 2711 O O . ALA B 1 115 ? -0.26 23.203 3.859 1 98.94 115 ALA B O 1
ATOM 2712 N N . ALA B 1 116 ? -2.387 23.438 4.664 1 98.94 116 ALA B N 1
ATOM 2713 C CA . ALA B 1 116 ? -2.562 22 4.832 1 98.94 116 ALA B CA 1
ATOM 2714 C C . ALA B 1 116 ? -2.889 21.328 3.5 1 98.94 116 ALA B C 1
ATOM 2716 O O . ALA B 1 116 ? -3.658 21.875 2.699 1 98.94 116 ALA B O 1
ATOM 2717 N N . PHE B 1 117 ? -2.268 20.281 3.199 1 98.94 117 PHE B N 1
ATOM 2718 C CA . PHE B 1 117 ? -2.447 19.516 1.971 1 98.94 117 PHE B CA 1
ATOM 2719 C C . PHE B 1 117 ? -2.732 18.047 2.281 1 98.94 117 PHE B C 1
ATOM 2721 O O . PHE B 1 117 ? -1.852 17.328 2.746 1 98.94 117 PHE B O 1
ATOM 2728 N N . SER B 1 118 ? -3.969 17.578 1.975 1 98.81 118 SER B N 1
ATOM 2729 C CA . SER B 1 118 ? -4.414 16.312 2.568 1 98.81 118 SER B CA 1
ATOM 2730 C C . SER B 1 118 ? -5.176 15.469 1.56 1 98.81 118 SER B C 1
ATOM 2732 O O . SER B 1 118 ? -5.812 16 0.648 1 98.81 118 SER B O 1
ATOM 2734 N N . ASN B 1 119 ? -5.117 14.141 1.741 1 98.69 119 ASN B N 1
ATOM 2735 C CA . ASN B 1 119 ? -5.98 13.18 1.06 1 98.69 119 ASN B CA 1
ATOM 2736 C C . ASN B 1 119 ? -7.422 13.281 1.542 1 98.69 119 ASN B C 1
ATOM 2738 O O . ASN B 1 119 ? -8.344 12.844 0.851 1 98.69 119 ASN B O 1
ATOM 2742 N N . GLY B 1 120 ? -7.633 13.82 2.73 1 98.62 120 GLY B N 1
ATOM 2743 C CA . GLY B 1 120 ? -8.961 13.867 3.326 1 98.62 120 GLY B CA 1
ATOM 2744 C C . GLY B 1 120 ? -9.844 14.945 2.727 1 98.62 120 GLY B C 1
ATOM 2745 O O . GLY B 1 120 ? -9.344 15.961 2.24 1 98.62 120 GLY B O 1
ATOM 2746 N N . PRO B 1 121 ? -11.188 14.734 2.793 1 98.62 121 PRO B N 1
ATOM 2747 C CA . PRO B 1 121 ? -12.094 15.781 2.326 1 98.62 121 PRO B CA 1
ATOM 2748 C C . PRO B 1 121 ? -11.867 17.109 3.043 1 98.62 121 PRO B C 1
ATOM 2750 O O . PRO B 1 121 ? -11.617 17.141 4.25 1 98.62 121 PRO B O 1
ATOM 2753 N N . GLU B 1 122 ? -12.031 18.156 2.281 1 98.5 122 GLU B N 1
ATOM 2754 C CA . GLU B 1 122 ? -11.68 19.484 2.787 1 98.5 122 GLU B CA 1
ATOM 2755 C C . GLU B 1 122 ? -12.438 19.797 4.074 1 98.5 122 GLU B C 1
ATOM 2757 O O . GLU B 1 122 ? -11.852 20.281 5.043 1 98.5 122 GLU B O 1
ATOM 2762 N N . VAL B 1 123 ? -13.719 19.531 4.137 1 98.5 123 VAL B N 1
ATOM 2763 C CA . VAL B 1 123 ? -14.547 19.875 5.285 1 98.5 123 VAL B CA 1
ATOM 2764 C C . VAL B 1 123 ? -14.023 19.172 6.535 1 98.5 123 VAL B C 1
ATOM 2766 O O . VAL B 1 123 ? -13.906 19.797 7.598 1 98.5 123 VAL B O 1
ATOM 2769 N N . ALA B 1 124 ? -13.688 17.906 6.426 1 98.56 124 ALA B N 1
ATOM 2770 C CA . ALA B 1 124 ? -13.18 17.125 7.551 1 98.56 124 ALA B CA 1
ATOM 2771 C C . ALA B 1 124 ? -11.82 17.641 8.008 1 98.56 124 ALA B C 1
ATOM 2773 O O . ALA B 1 124 ? -11.562 17.766 9.203 1 98.56 124 ALA B O 1
ATOM 2774 N N . VAL B 1 125 ? -10.977 18 7.047 1 98.75 125 VAL B N 1
ATOM 2775 C CA . VAL B 1 125 ? -9.625 18.453 7.363 1 98.75 125 VAL B CA 1
ATOM 2776 C C . VAL B 1 125 ? -9.688 19.844 7.996 1 98.75 125 VAL B C 1
ATOM 2778 O O . VAL B 1 125 ? -8.969 20.141 8.953 1 98.75 125 VAL B O 1
ATOM 2781 N N . ARG B 1 126 ? -10.531 20.703 7.492 1 98.88 126 ARG B N 1
ATOM 2782 C CA . ARG B 1 126 ? -10.695 22.031 8.07 1 98.88 126 ARG B CA 1
ATOM 2783 C C . ARG B 1 126 ? -11.188 21.938 9.516 1 98.88 126 ARG B C 1
ATOM 2785 O O . ARG B 1 126 ? -10.719 22.672 10.383 1 98.88 126 ARG B O 1
ATOM 2792 N N . THR B 1 127 ? -12.164 21.078 9.719 1 98.88 127 THR B N 1
ATOM 2793 C CA . THR B 1 127 ? -12.672 20.875 11.07 1 98.88 127 THR B CA 1
ATOM 2794 C C . THR B 1 127 ? -11.562 20.391 12 1 98.88 127 THR B C 1
ATOM 2796 O O . THR B 1 127 ? -11.414 20.906 13.117 1 98.88 127 THR B O 1
ATOM 2799 N N . LEU B 1 128 ? -10.797 19.453 11.539 1 98.88 128 LEU B N 1
ATOM 2800 C CA . LEU B 1 128 ? -9.672 18.922 12.312 1 98.88 128 LEU B CA 1
ATOM 2801 C C . LEU B 1 128 ? -8.648 20.031 12.594 1 98.88 128 LEU B C 1
ATOM 2803 O O . LEU B 1 128 ? -8.18 20.156 13.727 1 98.88 128 LEU B O 1
ATOM 2807 N N . MET B 1 129 ? -8.266 20.797 11.555 1 98.94 129 MET B N 1
ATOM 2808 C CA . MET B 1 129 ? -7.301 21.891 11.719 1 98.94 129 MET B CA 1
ATOM 2809 C C . MET B 1 129 ? -7.82 22.938 12.688 1 98.94 129 MET B C 1
ATOM 2811 O O . MET B 1 129 ? -7.051 23.516 13.453 1 98.94 129 MET B O 1
ATOM 2815 N N . GLN B 1 130 ? -9.117 23.188 12.641 1 98.88 130 GLN B N 1
ATOM 2816 C CA . GLN B 1 130 ? -9.734 24.125 13.57 1 98.88 130 GLN B CA 1
ATOM 2817 C C . GLN B 1 130 ? -9.648 23.609 15 1 98.88 130 GLN B C 1
ATOM 2819 O O . GLN B 1 130 ? -9.188 24.328 15.898 1 98.88 130 GLN B O 1
ATOM 2824 N N . ASN B 1 131 ? -10.062 22.391 15.203 1 98.81 131 ASN B N 1
ATOM 2825 C CA . ASN B 1 131 ? -10.133 21.812 16.547 1 98.81 131 ASN B CA 1
ATOM 2826 C C . ASN B 1 131 ? -8.75 21.641 17.156 1 98.81 131 ASN B C 1
ATOM 2828 O O . ASN B 1 131 ? -8.594 21.703 18.375 1 98.81 131 ASN B O 1
ATOM 2832 N N . SER B 1 132 ? -7.742 21.453 16.344 1 98.69 132 SER B N 1
ATOM 2833 C CA . SER B 1 132 ? -6.379 21.234 16.828 1 98.69 132 SER B CA 1
ATOM 2834 C C . SER B 1 132 ? -5.648 22.562 17.016 1 98.69 132 SER B C 1
ATOM 2836 O O . SER B 1 132 ? -4.496 22.578 17.453 1 98.69 132 SER B O 1
ATOM 2838 N N . GLY B 1 133 ? -6.266 23.656 16.609 1 98.69 133 GLY B N 1
ATOM 2839 C CA . GLY B 1 133 ? -5.66 24.969 16.766 1 98.69 133 GLY B CA 1
ATOM 2840 C C . GLY B 1 133 ? -4.695 25.312 15.656 1 98.69 133 GLY B C 1
ATOM 2841 O O . GLY B 1 133 ? -3.99 26.328 15.727 1 98.69 133 GLY B O 1
ATOM 2842 N N . VAL B 1 134 ? -4.691 24.578 14.602 1 98.94 134 VAL B N 1
ATOM 2843 C CA . VAL B 1 134 ? -3.705 24.734 13.539 1 98.94 134 VAL B CA 1
ATOM 2844 C C . VAL B 1 134 ? -4.211 25.719 12.492 1 98.94 134 VAL B C 1
ATOM 2846 O O . VAL B 1 134 ? -3.424 26.453 11.891 1 98.94 134 VAL B O 1
ATOM 2849 N N . LEU B 1 135 ? -5.5 25.797 12.32 1 98.88 135 LEU B N 1
ATOM 2850 C CA . LEU B 1 135 ? -6.125 26.484 11.203 1 98.88 135 LEU B CA 1
ATOM 2851 C C . LEU B 1 135 ? -5.695 27.953 11.172 1 98.88 135 LEU B C 1
ATOM 2853 O O . LEU B 1 135 ? -5.383 28.484 10.109 1 98.88 135 LEU B O 1
ATOM 2857 N N . PRO B 1 136 ? -5.59 28.672 12.359 1 98.62 136 PRO B N 1
ATOM 2858 C CA . PRO B 1 136 ? -5.223 30.078 12.328 1 98.62 136 PRO B CA 1
ATOM 2859 C C . PRO B 1 136 ? -3.822 30.312 11.766 1 98.62 136 PRO B C 1
ATOM 2861 O O . PRO B 1 136 ? -3.488 31.438 11.375 1 98.62 136 PRO B O 1
ATOM 2864 N N . GLN B 1 137 ? -2.996 29.281 11.719 1 98.62 137 GLN B N 1
ATOM 2865 C CA . GLN B 1 137 ? -1.625 29.422 11.242 1 98.62 137 GLN B CA 1
ATOM 2866 C C . GLN B 1 137 ? -1.542 29.219 9.734 1 98.62 137 GLN B C 1
ATOM 2868 O O . GLN B 1 137 ? -0.506 29.484 9.125 1 98.62 137 GLN B O 1
ATOM 2873 N N . LEU B 1 138 ? -2.568 28.766 9.109 1 98.81 138 LEU B N 1
ATOM 2874 C CA . LEU B 1 138 ? -2.549 28.359 7.707 1 98.81 138 LEU B CA 1
ATOM 2875 C C . LEU B 1 138 ? -3.191 29.422 6.824 1 98.81 138 LEU B C 1
ATOM 2877 O O . LEU B 1 138 ? -4.113 30.125 7.258 1 98.81 138 LEU B O 1
ATOM 2881 N N . HIS B 1 139 ? -2.707 29.531 5.625 1 98.69 139 HIS B N 1
ATOM 2882 C CA . HIS B 1 139 ? -3.326 30.391 4.629 1 98.69 139 HIS B CA 1
ATOM 2883 C C . HIS B 1 139 ? -4.426 29.672 3.863 1 98.69 139 HIS B C 1
ATOM 2885 O O . HIS B 1 139 ? -5.336 30.297 3.324 1 98.69 139 HIS B O 1
ATOM 2891 N N . ASP B 1 140 ? -4.328 28.359 3.775 1 98.56 140 ASP B N 1
ATOM 2892 C CA . ASP B 1 140 ? -5.301 27.562 3.025 1 98.56 140 ASP B CA 1
ATOM 2893 C C . ASP B 1 140 ? -5.316 26.125 3.5 1 98.56 140 ASP B C 1
ATOM 2895 O O . ASP B 1 140 ? -4.434 25.688 4.246 1 98.56 140 ASP B O 1
ATOM 2899 N N . VAL B 1 141 ? -6.418 25.438 3.248 1 98.88 141 VAL B N 1
ATOM 2900 C CA . VAL B 1 141 ? -6.566 24 3.369 1 98.88 141 VAL B CA 1
ATOM 2901 C C . VAL B 1 141 ? -6.938 23.406 2.014 1 98.88 141 VAL B C 1
ATOM 2903 O O . VAL B 1 141 ? -7.988 23.734 1.45 1 98.88 141 VAL B O 1
ATOM 2906 N N . ILE B 1 142 ? -6.062 22.547 1.477 1 98.81 142 ILE B N 1
ATOM 2907 C CA . ILE B 1 142 ? -6.23 22.016 0.128 1 98.81 142 ILE B CA 1
ATOM 2908 C C . ILE B 1 142 ? -6.398 20.5 0.189 1 98.81 142 ILE B C 1
ATOM 2910 O O . ILE B 1 142 ? -5.547 19.797 0.73 1 98.81 142 ILE B O 1
ATOM 2914 N N . SER B 1 143 ? -7.531 20.047 -0.292 1 98.81 143 SER B N 1
ATOM 2915 C CA . SER B 1 143 ? -7.879 18.625 -0.35 1 98.81 143 SER B CA 1
ATOM 2916 C C . SER B 1 143 ? -7.73 18.078 -1.766 1 98.81 143 SER B C 1
ATOM 2918 O O . SER B 1 143 ? -8.141 18.719 -2.732 1 98.81 143 SER B O 1
ATOM 2920 N N . VAL B 1 144 ? -7.164 16.844 -1.809 1 98.62 144 VAL B N 1
ATOM 2921 C CA . VAL B 1 144 ? -7.004 16.25 -3.131 1 98.62 144 VAL B CA 1
ATOM 2922 C C . VAL B 1 144 ? -8.312 15.586 -3.561 1 98.62 144 VAL B C 1
ATOM 2924 O O . VAL B 1 144 ? -8.43 15.117 -4.695 1 98.62 144 VAL B O 1
ATOM 2927 N N . ASP B 1 145 ? -9.289 15.562 -2.621 1 98.25 145 ASP B N 1
ATOM 2928 C CA . ASP B 1 145 ? -10.609 15.039 -2.936 1 98.25 145 ASP B CA 1
ATOM 2929 C C . ASP B 1 145 ? -11.156 15.648 -4.227 1 98.25 145 ASP B C 1
ATOM 2931 O O . ASP B 1 145 ? -11.898 15 -4.961 1 98.25 145 ASP B O 1
ATOM 2935 N N . ASP B 1 146 ? -10.773 16.844 -4.551 1 97.44 146 ASP B N 1
ATOM 2936 C CA . ASP B 1 146 ? -11.219 17.562 -5.738 1 97.44 146 ASP B CA 1
ATOM 2937 C C . ASP B 1 146 ? -10.828 16.828 -7.016 1 97.44 146 ASP B C 1
ATOM 2939 O O . ASP B 1 146 ? -11.508 16.953 -8.039 1 97.44 146 ASP B O 1
ATOM 2943 N N . LEU B 1 147 ? -9.789 16.031 -6.949 1 98.5 147 LEU B N 1
ATOM 2944 C CA . LEU B 1 147 ? -9.234 15.391 -8.141 1 98.5 147 LEU B CA 1
ATOM 2945 C C . LEU B 1 147 ? -9.711 13.945 -8.25 1 98.5 147 LEU B C 1
ATOM 2947 O O . LEU B 1 147 ? -9.445 13.273 -9.25 1 98.5 147 LEU B O 1
ATOM 2951 N N . LYS B 1 148 ? -10.352 13.438 -7.176 1 98.62 148 LYS B N 1
ATOM 2952 C CA . LYS B 1 148 ? -10.852 12.07 -7.121 1 98.62 148 LYS B CA 1
ATOM 2953 C C . LYS B 1 148 ? -9.727 11.062 -7.324 1 98.62 148 LYS B C 1
ATOM 2955 O O . LYS B 1 148 ? -9.859 10.117 -8.109 1 98.62 148 LYS B O 1
ATOM 2960 N N . THR B 1 149 ? -8.617 11.352 -6.758 1 98.75 149 THR B N 1
ATOM 2961 C CA . THR B 1 149 ? -7.453 10.492 -6.582 1 98.75 149 THR B CA 1
ATOM 2962 C C . THR B 1 149 ? -6.711 10.844 -5.297 1 98.75 149 THR B C 1
ATOM 2964 O O . THR B 1 149 ? -7.223 11.594 -4.465 1 98.75 149 THR B O 1
ATOM 2967 N N . PHE B 1 150 ? -5.562 10.242 -5.07 1 98.94 150 PHE B N 1
ATOM 2968 C CA . PHE B 1 150 ? -4.848 10.398 -3.809 1 98.94 150 PHE B CA 1
ATOM 2969 C C . PHE 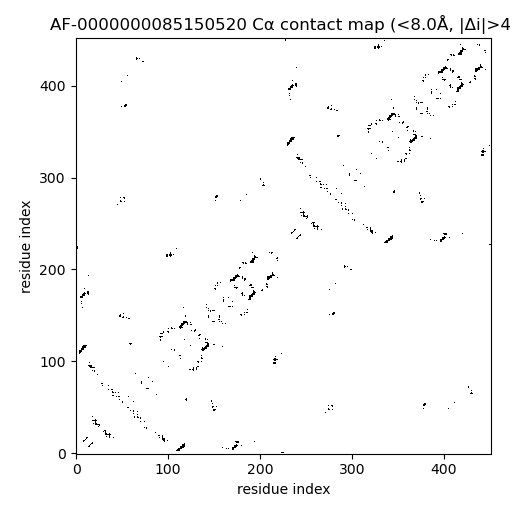B 1 150 ? -3.367 10.672 -4.059 1 98.94 150 PHE B C 1
ATOM 2971 O O . PHE B 1 150 ? -2.836 10.32 -5.113 1 98.94 150 PHE B O 1
ATOM 2978 N N . LYS B 1 151 ? -2.736 11.406 -3.006 1 98.81 151 LYS B N 1
ATOM 2979 C CA . LYS B 1 151 ? -1.285 11.281 -2.91 1 98.81 151 LYS B CA 1
ATOM 2980 C C . LYS B 1 151 ? -0.857 9.812 -2.916 1 98.81 151 LYS B C 1
ATOM 2982 O O . LYS B 1 151 ? -1.552 8.953 -2.367 1 98.81 151 LYS B O 1
ATOM 2987 N N . PRO B 1 152 ? 0.212 9.422 -3.732 1 98.88 152 PRO B N 1
ATOM 2988 C CA . PRO B 1 152 ? 1.191 10.32 -4.348 1 98.88 152 PRO B CA 1
ATOM 2989 C C . PRO B 1 152 ? 1.016 10.438 -5.859 1 98.88 152 PRO B C 1
ATOM 2991 O O . PRO B 1 152 ? 2.002 10.531 -6.594 1 98.88 152 PRO B O 1
ATOM 2994 N N . ASN B 1 153 ? -0.213 10.297 -6.41 1 98.94 153 ASN B N 1
ATOM 2995 C CA . ASN B 1 153 ? -0.448 10.648 -7.809 1 98.94 153 ASN B CA 1
ATOM 2996 C C . ASN B 1 153 ? 0.144 12.016 -8.156 1 98.94 153 ASN B C 1
ATOM 2998 O O . ASN B 1 153 ? -0.079 12.992 -7.434 1 98.94 153 ASN B O 1
ATOM 3002 N N . PRO B 1 154 ? 0.886 12.125 -9.242 1 98.81 154 PRO B N 1
ATOM 3003 C CA . PRO B 1 154 ? 1.541 13.398 -9.539 1 98.81 154 PRO B CA 1
ATOM 3004 C C . PRO B 1 154 ? 0.546 14.531 -9.789 1 98.81 154 PRO B C 1
ATOM 3006 O O . PRO B 1 154 ? 0.86 15.695 -9.547 1 98.81 154 PRO B O 1
ATOM 3009 N N . ALA B 1 155 ? -0.624 14.227 -10.203 1 98.81 155 ALA B N 1
ATOM 3010 C CA . ALA B 1 155 ? -1.642 15.234 -10.484 1 98.81 155 ALA B CA 1
ATOM 3011 C C . ALA B 1 155 ? -1.965 16.047 -9.234 1 98.81 155 ALA B C 1
ATOM 3013 O O . ALA B 1 155 ? -2.295 17.234 -9.328 1 98.81 155 ALA B O 1
ATOM 3014 N N . VAL B 1 156 ? -1.833 15.414 -8.086 1 98.88 156 VAL B N 1
ATOM 3015 C CA . VAL B 1 156 ? -2.23 16.109 -6.871 1 98.88 156 VAL B CA 1
ATOM 3016 C C . VAL B 1 156 ? -1.211 17.203 -6.543 1 98.88 156 VAL B C 1
ATOM 3018 O O . VAL B 1 156 ? -1.573 18.281 -6.055 1 98.88 156 VAL B O 1
ATOM 3021 N N . TYR B 1 157 ? 0.047 16.938 -6.84 1 98.75 157 TYR B N 1
ATOM 3022 C CA . TYR B 1 157 ? 1.08 17.938 -6.551 1 98.75 157 TYR B CA 1
ATOM 3023 C C . TYR B 1 157 ? 1.015 19.094 -7.539 1 98.75 157 TYR B C 1
ATOM 3025 O O . TYR B 1 157 ? 1.265 20.234 -7.172 1 98.75 157 TYR B O 1
ATOM 3033 N N . ASP B 1 158 ? 0.67 18.797 -8.797 1 98.5 158 ASP B N 1
ATOM 3034 C CA . ASP B 1 158 ? 0.372 19.844 -9.758 1 98.5 158 ASP B CA 1
ATOM 3035 C C . ASP B 1 158 ? -0.796 20.719 -9.281 1 98.5 158 ASP B C 1
ATOM 3037 O O . ASP B 1 158 ? -0.772 21.938 -9.43 1 98.5 158 ASP B O 1
ATOM 3041 N N . TYR B 1 159 ? -1.766 20.047 -8.789 1 98.75 159 TYR B N 1
ATOM 3042 C CA . 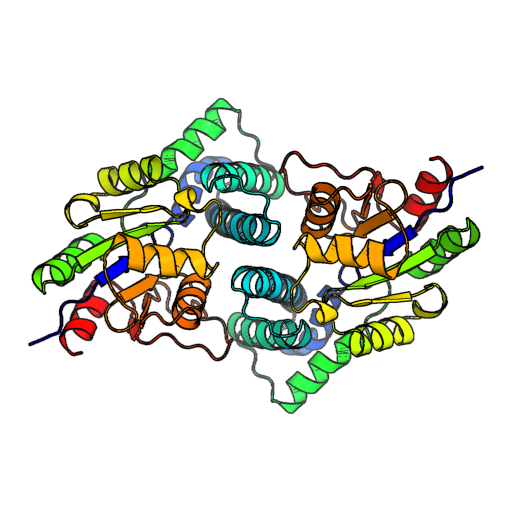TYR B 1 159 ? -2.953 20.719 -8.273 1 98.75 159 TYR B CA 1
ATOM 3043 C C . TYR B 1 159 ? -2.598 21.656 -7.129 1 98.75 159 TYR B C 1
ATOM 3045 O O . TYR B 1 159 ? -3.105 22.781 -7.055 1 98.75 159 TYR B O 1
ATOM 3053 N N . LEU B 1 160 ? -1.728 21.188 -6.207 1 98.56 160 LEU B N 1
ATOM 3054 C CA . LEU B 1 160 ? -1.25 22.047 -5.117 1 98.56 160 LEU B CA 1
ATOM 3055 C C . LEU B 1 160 ? -0.648 23.328 -5.656 1 98.56 160 LEU B C 1
ATOM 3057 O O . LEU B 1 160 ? -0.974 24.422 -5.176 1 98.56 160 LEU B O 1
ATOM 3061 N N . MET B 1 161 ? 0.17 23.219 -6.645 1 98.19 161 MET B N 1
ATOM 3062 C CA . MET B 1 161 ? 0.833 24.391 -7.223 1 98.19 161 MET B CA 1
ATOM 3063 C C . MET B 1 161 ? -0.176 25.297 -7.91 1 98.19 161 MET B C 1
ATOM 3065 O O . MET B 1 161 ? -0.103 26.516 -7.781 1 98.19 161 MET B O 1
ATOM 3069 N N . THR B 1 162 ? -1.109 24.688 -8.617 1 98 162 THR B N 1
ATOM 3070 C CA . THR B 1 162 ? -2.141 25.469 -9.297 1 98 162 THR B CA 1
ATOM 3071 C C . THR B 1 162 ? -2.984 26.234 -8.289 1 98 162 THR B C 1
ATOM 3073 O O . THR B 1 162 ? -3.191 27.453 -8.438 1 98 162 THR B O 1
ATOM 3076 N N . ARG B 1 163 ? -3.428 25.594 -7.246 1 97.81 163 ARG B N 1
ATOM 3077 C CA . ARG B 1 163 ? -4.305 26.172 -6.234 1 97.81 163 ARG B CA 1
ATOM 3078 C C . ARG B 1 163 ? -3.598 27.281 -5.469 1 97.81 163 ARG B C 1
ATOM 3080 O O . ARG B 1 163 ? -4.238 28.234 -5.004 1 97.81 163 ARG B O 1
ATOM 3087 N N . THR B 1 164 ? -2.301 27.172 -5.344 1 97.38 164 THR B N 1
ATOM 3088 C CA . THR B 1 164 ? -1.551 28.125 -4.539 1 97.38 164 THR B CA 1
ATOM 3089 C C . THR B 1 164 ? -0.805 29.109 -5.43 1 97.38 164 THR B C 1
ATOM 3091 O O . THR B 1 164 ? -0.033 29.938 -4.938 1 97.38 164 THR B O 1
ATOM 3094 N N . GLN B 1 165 ? -0.949 29.016 -6.727 1 96.31 165 GLN B N 1
ATOM 3095 C CA . GLN B 1 165 ? -0.285 29.859 -7.703 1 96.31 165 GLN B CA 1
ATOM 3096 C C . GLN B 1 165 ? 1.223 29.906 -7.469 1 96.31 165 GLN B C 1
ATOM 3098 O O . GLN B 1 165 ? 1.82 30.984 -7.414 1 96.31 165 GLN B O 1
ATOM 3103 N N . SER B 1 166 ? 1.75 28.781 -7.277 1 95.69 166 SER B N 1
ATOM 3104 C CA . SER B 1 166 ? 3.188 28.609 -7.098 1 95.69 166 SER B CA 1
ATOM 3105 C C . SER B 1 166 ? 3.787 27.75 -8.211 1 95.69 166 SER B C 1
ATOM 3107 O O . SER B 1 166 ? 3.098 27.391 -9.172 1 95.69 166 SER B O 1
ATOM 3109 N N . ASP B 1 167 ? 5.16 27.656 -8.172 1 93.62 167 ASP B N 1
ATOM 3110 C CA . ASP B 1 167 ? 5.832 26.844 -9.188 1 93.62 167 ASP B CA 1
ATOM 3111 C C . ASP B 1 167 ? 6.855 25.906 -8.562 1 93.62 167 ASP B C 1
ATOM 3113 O O . ASP B 1 167 ? 6.973 25.844 -7.332 1 93.62 167 ASP B O 1
ATOM 3117 N N . LEU B 1 168 ? 7.52 25.125 -9.352 1 94.12 168 LEU B N 1
ATOM 3118 C CA . LEU B 1 168 ? 8.398 24.047 -8.898 1 94.12 168 LEU B CA 1
ATOM 3119 C C . LEU B 1 168 ? 9.57 24.609 -8.102 1 94.12 168 LEU B C 1
ATOM 3121 O O . LEU B 1 168 ? 10.102 23.938 -7.215 1 94.12 168 LEU B O 1
ATOM 3125 N N . ASN B 1 169 ? 9.891 25.797 -8.32 1 92.31 169 ASN B N 1
ATOM 3126 C CA . ASN B 1 169 ? 11.055 26.391 -7.668 1 92.31 169 ASN B CA 1
ATOM 3127 C C . ASN B 1 169 ? 10.727 26.891 -6.266 1 92.31 169 ASN B C 1
ATOM 3129 O O . ASN B 1 169 ? 11.609 26.984 -5.41 1 92.31 169 ASN B O 1
ATOM 3133 N N . HIS B 1 170 ? 9.469 27.094 -6.027 1 93.81 170 HIS B N 1
ATOM 3134 C CA . HIS B 1 170 ? 9.117 27.766 -4.781 1 93.81 170 HIS B CA 1
ATOM 3135 C C . HIS B 1 170 ? 8.195 26.906 -3.928 1 93.81 170 HIS B C 1
ATOM 3137 O O . HIS B 1 170 ? 7.988 27.203 -2.746 1 93.81 170 HIS B O 1
ATOM 3143 N N . CYS B 1 171 ? 7.652 25.859 -4.48 1 98.06 171 CYS B N 1
ATOM 3144 C CA . CYS B 1 171 ? 6.695 25.031 -3.762 1 98.06 171 CYS B CA 1
ATOM 3145 C C . CYS B 1 171 ? 7.406 23.906 -3.016 1 98.06 171 CYS B C 1
ATOM 3147 O O . CYS B 1 171 ? 8.25 23.219 -3.586 1 98.06 171 CYS B O 1
ATOM 3149 N N . TRP B 1 172 ? 7.121 23.781 -1.705 1 98.62 172 TRP B N 1
ATOM 3150 C CA . TRP B 1 172 ? 7.668 22.734 -0.837 1 98.62 172 TRP B CA 1
ATOM 3151 C C . TRP B 1 172 ? 6.566 21.812 -0.335 1 98.62 172 TRP B C 1
ATOM 3153 O O . TRP B 1 172 ? 5.473 22.266 0.011 1 98.62 172 TRP B O 1
ATOM 3163 N N . MET B 1 173 ? 6.809 20.562 -0.341 1 98.94 173 MET B N 1
ATOM 3164 C CA . MET B 1 173 ? 5.984 19.562 0.345 1 98.94 173 MET B CA 1
ATOM 3165 C C . MET B 1 173 ? 6.656 19.094 1.63 1 98.94 173 MET B C 1
ATOM 3167 O O . MET B 1 173 ? 7.777 18.594 1.599 1 98.94 173 MET B O 1
ATOM 3171 N N . VAL B 1 174 ? 6.016 19.25 2.725 1 98.94 174 VAL B N 1
ATOM 3172 C CA . VAL B 1 174 ? 6.504 18.828 4.031 1 98.94 174 VAL B CA 1
ATOM 3173 C C . VAL B 1 174 ? 5.664 17.656 4.547 1 98.94 174 VAL B C 1
ATOM 3175 O O . VAL B 1 174 ? 4.441 17.781 4.672 1 98.94 174 VAL B O 1
ATOM 3178 N N . SER B 1 175 ? 6.285 16.609 4.82 1 98.94 175 SER B N 1
ATOM 3179 C CA . SER B 1 175 ? 5.562 15.422 5.281 1 98.94 175 SER B CA 1
ATOM 3180 C C . SER B 1 175 ? 6.441 14.555 6.18 1 98.94 175 SER B C 1
ATOM 3182 O O . SER B 1 175 ? 7.656 14.5 5.996 1 98.94 175 SER B O 1
ATOM 3184 N N . SER B 1 176 ? 5.816 13.93 7.125 1 98.81 176 SER B N 1
ATOM 3185 C CA . SER B 1 176 ? 6.492 12.914 7.926 1 98.81 176 SER B CA 1
ATOM 3186 C C . SER B 1 176 ? 6.383 11.539 7.281 1 98.81 176 SER B C 1
ATOM 3188 O O . SER B 1 176 ? 6.98 10.57 7.766 1 98.81 176 SER B O 1
ATOM 3190 N N . ASN B 1 177 ? 5.66 11.43 6.227 1 98.69 177 ASN B N 1
ATOM 3191 C CA . ASN B 1 177 ? 5.477 10.172 5.504 1 98.69 177 ASN B CA 1
ATOM 3192 C C . ASN B 1 177 ? 6.406 10.078 4.297 1 98.69 177 ASN B C 1
ATOM 3194 O O . ASN B 1 177 ? 6.254 10.82 3.328 1 98.69 177 ASN B O 1
ATOM 3198 N N . PRO B 1 178 ? 7.305 9.125 4.266 1 98.75 178 PRO B N 1
ATOM 3199 C CA . PRO B 1 178 ? 8.258 9.016 3.154 1 98.75 178 PRO B CA 1
ATOM 3200 C C . PRO B 1 178 ? 7.562 8.891 1.798 1 98.75 178 PRO B C 1
ATOM 3202 O O . PRO B 1 178 ? 8.039 9.438 0.803 1 98.75 178 PRO B O 1
ATOM 3205 N N . TRP B 1 179 ? 6.438 8.164 1.761 1 98.88 179 TRP B N 1
ATOM 3206 C CA . TRP B 1 179 ? 5.758 7.973 0.485 1 98.88 179 TRP B CA 1
ATOM 3207 C C . TRP B 1 179 ? 5.297 9.305 -0.092 1 98.88 179 TRP B C 1
ATOM 3209 O O . TRP B 1 179 ? 5.25 9.477 -1.312 1 98.88 179 TRP B O 1
ATOM 3219 N N . ASP B 1 180 ? 4.926 10.234 0.729 1 98.94 180 ASP B N 1
ATOM 3220 C CA . ASP B 1 180 ? 4.508 11.57 0.299 1 98.94 180 ASP B CA 1
ATOM 3221 C C . ASP B 1 180 ? 5.707 12.398 -0.157 1 98.94 180 ASP B C 1
ATOM 3223 O O . ASP B 1 180 ? 5.645 13.07 -1.188 1 98.94 180 ASP B O 1
ATOM 3227 N N . VAL B 1 181 ? 6.762 12.352 0.608 1 98.94 181 VAL B N 1
ATOM 3228 C CA . VAL B 1 181 ? 7.988 13.062 0.272 1 98.94 181 VAL B CA 1
ATOM 3229 C C . VAL B 1 181 ? 8.523 12.57 -1.069 1 98.94 181 VAL B C 1
ATOM 3231 O O . VAL B 1 181 ? 8.852 13.375 -1.948 1 98.94 181 VAL B O 1
ATOM 3234 N N . ILE B 1 182 ? 8.57 11.289 -1.239 1 98.94 182 ILE B N 1
ATOM 3235 C CA . ILE B 1 182 ? 9.078 10.68 -2.461 1 98.94 182 ILE B CA 1
ATOM 3236 C C . ILE B 1 182 ? 8.18 11.039 -3.637 1 98.94 182 ILE B C 1
ATOM 3238 O O . ILE B 1 182 ? 8.664 11.391 -4.715 1 98.94 182 ILE B O 1
ATOM 3242 N N . GLY B 1 183 ? 6.828 10.969 -3.396 1 98.88 183 GLY B N 1
ATOM 3243 C CA . GLY B 1 183 ? 5.891 11.352 -4.438 1 98.88 183 GLY B CA 1
ATOM 3244 C C . GLY B 1 183 ? 6.043 12.797 -4.875 1 98.88 183 GLY B C 1
ATOM 3245 O O . GLY B 1 183 ? 6.098 13.086 -6.07 1 98.88 183 GLY B O 1
ATOM 3246 N N . ALA B 1 184 ? 6.148 13.688 -3.93 1 98.88 184 ALA B N 1
ATOM 3247 C CA . ALA B 1 184 ? 6.289 15.109 -4.215 1 98.88 184 ALA B CA 1
ATOM 3248 C C . ALA B 1 184 ? 7.609 15.398 -4.926 1 98.88 184 ALA B C 1
ATOM 3250 O O . ALA B 1 184 ? 7.645 16.156 -5.898 1 98.88 184 ALA B O 1
ATOM 3251 N N . LYS B 1 185 ? 8.672 14.789 -4.426 1 98.75 185 LYS B N 1
ATOM 3252 C CA . LYS B 1 185 ? 9.984 14.977 -5.043 1 98.75 185 LYS B CA 1
ATOM 3253 C C . LYS B 1 185 ? 9.984 14.477 -6.488 1 98.75 185 LYS B C 1
ATOM 3255 O O . LYS B 1 185 ? 10.531 15.133 -7.375 1 98.75 185 LYS B O 1
ATOM 3260 N N . ALA B 1 186 ? 9.398 13.352 -6.723 1 98.38 186 ALA B N 1
ATOM 3261 C CA . ALA B 1 186 ? 9.312 12.773 -8.062 1 98.38 186 ALA B CA 1
ATOM 3262 C C . ALA B 1 186 ? 8.516 13.688 -8.992 1 98.38 186 ALA B C 1
ATOM 3264 O O . ALA B 1 186 ? 8.766 13.727 -10.203 1 98.38 186 ALA B O 1
ATOM 3265 N N . ALA B 1 187 ? 7.574 14.414 -8.438 1 97.88 187 ALA B N 1
ATOM 3266 C CA . ALA B 1 187 ? 6.754 15.344 -9.211 1 97.88 187 ALA B CA 1
ATOM 3267 C C . ALA B 1 187 ? 7.469 16.672 -9.398 1 97.88 187 ALA B C 1
ATOM 3269 O O . ALA B 1 187 ? 6.953 17.578 -10.062 1 97.88 187 ALA B O 1
ATOM 3270 N N . GLY B 1 188 ? 8.625 16.859 -8.766 1 97.81 188 GLY B N 1
ATOM 3271 C CA . GLY B 1 188 ? 9.469 18 -9.055 1 97.81 188 GLY B CA 1
ATOM 3272 C C . GLY B 1 188 ? 9.484 19.031 -7.93 1 97.81 188 GLY B C 1
ATOM 3273 O O . GLY B 1 188 ? 10.219 20.016 -7.992 1 97.81 188 GLY B O 1
ATOM 3274 N N . LEU B 1 189 ? 8.727 18.844 -6.863 1 98.62 189 LEU B N 1
ATOM 3275 C CA . LEU B 1 189 ? 8.656 19.812 -5.773 1 98.62 189 LEU B CA 1
ATOM 3276 C C . LEU B 1 189 ? 9.898 19.734 -4.895 1 98.62 189 LEU B C 1
ATOM 3278 O O . LEU B 1 189 ? 10.602 18.719 -4.887 1 98.62 189 LEU B O 1
ATOM 3282 N N . ASN B 1 190 ? 10.227 20.828 -4.211 1 98.5 190 ASN B N 1
ATOM 3283 C CA . ASN B 1 190 ? 11.125 20.734 -3.062 1 98.5 190 ASN B CA 1
ATOM 3284 C C . ASN B 1 190 ? 10.461 20 -1.897 1 98.5 190 ASN B C 1
ATOM 3286 O O . ASN B 1 190 ? 9.242 20.062 -1.731 1 98.5 190 ASN B O 1
ATOM 3290 N N . THR B 1 191 ? 11.289 19.297 -1.128 1 98.88 191 THR B N 1
ATOM 3291 C CA . THR B 1 191 ? 10.656 18.453 -0.115 1 98.88 191 THR B CA 1
ATOM 3292 C C . THR B 1 191 ? 11.422 18.531 1.202 1 98.88 191 THR B C 1
ATOM 3294 O O . THR B 1 191 ? 12.648 18.688 1.207 1 98.88 191 THR B O 1
ATOM 3297 N N . ALA B 1 192 ? 10.688 18.422 2.271 1 98.88 192 ALA B N 1
ATOM 3298 C CA . ALA B 1 192 ? 11.242 18.219 3.607 1 98.88 192 ALA B CA 1
ATOM 3299 C C . ALA B 1 192 ? 10.594 17.016 4.293 1 98.88 192 ALA B C 1
ATOM 3301 O O . ALA B 1 192 ? 9.375 16.891 4.301 1 98.88 192 ALA B O 1
ATOM 3302 N N . TRP B 1 193 ? 11.438 16.188 4.797 1 98.94 193 TRP B N 1
ATOM 3303 C CA . TRP B 1 193 ? 11 15.062 5.605 1 98.94 193 TRP B CA 1
ATOM 3304 C C . TRP B 1 193 ? 11.102 15.375 7.094 1 98.94 193 TRP B C 1
ATOM 3306 O O . TRP B 1 193 ? 12.188 15.688 7.59 1 98.94 193 TRP B O 1
ATOM 3316 N N . ILE B 1 194 ? 9.938 15.383 7.781 1 98.88 194 ILE B N 1
ATOM 3317 C CA . ILE B 1 194 ? 9.945 15.477 9.234 1 98.88 194 ILE B CA 1
ATOM 3318 C C . ILE B 1 194 ? 10.062 14.078 9.844 1 98.88 194 ILE B C 1
ATOM 3320 O O . ILE B 1 194 ? 9.07 13.352 9.961 1 98.88 194 ILE B O 1
ATOM 3324 N N . GLN B 1 195 ? 11.242 13.719 10.227 1 98.56 195 GLN B N 1
ATOM 3325 C CA . GLN B 1 195 ? 11.469 12.422 10.852 1 98.56 195 GLN B CA 1
ATOM 3326 C C . GLN B 1 195 ? 11.164 12.469 12.352 1 98.56 195 GLN B C 1
ATOM 3328 O O . GLN B 1 195 ? 12.078 12.539 13.172 1 98.56 195 GLN B O 1
ATOM 3333 N N . ARG B 1 196 ? 9.914 12.344 12.703 1 96.31 196 ARG B N 1
ATOM 3334 C CA . ARG B 1 196 ? 9.461 12.484 14.078 1 96.31 196 ARG B CA 1
ATOM 3335 C C . ARG B 1 196 ? 10.07 11.406 14.969 1 96.31 196 ARG B C 1
ATOM 3337 O O . ARG B 1 196 ? 10.312 11.633 16.156 1 96.31 196 ARG B O 1
ATOM 3344 N N . ASP B 1 197 ? 10.148 10.219 14.445 1 95.31 197 ASP B N 1
ATOM 3345 C CA . ASP B 1 197 ? 10.82 9.086 15.078 1 95.31 197 ASP B CA 1
ATOM 3346 C C . ASP B 1 197 ? 12.148 8.789 14.398 1 95.31 197 ASP B C 1
ATOM 3348 O O . ASP B 1 197 ? 12.188 8.422 13.219 1 95.31 197 ASP B O 1
ATOM 3352 N N . SER B 1 198 ? 13.25 8.945 15.133 1 94.94 198 SER B N 1
ATOM 3353 C CA . SER B 1 198 ? 14.586 8.773 14.57 1 94.94 198 SER B CA 1
ATOM 3354 C C . SER B 1 198 ? 14.773 7.371 14.008 1 94.94 198 SER B C 1
ATOM 3356 O O . SER B 1 198 ? 15.672 7.137 13.195 1 94.94 198 SER B O 1
ATOM 3358 N N . LYS B 1 199 ? 13.992 6.43 14.484 1 94.38 199 LYS B N 1
ATOM 3359 C CA . LYS B 1 199 ? 14.117 5.051 14.016 1 94.38 199 LYS B CA 1
ATOM 3360 C C . LYS B 1 199 ? 13.32 4.832 12.734 1 94.38 199 LYS B C 1
ATOM 3362 O O . LYS B 1 199 ? 13.438 3.785 12.094 1 94.38 199 LYS B O 1
ATOM 3367 N N . LYS B 1 200 ? 12.492 5.809 12.398 1 97.12 200 LYS B N 1
ATOM 3368 C CA . LYS B 1 200 ? 11.711 5.672 11.172 1 97.12 200 LYS B CA 1
ATOM 3369 C C . LYS B 1 200 ? 12.609 5.625 9.945 1 97.12 200 LYS B C 1
ATOM 3371 O O . LYS B 1 200 ? 13.516 6.449 9.797 1 97.12 200 LYS B O 1
ATOM 3376 N N . ILE B 1 201 ? 12.367 4.668 9.062 1 97.81 201 ILE B N 1
ATOM 3377 C CA . ILE B 1 201 ? 13.203 4.422 7.891 1 97.81 201 ILE B CA 1
ATOM 3378 C C . ILE B 1 201 ? 12.617 5.141 6.676 1 97.81 201 ILE B C 1
ATOM 3380 O O . ILE B 1 201 ? 11.414 5.066 6.43 1 97.81 201 ILE B O 1
ATOM 3384 N N . PHE B 1 202 ? 13.445 5.898 6 1 98.62 202 PHE B N 1
ATOM 3385 C CA . PHE B 1 202 ? 13.078 6.457 4.703 1 98.62 202 PHE B CA 1
ATOM 3386 C C . PHE B 1 202 ? 13.242 5.422 3.6 1 98.62 202 PHE B C 1
ATOM 3388 O O . PHE B 1 202 ? 14.273 4.754 3.52 1 98.62 202 PHE B O 1
ATOM 3395 N N . ASP B 1 203 ? 12.258 5.234 2.807 1 98.75 203 ASP B N 1
ATOM 3396 C CA . ASP B 1 203 ? 12.297 4.184 1.792 1 98.75 203 ASP B CA 1
ATOM 3397 C C . ASP B 1 203 ? 13.492 4.367 0.86 1 98.75 203 ASP B C 1
ATOM 3399 O O . ASP B 1 203 ? 13.727 5.461 0.347 1 98.75 203 ASP B O 1
ATOM 3403 N N . PRO B 1 204 ? 14.219 3.367 0.574 1 98.44 204 PRO B N 1
ATOM 3404 C CA . PRO B 1 204 ? 15.461 3.438 -0.195 1 98.44 204 PRO B CA 1
ATOM 3405 C C . PRO B 1 204 ? 15.227 3.418 -1.704 1 98.44 204 PRO B C 1
ATOM 3407 O O . PRO B 1 204 ? 15.742 2.543 -2.402 1 98.44 204 PRO B O 1
ATOM 3410 N N . TRP B 1 205 ? 14.562 4.41 -2.252 1 98.5 205 TRP B N 1
ATOM 3411 C CA . TRP B 1 205 ? 14.211 4.465 -3.668 1 98.5 205 TRP B CA 1
ATOM 3412 C C . TRP B 1 205 ? 15.266 5.223 -4.461 1 98.5 205 TRP B C 1
ATOM 3414 O O . TRP B 1 205 ? 15.203 5.289 -5.691 1 98.5 205 TRP B O 1
ATOM 3424 N N . GLY B 1 206 ? 16.297 5.789 -3.801 1 97.75 206 GLY B N 1
ATOM 3425 C CA . GLY B 1 206 ? 17.266 6.664 -4.449 1 97.75 206 GLY B CA 1
ATOM 3426 C C . GLY B 1 206 ? 16.766 8.078 -4.633 1 97.75 206 GLY B C 1
ATOM 3427 O O . GLY B 1 206 ? 17.375 8.875 -5.34 1 97.75 206 GLY B O 1
ATOM 3428 N N . ILE B 1 207 ? 15.586 8.375 -4.137 1 98.12 207 ILE B N 1
ATOM 3429 C CA . ILE B 1 207 ? 15 9.711 -4.086 1 98.12 207 ILE B CA 1
ATOM 3430 C C . ILE B 1 207 ? 15.102 10.266 -2.664 1 98.12 207 ILE B C 1
ATOM 3432 O O . ILE B 1 207 ? 14.477 9.734 -1.74 1 98.12 207 ILE B O 1
ATOM 3436 N N . GLU B 1 208 ? 15.828 11.273 -2.449 1 98.19 208 GLU B N 1
ATOM 3437 C CA . GLU B 1 208 ? 16.094 11.812 -1.116 1 98.19 208 GLU B CA 1
ATOM 3438 C C . GLU B 1 208 ? 15.367 13.133 -0.901 1 98.19 208 GLU B C 1
ATOM 3440 O O . GLU B 1 208 ? 15.211 13.922 -1.839 1 98.19 208 GLU B O 1
ATOM 3445 N N . PRO B 1 209 ? 14.875 13.336 0.289 1 98.69 209 PRO B N 1
ATOM 3446 C CA . PRO B 1 209 ? 14.344 14.672 0.559 1 98.69 209 PRO B CA 1
ATOM 3447 C C . PRO B 1 209 ? 15.398 15.773 0.445 1 98.69 209 PRO B C 1
ATOM 3449 O O . PRO B 1 209 ? 16.594 15.508 0.621 1 98.69 209 PRO B O 1
ATOM 3452 N N . ASP B 1 210 ? 14.961 17 0.167 1 98.44 210 ASP B N 1
ATOM 3453 C CA . ASP B 1 210 ? 15.883 18.125 0.147 1 98.44 210 ASP B CA 1
ATOM 3454 C C . ASP B 1 210 ? 16.344 18.484 1.558 1 98.44 210 ASP B C 1
ATOM 3456 O O . ASP B 1 210 ? 17.484 18.922 1.752 1 98.44 210 ASP B O 1
ATOM 3460 N N . ILE B 1 211 ? 15.445 18.359 2.547 1 98.44 211 ILE B N 1
ATOM 3461 C CA . ILE B 1 211 ? 15.727 18.609 3.953 1 98.44 211 ILE B CA 1
ATOM 3462 C C . ILE B 1 211 ? 15.18 17.469 4.809 1 98.44 211 ILE B C 1
ATOM 3464 O O . ILE B 1 211 ? 14.094 16.953 4.535 1 98.44 211 ILE B O 1
ATOM 3468 N N . THR B 1 212 ? 15.922 17.078 5.793 1 98.75 212 THR B N 1
ATOM 3469 C CA . THR B 1 212 ? 15.438 16.188 6.844 1 98.75 212 THR B CA 1
ATOM 3470 C C . THR B 1 212 ? 15.602 16.828 8.219 1 98.75 212 THR B C 1
ATOM 3472 O O . THR B 1 212 ? 16.688 17.266 8.578 1 98.75 212 THR B O 1
ATOM 3475 N N . VAL B 1 213 ? 14.555 16.891 8.938 1 98.75 213 VAL B N 1
ATOM 3476 C CA . VAL B 1 213 ? 14.57 17.469 10.281 1 98.75 213 VAL B CA 1
ATOM 3477 C C . VAL B 1 213 ? 13.703 16.625 11.211 1 98.75 213 VAL B C 1
ATOM 3479 O O . VAL B 1 213 ? 12.969 15.75 10.766 1 98.75 213 VAL B O 1
ATOM 3482 N N . GLY B 1 214 ? 13.719 16.922 12.539 1 98.56 214 GLY B N 1
ATOM 3483 C CA . GLY B 1 214 ? 12.969 16.141 13.516 1 98.56 214 GLY B CA 1
ATOM 3484 C C . GLY B 1 214 ? 11.641 16.781 13.883 1 98.56 214 GLY B C 1
ATOM 3485 O O . GLY B 1 214 ? 10.781 16.125 14.477 1 98.56 214 GLY B O 1
ATOM 3486 N N . ASN B 1 215 ? 11.484 18.109 13.547 1 98.62 215 ASN B N 1
ATOM 3487 C CA . ASN B 1 215 ? 10.273 18.844 13.891 1 98.62 215 ASN B CA 1
ATOM 3488 C C . ASN B 1 215 ? 10.156 20.141 13.078 1 98.62 215 ASN B C 1
ATOM 3490 O O . ASN B 1 215 ? 11.062 20.484 12.328 1 98.62 215 ASN B O 1
ATOM 3494 N N . LEU B 1 216 ? 9.008 20.844 13.188 1 98.81 216 LEU B N 1
ATOM 3495 C CA . LEU B 1 216 ? 8.727 22 12.352 1 98.81 216 LEU B CA 1
ATOM 3496 C C . LEU B 1 216 ? 9.547 23.203 12.789 1 98.81 216 LEU B C 1
ATOM 3498 O O . LEU B 1 216 ? 9.797 24.109 12 1 98.81 216 LEU B O 1
ATOM 3502 N N . ILE B 1 217 ? 9.953 23.281 14.07 1 98.75 217 ILE B N 1
ATOM 3503 C CA . ILE B 1 217 ? 10.812 24.359 14.539 1 98.75 217 ILE B CA 1
ATOM 3504 C C . ILE B 1 217 ? 12.164 24.281 13.836 1 98.75 217 ILE B C 1
ATOM 3506 O O . ILE B 1 217 ? 12.648 25.281 13.297 1 98.75 217 ILE B O 1
ATOM 3510 N N . GLU B 1 218 ? 12.734 23.062 13.836 1 98.62 218 GLU B N 1
ATOM 3511 C CA . GLU B 1 218 ? 13.992 22.859 13.125 1 98.62 218 GLU B CA 1
ATOM 3512 C C . GLU B 1 218 ? 13.844 23.156 11.633 1 98.62 218 GLU B C 1
ATOM 3514 O O . GLU B 1 218 ? 14.766 23.688 11.008 1 98.62 218 GLU B O 1
ATOM 3519 N N . LEU B 1 219 ? 12.688 22.812 11.039 1 98.69 219 LEU B N 1
ATOM 3520 C CA . LEU B 1 219 ? 12.445 23.125 9.633 1 98.69 219 LEU B CA 1
ATOM 3521 C C . LEU B 1 219 ? 12.523 24.625 9.383 1 98.69 219 LEU B C 1
ATOM 3523 O O . LEU B 1 219 ? 13.141 25.062 8.406 1 98.69 219 LEU B O 1
ATOM 3527 N N . SER B 1 220 ? 11.867 25.406 10.219 1 98.12 220 SER B N 1
ATOM 3528 C CA . SER B 1 220 ? 11.867 26.859 10.055 1 98.12 220 SER B CA 1
ATOM 3529 C C . SER B 1 220 ? 13.289 27.422 10.078 1 98.12 220 SER B C 1
ATOM 3531 O O . SER B 1 220 ? 13.609 28.328 9.305 1 98.12 220 SER B O 1
ATOM 3533 N N . GLU B 1 221 ? 14.148 26.859 10.93 1 97.25 221 GLU B N 1
ATOM 3534 C CA . GLU B 1 221 ? 15.531 27.297 11.039 1 97.25 221 GLU B CA 1
ATOM 3535 C C . GLU B 1 221 ? 16.312 27 9.758 1 97.25 221 GLU B C 1
ATOM 3537 O O . GLU B 1 221 ? 17.078 27.828 9.273 1 97.25 221 GLU B O 1
ATOM 3542 N N . GLN B 1 222 ? 16.062 25.828 9.234 1 96.25 222 GLN B N 1
ATOM 3543 C CA . GLN B 1 222 ? 16.812 25.406 8.047 1 96.25 222 GLN B CA 1
ATOM 3544 C C . GLN B 1 222 ? 16.328 26.172 6.812 1 96.25 222 GLN B C 1
ATOM 3546 O O . GLN B 1 222 ? 17.141 26.531 5.949 1 96.25 222 GLN B O 1
ATOM 3551 N N . LEU B 1 223 ? 15.031 26.375 6.668 1 94.5 223 LEU B N 1
ATOM 3552 C CA . LEU B 1 223 ? 14.484 27.078 5.512 1 94.5 223 LEU B CA 1
ATOM 3553 C C . LEU B 1 223 ? 14.906 28.547 5.516 1 94.5 223 LEU B C 1
ATOM 3555 O O . LEU B 1 223 ? 15.062 29.156 4.453 1 94.5 223 LEU B O 1
ATOM 3559 N N . ASP B 1 224 ? 15.062 29.125 6.625 1 88.62 224 ASP B N 1
ATOM 3560 C CA . ASP B 1 224 ? 15.5 30.516 6.75 1 88.62 224 ASP B CA 1
ATOM 3561 C C . ASP B 1 224 ? 16.922 30.688 6.215 1 88.62 224 ASP B C 1
ATOM 3563 O O . ASP B 1 224 ? 17.281 31.766 5.734 1 88.62 224 ASP B O 1
ATOM 3567 N N . SER B 1 225 ? 17.719 29.609 6.285 1 83.06 225 SER B N 1
ATOM 3568 C CA . SER B 1 225 ? 19.094 29.656 5.84 1 83.06 225 SER B CA 1
ATOM 3569 C C . SER B 1 225 ? 19.203 29.422 4.336 1 83.06 225 SER B C 1
ATOM 3571 O O . SER B 1 225 ? 20.281 29.594 3.75 1 83.06 225 SER B O 1
ATOM 3573 N N . LEU B 1 226 ? 18.203 28.953 3.732 1 81.88 226 LEU B N 1
ATOM 3574 C CA . LEU B 1 226 ? 18.156 28.688 2.297 1 81.88 226 LEU B CA 1
ATOM 3575 C C . LEU B 1 226 ? 17.594 29.891 1.542 1 81.88 226 LEU B C 1
ATOM 3577 O O . LEU B 1 226 ? 18.031 30.203 0.431 1 81.88 226 LEU B O 1
#

Organism: Shewanella frigidimarina (strain NCIMB 400) (NCBI:txid318167)

Sequence (452 aa):
MNMQKMIGFDVYGTLVDPVDMGQHLQQLIGDKAQEFGQLWHDKKVEYAFRRGLMQQYEDFGVCTQQALQYCLSVFNVTLSKSEQQDLLAKFSQLKAFDDVIPGLALLRNQGHTLAAFSNGPEVAVRTLMQNSGVLPQLHDVISVDDLKTFKPNPAVYDYLMTRTQSDLNHCWMVSSNPWDVIGAKAAGLNTAWIQRDSKKIFDPWGIEPDITVGNLIELSEQLDSLMNMQKMIGFDVYGTLVDPVDMGQHLQQLIGDKAQEFGQLWHDKKVEYAFRRGLMQQYEDFGVCTQQALQYCLSVFNVTLSKSEQQDLLAKFSQLKAFDDVIPGLALLRNQGHTLAAFSNGPEVAVRTLMQNSGVLPQLHDVISVDDLKTFKPNPAVYDYLMTRTQSDLNHCWMVSSNPWDVIGAKAAGLNTAWIQRDSKKIFDPWGIEPDITVGNLIELSEQLDSL

Radius of gyration: 23.07 Å; Cα contacts (8 Å, |Δi|>4): 856; chains: 2; bounding box: 50×70×54 Å

Solvent-accessible surface area (backbone atoms only — not comparable to full-atom values): 23131 Å² total; per-residue (Å²): 129,66,74,64,32,40,37,35,27,35,39,79,58,47,39,24,53,57,42,64,61,9,63,82,35,31,89,78,55,44,89,49,12,57,58,47,11,45,51,30,50,52,40,20,52,48,43,37,29,48,25,38,32,35,70,54,69,68,57,43,63,54,29,44,52,36,19,44,54,43,45,30,60,76,69,70,54,88,70,54,72,66,54,47,52,54,56,59,56,46,61,40,63,40,53,46,45,85,44,38,56,63,12,40,48,50,33,42,73,69,55,34,47,35,26,43,37,33,53,38,42,48,70,58,48,52,48,18,29,49,65,35,63,43,41,88,57,39,76,44,75,46,36,32,47,83,72,61,45,32,71,38,22,44,66,48,58,53,46,52,28,61,77,63,73,49,49,58,90,39,28,31,39,36,22,44,44,52,68,52,31,44,25,37,40,73,64,52,32,40,23,31,33,34,44,72,50,84,83,61,79,70,68,65,76,87,62,74,65,77,37,78,34,59,42,42,49,56,43,36,58,53,57,61,75,95,127,64,75,63,33,40,36,35,27,35,40,80,59,47,37,26,54,58,42,60,60,11,63,83,36,30,90,78,54,44,90,48,12,57,59,47,10,44,51,32,48,52,40,20,52,50,42,38,29,48,26,37,32,37,71,55,70,68,57,42,63,53,29,43,52,34,20,46,55,42,46,29,59,75,68,70,52,89,71,52,71,66,54,48,51,54,56,59,56,47,62,40,61,41,54,47,45,88,44,37,59,64,12,39,48,51,34,42,73,66,56,34,47,36,25,44,35,32,53,38,44,48,70,60,47,52,48,20,28,49,64,35,62,43,42,88,57,38,77,43,74,46,36,33,46,84,72,62,45,32,72,37,22,41,67,49,57,53,46,52,28,61,78,64,72,50,48,59,88,38,29,32,38,36,22,41,45,51,67,51,31,44,25,35,40,74,64,52,32,39,24,31,32,33,44,72,48,85,83,63,78,70,66,65,77,87,62,74,64,77,39,78,36,61,41,42,50,56,42,37,59,55,57,64,73,94

Nearest PDB structures (foldseek):
  3um9-assembly1_B  TM=9.565E-01  e=1.508E-23  Polaromonas sp. JS666
  1zrm-assembly1_A  TM=9.633E-01  e=1.724E-21  Pseudomonas sp. YL
  1jud-assembly1_A  TM=9.564E-01  e=5.478E-21  Pseudomonas sp. YL
  2no5-assembly1_B  TM=9.441E-01  e=3.450E-21  Burkholderia cepacia
  2no4-assembly1_B  TM=9.482E-01  e=9.216E-21  Burkholderia cepacia

Secondary structure (DSSP, 8-state):
-----EEEE--BTTTB-GGGGGGGGHHHHGGGHHHHHHHHHHHHHHHHHHHHHHT----HHHHHHHHHHHHHHHTT----HHHHHHHHHGGGGPPBPTTHHHHHHHHHHTT-EEEEEESS-HHHHHHHHHHTT-GGG-SEEEEGGGGTS-TTSHHHHHHHHHHHT--TTTEEEEES-HHHHHHHHHTT-EEEEE-SSTTPPPP-SS---SEEESSHHHHHHHHHT-/-----EEEE--BTTTB-GGGGGGGGHHHHGGGHHHHHHHHHHHHHHHHHHHHHHT----HHHHHHHHHHHHHHHTT----HHHHHHHHHGGGGPPBPTTHHHHHHHHHHTT-EEEEEESS-HHHHHHHHHHTT-GGG-SEEEEGGGGTS-TTSHHHHHHHHHHHT--TTTEEEEES-HHHHHHHHHTT-EEEEE-SSTTPPPP-SS---SEEESSHHHHHHHHHT-